Protein AF-0000000087153025 (afdb_homodimer)

Secondary structure (DSSP, 8-state):
---------GGGSSTTS--S---HHHHHHHHTS-HHHHHHHHHHHHHHHS-TTB-EEEEEEEEEBS-BS---TT-TTBTTS---PPPBPPPPHHHHHHHHHHHHHHT-SEEEEEE--SS--HHHHHHHHHHHHHHHHTT-EEEEE-S---HHHHHHHHHHT--EEE---BS-HHHHHHH--SS-HHHHHHHHHHHHHHTPEEE--EEE-SS--HHHHHHHHHHHHTSSS--SEEEEEEPPP-TTSGGGGT--PPPHHHHHHHHHHHHHHSTTSEEEE-TTGGG--HHHHHHHHHHTEEEEE-SSBSSSSB---HHHHHHHHHHHT-B-HHHHSS--/---------GGGTTTTS--S---HHHHHHHHTS-HHHHHHHHHHHHHHHS-TTB-EEEEEEEEEBS-BS---TT-TTBTTS---PPPBPPPPHHHHHHHHHHHHHHT-SEEEEEE--SS--HHHHHHHHHHHHHHHHTT-EEEEE-S---HHHHHHHHHHT--EEE---BS-HHHHHHH--SS-HHHHHHHHHHHHHHTPEEE--EEE-SS--HHHHHHHHHHHHTSSS--SEEEEEEPPP-TTSGGGGT--PPPHHHHHHHHHHHHHHSTTSEEEE-TTGGG--HHHHHHHHHHTEEEEE-SSBSSSSB---HHHHHHHHHHHT-B-HHHHTT--

Solvent-accessible surface area (backbone atoms only — not comparable to full-atom values): 34103 Å² total; per-residue (Å²): 132,83,82,79,78,76,78,78,78,69,83,75,66,69,75,59,47,89,56,53,75,67,44,71,64,58,50,48,55,53,56,64,39,33,42,52,59,36,39,50,50,10,32,51,37,30,51,75,63,43,65,69,46,45,36,46,33,26,27,49,42,59,41,21,35,31,67,11,82,43,50,46,25,77,46,61,35,19,56,80,40,74,45,81,66,77,62,47,67,72,60,54,58,69,59,51,48,52,50,47,50,54,37,43,69,63,17,29,49,29,44,30,40,32,36,44,41,58,47,68,50,70,74,58,43,54,54,48,29,52,40,34,35,54,44,35,72,72,71,34,46,26,30,37,28,43,54,53,55,51,55,66,55,28,37,51,37,33,75,30,49,36,44,30,42,45,59,56,65,39,44,9,86,90,52,35,67,81,39,27,71,78,61,54,69,64,57,47,54,51,25,51,50,27,31,49,73,43,67,26,40,40,27,38,30,34,52,44,30,55,51,72,54,70,68,33,56,46,38,28,50,36,53,46,27,39,34,99,58,60,38,51,26,32,38,48,22,36,62,63,93,47,70,60,34,64,29,66,79,44,45,42,81,67,54,67,67,58,50,35,42,50,41,14,45,48,28,48,51,32,38,79,34,44,25,22,51,40,52,38,53,64,77,48,50,71,54,48,52,51,49,29,39,48,11,34,34,35,27,36,65,43,42,56,43,42,75,89,47,71,34,52,44,54,66,58,53,41,51,51,32,56,77,36,51,36,46,38,48,46,60,55,52,69,76,104,134,83,80,81,80,76,79,82,76,67,83,74,70,68,74,57,48,86,54,53,77,68,42,71,66,57,52,49,54,53,58,64,38,33,40,52,58,36,38,51,50,9,32,50,36,31,52,75,63,43,65,69,46,44,38,46,34,25,27,49,42,58,41,21,35,30,68,10,81,44,50,46,26,75,46,63,34,19,57,80,41,74,45,80,64,76,62,46,69,72,62,54,58,70,59,51,48,52,50,47,51,53,36,43,67,62,18,30,50,29,44,31,42,31,34,44,40,58,46,68,50,70,73,58,43,53,54,48,29,53,40,34,36,53,45,35,72,73,73,34,45,27,30,38,28,44,54,52,54,51,58,66,54,29,38,51,38,33,74,30,48,36,44,31,40,46,59,56,64,39,45,9,85,90,52,35,67,81,40,28,71,78,59,54,70,64,57,48,55,51,26,51,49,28,32,49,74,43,68,25,40,40,27,38,29,33,53,43,31,54,53,71,53,69,68,34,57,47,37,28,49,36,54,45,26,39,33,99,58,61,37,50,26,31,39,48,22,37,63,62,93,45,69,60,32,64,28,65,79,45,44,43,81,66,55,68,66,56,50,34,42,49,43,14,45,48,28,47,52,33,37,80,33,44,25,22,52,40,52,39,54,62,78,49,52,70,54,48,52,50,49,29,38,48,11,33,34,34,26,36,66,44,40,56,42,42,75,89,47,72,35,50,43,54,66,58,51,42,53,51,33,55,78,36,50,36,48,37,48,48,60,55,53,68,76,105

InterPro domains:
  IPR002684 Biotin synthase/Biotin biosynthesis bifunctional protein BioAB [MF_01694] (20-329)
  IPR002684 Biotin synthase/Biotin biosynthesis bifunctional protein BioAB [PTHR22976] (17-329)
  IPR002684 Biotin synthase/Biotin biosynthesis bifunctional protein BioAB [TIGR00433] (21-326)
  IPR006638 Elp3/MiaA/NifB-like, radical SAM core domain [SM00729] (58-271)
  IPR007197 Radical SAM [PF04055] (63-218)
  IPR007197 Radical SAM [PS51918] (53-272)
  IPR007197 Radical SAM [SFLDS00029] (17-332)
  IPR010722 Biotin and thiamin synthesis-associated domain [PF06968] (235-326)
  IPR010722 Biotin and thiamin synthesis-associated domain [SM00876] (235-328)
  IPR013785 Aldolase-type TIM barrel [G3DSA:3.20.20.70] (19-330)
  IPR024177 Biotin synthase [PIRSF001619] (18-330)
  IPR024177 Biotin synthase [SFLDF00272] (17-332)
  IPR058240 Radical SAM superfamily [SSF102114] (21-327)

Sequence (672 aa):
MVDAVGVDRNDGANIGAVRHDWTGIDAEQLYALPFADLMFKAQSIHRSNFDPNHVETASLLSIKTGRCPEDCGYCSQSAHYDTGLKATRLMDTPDVIAAARRAKDAGATRFCMAAAWRNPKDRDLEKVCDMVGAVKSLGMETCATLGMLTPKQAGRLFDAGLDFYNHNVDTSPEFYGKIITTRTLQDRVDTLAHVRDAGIKVCCGGIIGMGERIDDRLGMLVLLANLPSHPESVPINLWNEVEGVPVNNTAERPDPIALVRLIAVTRILMPKSVVRLSAGRQYMTDELQAICFLAGANSIFIGDVLLTTKNPQRDRDANLLERLGMTSRLTQSQIAMVDAVGVDRNDGANIGAVRHDWTGIDAEQLYALPFADLMFKAQSIHRSNFDPNHVETASLLSIKTGRCPEDCGYCSQSAHYDTGLKATRLMDTPDVIAAARRAKDAGATRFCMAAAWRNPKDRDLEKVCDMVGAVKSLGMETCATLGMLTPKQAGRLFDAGLDFYNHNVDTSPEFYGKIITTRTLQDRVDTLAHVRDAGIKVCCGGIIGMGERIDDRLGMLVLLANLPSHPESVPINLWNEVEGVPVNNTAERPDPIALVRLIAVTRILMPKSVVRLSAGRQYMTDELQAICFLAGANSIFIGDVLLTTKNPQRDRDANLLERLGMTSRLTQSQIA

Radius of gyration: 28.9 Å; Cα contacts (8 Å, |Δi|>4): 1388; chains: 2; bounding box: 70×88×71 Å

Nearest PDB structures (foldseek):
  1r30-assembly1_A  TM=9.871E-01  e=1.004E-44  Escherichia coli
  8vdw-assembly1_A  TM=9.308E-01  e=2.068E-32  Veillonella parvula
  8vcw-assembly1_A  TM=9.426E-01  e=4.429E-29  Blautia obeum
  5exi-assembly1_A  TM=7.116E-01  e=5.282E-10  Mycobacterium tuberculosis H37Rv
  5exk-assembly4_G  TM=7.119E-01  e=1.338E-09  Mycobacterium tuberculosis H37Rv

Structure (mmCIF, N/CA/C/O backbone):
data_AF-0000000087153025-model_v1
#
loop_
_entity.id
_entity.type
_entity.pdbx_description
1 polymer 'Biotin synthase'
#
loop_
_atom_site.group_PDB
_atom_site.id
_atom_site.type_symbol
_atom_site.label_atom_id
_atom_site.label_alt_id
_atom_site.label_comp_id
_atom_site.label_asym_id
_atom_site.label_entity_id
_atom_site.label_seq_id
_atom_site.pdbx_PDB_ins_code
_atom_site.Cartn_x
_atom_site.Cartn_y
_atom_site.Cartn_z
_atom_site.occupancy
_atom_site.B_iso_or_equiv
_atom_site.auth_seq_id
_atom_site.auth_comp_id
_atom_site.auth_asym_id
_atom_site.auth_atom_id
_atom_site.pdbx_PDB_model_num
ATOM 1 N N . MET A 1 1 ? -8.578 -28.797 40.844 1 21.02 1 MET A N 1
ATOM 2 C CA . MET A 1 1 ? -9.555 -27.766 40.5 1 21.02 1 MET A CA 1
ATOM 3 C C . MET A 1 1 ? -8.883 -26.594 39.812 1 21.02 1 MET A C 1
ATOM 5 O O . MET A 1 1 ? -8.281 -25.734 40.469 1 21.02 1 MET A O 1
ATOM 9 N N . VAL A 1 2 ? -8.289 -26.703 38.719 1 24.64 2 VAL A N 1
ATOM 10 C CA . VAL A 1 2 ? -7.324 -25.797 38.094 1 24.64 2 VAL A CA 1
ATOM 11 C C . VAL A 1 2 ? -8.039 -24.531 37.625 1 24.64 2 VAL A C 1
ATOM 13 O O . VAL A 1 2 ? -9.023 -24.594 36.906 1 24.64 2 VAL A O 1
ATOM 16 N N . ASP A 1 3 ? -8.062 -23.375 38.344 1 24.2 3 ASP A N 1
ATOM 17 C CA . ASP A 1 3 ? -8.852 -22.156 38.219 1 24.2 3 ASP A CA 1
ATOM 18 C C . ASP A 1 3 ? -8.516 -21.422 36.906 1 24.2 3 ASP A C 1
ATOM 20 O O . ASP A 1 3 ? -7.359 -21.062 36.688 1 24.2 3 ASP A O 1
ATOM 24 N N . ALA A 1 4 ? -9.281 -21.703 35.75 1 25.88 4 ALA A N 1
ATOM 25 C CA . ALA A 1 4 ? -9.273 -21.188 34.406 1 25.88 4 ALA A CA 1
ATOM 26 C C . ALA A 1 4 ? -9.305 -19.656 34.375 1 25.88 4 ALA A C 1
ATOM 28 O O . ALA A 1 4 ? -10.289 -19.047 34.812 1 25.88 4 ALA A O 1
ATOM 29 N N . VAL A 1 5 ? -8.25 -18.969 34.562 1 27.47 5 VAL A N 1
ATOM 30 C CA . VAL A 1 5 ? -8.117 -17.516 34.594 1 27.47 5 VAL A CA 1
ATOM 31 C C . VAL A 1 5 ? -8.711 -16.922 33.312 1 27.47 5 VAL A C 1
ATOM 33 O O . VAL A 1 5 ? -8.273 -17.266 32.219 1 27.47 5 VAL A O 1
ATOM 36 N N . GLY A 1 6 ? -9.977 -16.516 33.156 1 26.08 6 GLY A N 1
ATOM 37 C CA . GLY A 1 6 ? -10.82 -15.914 32.125 1 26.08 6 GLY A CA 1
ATOM 38 C C . GLY A 1 6 ? -10.211 -14.672 31.516 1 26.08 6 GLY A C 1
ATOM 39 O O . GLY A 1 6 ? -10.023 -13.664 32.188 1 26.08 6 GLY A O 1
ATOM 40 N N . VAL A 1 7 ? -9.203 -14.719 30.641 1 28.86 7 VAL A N 1
ATOM 41 C CA . VAL A 1 7 ? -8.758 -13.547 29.891 1 28.86 7 VAL A CA 1
ATOM 42 C C . VAL A 1 7 ? -9.969 -12.773 29.375 1 28.86 7 VAL A C 1
ATOM 44 O O . VAL A 1 7 ? -10.789 -13.32 28.625 1 28.86 7 VAL A O 1
ATOM 47 N N . ASP A 1 8 ? -10.477 -11.797 30.031 1 27.5 8 ASP A N 1
ATOM 48 C CA . ASP A 1 8 ? -11.617 -10.945 29.719 1 27.5 8 ASP A CA 1
ATOM 49 C C . ASP A 1 8 ? -11.484 -10.344 28.328 1 27.5 8 ASP A C 1
ATOM 51 O O . ASP A 1 8 ? -10.57 -9.562 28.062 1 27.5 8 ASP A O 1
ATOM 55 N N . ARG A 1 9 ? -11.82 -10.914 27.156 1 31.89 9 ARG A N 1
ATOM 56 C CA . ARG A 1 9 ? -12.117 -10.68 25.75 1 31.89 9 ARG A CA 1
ATOM 57 C C . ARG A 1 9 ? -12.891 -9.383 25.562 1 31.89 9 ARG A C 1
ATOM 59 O O . ARG A 1 9 ? -13.328 -9.062 24.453 1 31.89 9 ARG A O 1
ATOM 66 N N . ASN A 1 10 ? -13.469 -8.797 26.516 1 31.31 10 ASN A N 1
ATOM 67 C CA . ASN A 1 10 ? -14.43 -7.707 26.406 1 31.31 10 ASN A CA 1
ATOM 68 C C . ASN A 1 10 ? -13.758 -6.406 25.969 1 31.31 10 ASN A C 1
ATOM 70 O O . ASN A 1 10 ? -14.383 -5.348 25.984 1 31.31 10 ASN A O 1
ATOM 74 N N . ASP A 1 11 ? -12.539 -6.211 26.109 1 33.75 11 ASP A N 1
ATOM 75 C CA . ASP A 1 11 ? -11.953 -4.875 26.047 1 33.75 11 ASP A CA 1
ATOM 76 C C . ASP A 1 11 ? -11.898 -4.367 24.609 1 33.75 11 ASP A C 1
ATOM 78 O O . ASP A 1 11 ? -11.156 -3.434 24.297 1 33.75 11 ASP A O 1
ATOM 82 N N . GLY A 1 12 ? -12.266 -5.125 23.547 1 39.44 12 GLY A N 1
ATOM 83 C CA . GLY A 1 12 ? -12.547 -4.797 22.156 1 39.44 12 GLY A CA 1
ATOM 84 C C . GLY A 1 12 ? -13.555 -3.668 22.016 1 39.44 12 GLY A C 1
ATOM 85 O O . GLY A 1 12 ? -14.039 -3.408 20.906 1 39.44 12 GLY A O 1
ATOM 86 N N . ALA A 1 13 ? -14.391 -3.326 22.953 1 40.78 13 ALA A N 1
ATOM 87 C CA . ALA A 1 13 ? -15.633 -2.562 22.938 1 40.78 13 ALA A CA 1
ATOM 88 C C . ALA A 1 13 ? -15.445 -1.223 22.219 1 40.78 13 ALA A C 1
ATOM 90 O O . ALA A 1 13 ? -16.219 -0.874 21.328 1 40.78 13 ALA A O 1
ATOM 91 N N . ASN A 1 14 ? -14.758 -0.044 22.812 1 50.28 14 ASN A N 1
ATOM 92 C CA . ASN A 1 14 ? -14.945 1.354 22.438 1 50.28 14 ASN A CA 1
ATOM 93 C C . ASN A 1 14 ? -14.016 1.753 21.297 1 50.28 14 ASN A C 1
ATOM 95 O O . ASN A 1 14 ? -13.617 2.914 21.188 1 50.28 14 ASN A O 1
ATOM 99 N N . ILE A 1 15 ? -13.562 0.876 20.562 1 61.19 15 ILE A N 1
ATOM 100 C CA . ILE A 1 15 ? -12.773 1.216 19.391 1 61.19 15 ILE A CA 1
ATOM 101 C C . ILE A 1 15 ? -13.688 1.759 18.281 1 61.19 15 ILE A C 1
ATOM 103 O O . ILE A 1 15 ? -14.703 1.149 17.969 1 61.19 15 ILE A O 1
ATOM 107 N N . GLY A 1 16 ? -13.445 2.975 17.906 1 71.5 16 GLY A N 1
ATOM 108 C CA . GLY A 1 16 ? -14.242 3.717 16.953 1 71.5 16 GLY A CA 1
ATOM 109 C C . GLY A 1 16 ? -15.039 4.844 17.578 1 71.5 16 GLY A C 1
ATOM 110 O O . GLY A 1 16 ? -15.484 5.758 16.875 1 71.5 16 GLY A O 1
ATOM 111 N N . ALA A 1 17 ? -15.07 4.715 18.922 1 76.38 17 ALA A N 1
ATOM 112 C CA . ALA A 1 17 ? -15.75 5.801 19.625 1 76.38 17 ALA A CA 1
ATOM 113 C C . ALA A 1 17 ? -14.781 6.934 19.953 1 76.38 17 ALA A C 1
ATOM 115 O O . ALA A 1 17 ? -13.594 6.691 20.203 1 76.38 17 ALA A O 1
ATOM 116 N N . VAL A 1 18 ? -15.328 8.078 19.906 1 89.19 18 VAL A N 1
ATOM 117 C CA . VAL A 1 18 ? -14.531 9.227 20.328 1 89.19 18 VAL A CA 1
ATOM 118 C C . VAL A 1 18 ? -14.289 9.164 21.844 1 89.19 18 VAL A C 1
ATOM 120 O O . VAL A 1 18 ? -15.234 9.023 22.625 1 89.19 18 VAL A O 1
ATOM 123 N N . ARG A 1 19 ? -12.992 9.039 22.188 1 90.62 19 ARG A N 1
ATOM 124 C CA . ARG A 1 19 ? -12.617 9.078 23.609 1 90.62 19 ARG A CA 1
ATOM 125 C C . ARG A 1 19 ? -11.375 9.938 23.812 1 90.62 19 ARG A C 1
ATOM 127 O O . ARG A 1 19 ? -10.695 10.305 22.859 1 90.62 19 ARG A O 1
ATOM 134 N N . HIS A 1 20 ? -11.125 10.297 25.125 1 94.38 20 HIS A N 1
ATOM 135 C CA . HIS A 1 20 ? -10.078 11.273 25.438 1 94.38 20 HIS A CA 1
ATOM 136 C C . HIS A 1 20 ? -9.172 10.766 26.547 1 94.38 20 HIS A C 1
ATOM 138 O O . HIS A 1 20 ? -8.664 11.555 27.344 1 94.38 20 HIS A O 1
ATOM 144 N N . ASP A 1 21 ? -9.102 9.469 26.688 1 97 21 ASP A N 1
ATOM 145 C CA . ASP A 1 21 ? -8.328 8.898 27.781 1 97 21 ASP A CA 1
ATOM 146 C C . ASP A 1 21 ? -7.359 7.824 27.281 1 97 21 ASP A C 1
ATOM 148 O O . ASP A 1 21 ? -7.145 6.812 27.953 1 97 21 ASP A O 1
ATOM 152 N N . TRP A 1 22 ? -6.922 8.055 26.062 1 97.25 22 TRP A N 1
ATOM 153 C CA . TRP A 1 22 ? -5.938 7.121 25.531 1 97.25 22 TRP A CA 1
ATOM 154 C C . TRP A 1 22 ? -4.648 7.164 26.344 1 97.25 22 TRP A C 1
ATOM 156 O O . TRP A 1 22 ? -4.211 8.234 26.766 1 97.25 22 TRP A O 1
ATOM 166 N N . THR A 1 23 ? -4.023 5.992 26.516 1 98 23 THR A N 1
ATOM 167 C CA . THR A 1 23 ? -2.713 5.918 27.156 1 98 23 THR A CA 1
ATOM 168 C C . THR A 1 23 ? -1.635 5.562 26.125 1 98 23 THR A C 1
ATOM 170 O O . THR A 1 23 ? -1.943 5.109 25.031 1 98 23 THR A O 1
ATOM 173 N N . GLY A 1 24 ? -0.421 5.848 26.594 1 97.56 24 GLY A N 1
ATOM 174 C CA . GLY A 1 24 ? 0.688 5.414 25.75 1 97.56 24 GLY A CA 1
ATOM 175 C C . GLY A 1 24 ? 0.66 3.928 25.453 1 97.56 24 GLY A C 1
ATOM 176 O O . GLY A 1 24 ? 0.95 3.514 24.328 1 97.56 24 GLY A O 1
ATOM 177 N N . ILE A 1 25 ? 0.252 3.152 26.359 1 98 25 ILE A N 1
ATOM 178 C CA . ILE A 1 25 ? 0.19 1.7 26.234 1 98 25 ILE A CA 1
ATOM 179 C C . ILE A 1 25 ? -0.884 1.324 25.219 1 98 25 ILE A C 1
ATOM 181 O O . ILE A 1 25 ? -0.679 0.434 24.375 1 98 25 ILE A O 1
ATOM 185 N N . ASP A 1 26 ? -2.039 2.023 25.281 1 97.69 26 ASP A N 1
ATOM 186 C CA . ASP A 1 26 ? -3.09 1.804 24.281 1 97.69 26 ASP A CA 1
ATOM 187 C C . ASP A 1 26 ? -2.557 1.99 22.875 1 97.69 26 ASP A C 1
ATOM 189 O O . ASP A 1 26 ? -2.781 1.146 22 1 97.69 26 ASP A O 1
ATOM 193 N N . ALA A 1 27 ? -1.888 3.102 22.688 1 98.5 27 ALA A N 1
ATOM 194 C CA . ALA A 1 27 ? -1.377 3.449 21.359 1 98.5 27 ALA A CA 1
ATOM 195 C C . ALA A 1 27 ? -0.323 2.447 20.906 1 98.5 27 ALA A C 1
ATOM 197 O O . ALA A 1 27 ? -0.3 2.057 19.734 1 98.5 27 ALA A O 1
ATOM 198 N N . GLU A 1 28 ? 0.522 2.055 21.828 1 98.44 28 GLU A N 1
ATOM 199 C CA . GLU A 1 28 ? 1.562 1.08 21.516 1 98.44 28 GLU A CA 1
ATOM 200 C C . GLU A 1 28 ? 0.956 -0.258 21.094 1 98.44 28 GLU A C 1
ATOM 202 O O . GLU A 1 28 ? 1.444 -0.906 20.172 1 98.44 28 GLU A O 1
ATOM 207 N N . GLN A 1 29 ? -0.031 -0.684 21.75 1 98.44 29 GLN A N 1
ATOM 208 C CA . GLN A 1 29 ? -0.696 -1.944 21.438 1 98.44 29 GLN A CA 1
ATOM 209 C C . GLN A 1 29 ? -1.338 -1.898 20.047 1 98.44 29 GLN A C 1
ATOM 211 O O . GLN A 1 29 ? -1.271 -2.871 19.297 1 98.44 29 GLN A O 1
ATOM 216 N N . LEU A 1 30 ? -1.938 -0.806 19.797 1 98.44 30 LEU A N 1
ATOM 217 C CA . LEU A 1 30 ? -2.516 -0.643 18.453 1 98.44 30 LEU A CA 1
ATOM 218 C C . LEU A 1 30 ? -1.432 -0.677 17.391 1 98.44 30 LEU A C 1
ATOM 220 O O . LEU A 1 30 ? -1.557 -1.397 16.391 1 98.44 30 LEU A O 1
ATOM 224 N N . TYR A 1 31 ? -0.361 0.068 17.672 1 98.56 31 TYR A N 1
ATOM 225 C CA . TYR A 1 31 ? 0.74 0.175 16.719 1 98.56 31 TYR A CA 1
ATOM 226 C C . TYR A 1 31 ? 1.379 -1.187 16.469 1 98.56 31 TYR A C 1
ATOM 228 O O . TYR A 1 31 ? 1.843 -1.468 15.367 1 98.56 31 TYR A O 1
ATOM 236 N N . ALA A 1 32 ? 1.309 -2.037 17.453 1 98 32 ALA A N 1
ATOM 237 C CA . ALA A 1 32 ? 2.01 -3.318 17.406 1 98 32 ALA A CA 1
ATOM 238 C C . ALA A 1 32 ? 1.136 -4.402 16.781 1 98 32 ALA A C 1
ATOM 240 O O . ALA A 1 32 ? 1.59 -5.527 16.578 1 98 32 ALA A O 1
ATOM 241 N N . LEU A 1 33 ? -0.108 -4.121 16.5 1 98.56 33 LEU A N 1
ATOM 242 C CA . LEU A 1 33 ? -0.964 -5.113 15.852 1 98.56 33 LEU A CA 1
ATOM 243 C C . LEU A 1 33 ? -0.351 -5.598 14.547 1 98.56 33 LEU A C 1
ATOM 245 O O . LEU A 1 33 ? 0.34 -4.84 13.859 1 98.56 33 LEU A O 1
ATOM 249 N N . PR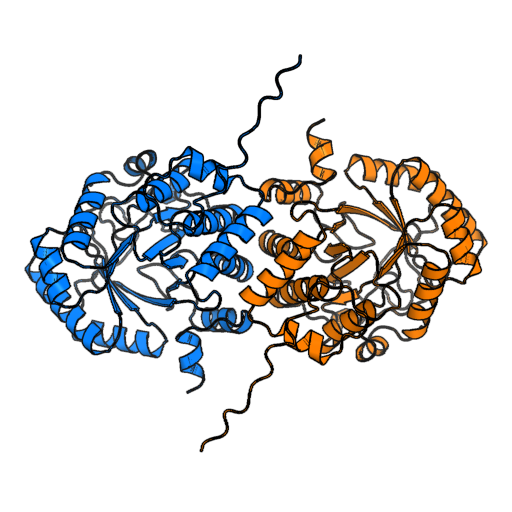O A 1 34 ? -0.622 -6.848 14.188 1 98.69 34 PRO A N 1
ATOM 250 C CA . PRO A 1 34 ? -0.256 -7.227 12.82 1 98.69 34 PRO A CA 1
ATOM 251 C C . PRO A 1 34 ? -0.817 -6.27 11.773 1 98.69 34 PRO A C 1
ATOM 253 O O . PRO A 1 34 ? -1.94 -5.781 11.914 1 98.69 34 PRO A O 1
ATOM 256 N N . PHE A 1 35 ? -0.049 -6.02 10.836 1 98.75 35 PHE A N 1
ATOM 257 C CA . PHE A 1 35 ? -0.306 -4.961 9.867 1 98.75 35 PHE A CA 1
ATOM 258 C C . PHE A 1 35 ? -1.691 -5.113 9.25 1 98.75 35 PHE A C 1
ATOM 260 O O . PHE A 1 35 ? -2.441 -4.141 9.148 1 98.75 35 PHE A O 1
ATOM 267 N N . ALA A 1 36 ? -2.041 -6.297 8.852 1 98.75 36 ALA A N 1
ATOM 268 C CA . ALA A 1 36 ? -3.344 -6.523 8.234 1 98.75 36 ALA A CA 1
ATOM 269 C C . ALA A 1 36 ? -4.477 -6.195 9.203 1 98.75 36 ALA A C 1
ATOM 271 O O . ALA A 1 36 ? -5.5 -5.629 8.797 1 98.75 36 ALA A O 1
ATOM 272 N N . ASP A 1 37 ? -4.32 -6.566 10.461 1 98.81 37 ASP A N 1
ATOM 273 C CA . ASP A 1 37 ? -5.344 -6.281 11.461 1 98.81 37 ASP A CA 1
ATOM 274 C C . ASP A 1 37 ? -5.441 -4.781 11.734 1 98.81 37 ASP A C 1
ATOM 276 O O . ASP A 1 37 ? -6.543 -4.234 11.828 1 98.81 37 ASP A O 1
ATOM 280 N N . LEU A 1 38 ? -4.309 -4.168 11.852 1 98.81 38 LEU A N 1
ATOM 281 C CA . LEU A 1 38 ? -4.27 -2.729 12.078 1 98.81 38 LEU A CA 1
ATOM 282 C C . LEU A 1 38 ? -4.961 -1.979 10.945 1 98.81 38 LEU A C 1
ATOM 284 O O . LEU A 1 38 ? -5.816 -1.127 11.188 1 98.81 38 LEU A O 1
ATOM 288 N N . MET A 1 39 ? -4.605 -2.346 9.742 1 98.88 39 MET A N 1
ATOM 289 C CA . MET A 1 39 ? -5.141 -1.677 8.562 1 98.88 39 MET A CA 1
ATOM 290 C C . MET A 1 39 ? -6.645 -1.907 8.438 1 98.88 39 MET A C 1
ATOM 292 O O . MET A 1 39 ? -7.391 -0.984 8.109 1 98.88 39 MET A O 1
ATOM 296 N N . PHE A 1 40 ? -7.074 -3.1 8.68 1 98.75 40 PHE A N 1
ATOM 297 C CA . PHE A 1 40 ? -8.492 -3.404 8.562 1 98.75 40 PHE A CA 1
ATOM 298 C C . PHE A 1 40 ? -9.297 -2.615 9.594 1 98.75 40 PHE A C 1
ATOM 300 O O . PHE A 1 40 ? -10.375 -2.098 9.281 1 98.75 40 PHE A O 1
ATOM 307 N N . LYS A 1 41 ? -8.758 -2.551 10.789 1 98.56 41 LYS A N 1
ATOM 308 C CA . LYS A 1 41 ? -9.391 -1.765 11.844 1 98.56 41 LYS A CA 1
ATOM 309 C C . LYS A 1 41 ? -9.469 -0.29 11.461 1 98.56 41 LYS A C 1
ATOM 311 O O . LYS A 1 41 ? -10.531 0.331 11.57 1 98.56 41 LYS A O 1
ATOM 316 N N . ALA A 1 42 ? -8.391 0.257 11.016 1 98.81 42 ALA A N 1
ATOM 317 C CA . ALA A 1 42 ? -8.336 1.662 10.617 1 98.81 42 ALA A CA 1
ATOM 318 C C . ALA A 1 42 ? -9.312 1.949 9.477 1 98.81 42 ALA A C 1
ATOM 320 O O . ALA A 1 42 ? -10.031 2.947 9.508 1 98.81 42 ALA A O 1
ATOM 321 N N . GLN A 1 43 ? -9.344 1.062 8.484 1 98.75 43 GLN A N 1
ATOM 322 C CA . GLN A 1 43 ? -10.242 1.231 7.348 1 98.75 43 GLN A CA 1
ATOM 323 C C . GLN A 1 43 ? -11.703 1.179 7.789 1 98.75 43 GLN A C 1
ATOM 325 O O . GLN A 1 43 ? -12.539 1.929 7.277 1 98.75 43 GLN A O 1
ATOM 330 N N . SER A 1 44 ? -11.961 0.261 8.695 1 98.62 44 SER A N 1
ATOM 331 C CA . SER A 1 44 ? -13.328 0.134 9.195 1 98.62 44 SER A CA 1
ATOM 332 C C . SER A 1 44 ? -13.781 1.41 9.898 1 98.62 44 SER A C 1
ATOM 334 O O . SER A 1 44 ? -14.883 1.899 9.664 1 98.62 44 SER A O 1
ATOM 336 N N . ILE A 1 45 ? -12.93 1.911 10.727 1 98.56 45 ILE A N 1
ATOM 337 C CA . ILE A 1 45 ? -13.234 3.141 11.445 1 98.56 45 ILE A CA 1
ATOM 338 C C . ILE A 1 45 ? -13.352 4.305 10.469 1 98.56 45 ILE A C 1
ATOM 340 O O . ILE A 1 45 ? -14.258 5.133 10.578 1 98.56 45 ILE A O 1
ATOM 344 N N . HIS A 1 46 ? -12.453 4.355 9.477 1 98.62 46 HIS A N 1
ATOM 345 C CA . HIS A 1 46 ? -12.492 5.402 8.461 1 98.62 46 HIS A CA 1
ATOM 346 C C . HIS A 1 46 ? -13.82 5.387 7.711 1 98.62 46 HIS A C 1
ATOM 348 O O . HIS A 1 46 ? -14.453 6.434 7.531 1 98.62 46 HIS A O 1
ATOM 354 N N . ARG A 1 47 ? -14.312 4.211 7.352 1 98 47 ARG A N 1
ATOM 355 C CA . ARG A 1 47 ? -15.531 4.039 6.562 1 98 47 ARG A CA 1
ATOM 356 C C . ARG A 1 47 ? -16.766 4.391 7.387 1 98 47 ARG A C 1
ATOM 358 O O . ARG A 1 47 ? -17.781 4.816 6.836 1 98 47 ARG A O 1
ATOM 365 N N . SER A 1 48 ? -16.688 4.234 8.672 1 98 48 SER A N 1
ATOM 366 C CA . SER A 1 48 ? -17.812 4.551 9.539 1 98 48 SER A CA 1
ATOM 367 C C . SER A 1 48 ? -17.953 6.055 9.75 1 98 48 SER A C 1
ATOM 369 O O . SER A 1 48 ? -18.984 6.535 10.188 1 98 48 SER A O 1
ATOM 371 N N . ASN A 1 49 ? -16.891 6.816 9.414 1 98.19 49 ASN A N 1
ATOM 372 C CA . ASN A 1 49 ? -16.891 8.227 9.781 1 98.19 49 ASN A CA 1
ATOM 373 C C . ASN A 1 49 ? -16.719 9.117 8.555 1 98.19 49 ASN A C 1
ATOM 375 O O . ASN A 1 49 ? -17.062 10.305 8.586 1 98.19 49 ASN A O 1
ATOM 379 N N . PHE A 1 50 ? -16.219 8.562 7.488 1 98.5 50 PHE A N 1
ATOM 380 C CA . PHE A 1 50 ? -15.914 9.344 6.297 1 98.5 50 PHE A CA 1
ATOM 381 C C . PHE A 1 50 ? -16.25 8.555 5.035 1 98.5 50 PHE A C 1
ATOM 383 O O . PHE A 1 50 ? -16.438 7.34 5.09 1 98.5 50 PHE A O 1
ATOM 390 N N . ASP A 1 51 ? -16.391 9.305 3.918 1 98.31 51 ASP A N 1
ATOM 391 C CA . ASP A 1 51 ? -16.328 8.664 2.611 1 98.31 51 ASP A CA 1
ATOM 392 C C . ASP A 1 51 ? -14.906 8.164 2.311 1 98.31 51 ASP A C 1
ATOM 394 O O . ASP A 1 51 ? -13.992 8.969 2.123 1 98.31 51 ASP A O 1
ATOM 398 N N . PRO A 1 52 ? -14.742 6.879 2.256 1 98.31 52 PRO A N 1
ATOM 399 C CA . PRO A 1 52 ? -13.391 6.34 2.104 1 98.31 52 PRO A CA 1
ATOM 400 C C . PRO A 1 52 ? -12.773 6.66 0.743 1 98.31 52 PRO A C 1
ATOM 402 O O . PRO A 1 52 ? -11.578 6.445 0.535 1 98.31 52 PRO A O 1
ATOM 405 N N . ASN A 1 53 ? -13.555 7.223 -0.151 1 98.31 53 ASN A N 1
ATOM 406 C CA . ASN A 1 53 ? -13.062 7.492 -1.499 1 98.31 53 ASN A CA 1
ATOM 407 C C . ASN A 1 53 ? -12.977 8.992 -1.771 1 98.31 53 ASN A C 1
ATOM 409 O O . ASN A 1 53 ? -12.969 9.414 -2.928 1 98.31 53 ASN A O 1
ATOM 413 N N . HIS A 1 54 ? -12.914 9.766 -0.712 1 98 54 HIS A N 1
ATOM 414 C CA . HIS A 1 54 ? -12.805 11.211 -0.864 1 98 54 HIS A CA 1
ATOM 415 C C . HIS A 1 54 ? -11.57 11.75 -0.14 1 98 54 HIS A C 1
ATOM 417 O O . HIS A 1 54 ? -11.273 11.336 0.983 1 98 54 HIS A O 1
ATOM 423 N N . VAL A 1 55 ? -10.898 12.648 -0.808 1 97.81 55 VAL A N 1
ATOM 424 C CA . VAL A 1 55 ? -9.727 13.305 -0.242 1 97.81 55 VAL A CA 1
ATOM 425 C C . VAL A 1 55 ? -9.898 14.82 -0.317 1 97.81 55 VAL A C 1
ATOM 427 O O . VAL A 1 55 ? -10.172 15.367 -1.388 1 97.81 55 VAL A O 1
ATOM 430 N N . GLU A 1 56 ? -9.727 15.453 0.803 1 97.44 56 GLU A N 1
ATOM 431 C CA . GLU A 1 56 ? -9.742 16.922 0.824 1 97.44 56 GLU A CA 1
ATOM 432 C C . GLU A 1 56 ? -8.438 17.484 0.282 1 97.44 56 GLU A C 1
ATOM 434 O O . GLU A 1 56 ? -7.367 16.922 0.506 1 97.44 56 GLU A O 1
ATOM 439 N N . THR A 1 57 ? -8.586 18.594 -0.389 1 96.69 57 THR A N 1
ATOM 440 C CA . THR A 1 57 ? -7.414 19.266 -0.931 1 96.69 57 THR A CA 1
ATOM 441 C C . THR A 1 57 ? -7.301 20.688 -0.385 1 96.69 57 THR A C 1
ATOM 443 O O . THR A 1 57 ? -8.281 21.438 -0.382 1 96.69 57 THR A O 1
ATOM 446 N N . ALA A 1 58 ? -6.156 20.969 0.082 1 96.31 58 ALA A N 1
ATOM 447 C CA . ALA A 1 58 ? -5.867 22.297 0.596 1 96.31 58 ALA A CA 1
ATOM 448 C C . ALA A 1 58 ? -4.617 22.875 -0.057 1 96.31 5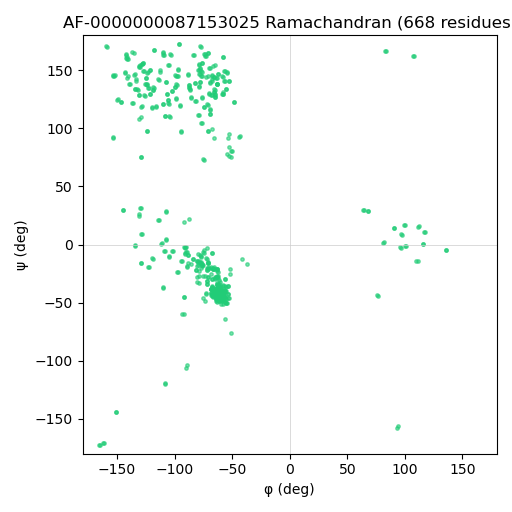8 ALA A C 1
ATOM 450 O O . ALA A 1 58 ? -3.816 22.141 -0.645 1 96.31 58 ALA A O 1
ATOM 451 N N . SER A 1 59 ? -4.539 24.156 -0.055 1 95.94 59 SER A N 1
ATOM 452 C CA . SER A 1 59 ? -3.354 24.859 -0.525 1 95.94 59 SER A CA 1
ATOM 453 C C . SER A 1 59 ? -2.766 25.734 0.571 1 95.94 59 SER A C 1
ATOM 455 O O . SER A 1 59 ? -3.49 26.219 1.445 1 95.94 59 SER A O 1
ATOM 457 N N . LEU A 1 60 ? -1.48 25.875 0.462 1 96.44 60 LEU A N 1
ATOM 458 C CA . LEU A 1 60 ? -0.736 26.625 1.47 1 96.44 60 LEU A CA 1
ATOM 459 C C . LEU A 1 60 ? 0.041 27.766 0.833 1 96.44 60 LEU A C 1
ATOM 461 O O . LEU A 1 60 ? 0.632 27.609 -0.237 1 96.44 60 LEU A O 1
ATOM 465 N N . LEU A 1 61 ? -0.035 28.938 1.445 1 96.62 61 LEU A N 1
ATOM 466 C CA . LEU A 1 61 ? 0.725 30.094 1.018 1 96.62 61 LEU A CA 1
ATOM 467 C C . LEU A 1 61 ? 1.444 30.734 2.199 1 96.62 61 LEU A C 1
ATOM 469 O O . LEU A 1 61 ? 0.83 31.016 3.234 1 96.62 61 LEU A O 1
ATOM 473 N N . SER A 1 62 ? 2.742 30.953 2.02 1 96.69 62 SER A N 1
ATOM 474 C CA . SER A 1 62 ? 3.467 31.766 2.988 1 96.69 62 SER A CA 1
ATOM 475 C C . SER A 1 62 ? 3.221 33.25 2.752 1 96.69 62 SER A C 1
ATOM 477 O O . SER A 1 62 ? 3.705 33.812 1.77 1 96.69 62 SER A O 1
ATOM 479 N N . ILE A 1 63 ? 2.539 33.844 3.645 1 97.94 63 ILE A N 1
ATOM 480 C CA . ILE A 1 63 ? 2.193 35.25 3.42 1 97.94 63 ILE A CA 1
ATOM 481 C C . ILE A 1 63 ? 3.24 36.156 4.074 1 97.94 63 ILE A C 1
ATOM 483 O O . ILE A 1 63 ? 3.262 37.375 3.836 1 97.94 63 ILE A O 1
ATOM 487 N N . LYS A 1 64 ? 4.008 35.656 4.863 1 97.75 64 LYS A N 1
ATOM 488 C CA . LYS A 1 64 ? 5.211 36.25 5.445 1 97.75 64 LYS A CA 1
ATOM 489 C C . LYS A 1 64 ? 6.281 35.188 5.684 1 97.75 64 LYS A C 1
ATOM 491 O O . LYS A 1 64 ? 6.105 34.281 6.512 1 97.75 64 LYS A O 1
ATOM 496 N N . THR A 1 65 ? 7.477 35.406 5.066 1 96.81 65 THR A N 1
ATOM 497 C CA . THR A 1 65 ? 8.461 34.344 5.039 1 96.81 65 THR A CA 1
ATOM 498 C C . THR A 1 65 ? 9.742 34.75 5.758 1 96.81 65 THR A C 1
ATOM 500 O O . THR A 1 65 ? 10.203 35.906 5.605 1 96.81 65 THR A O 1
ATOM 503 N N . GLY A 1 66 ? 10.25 33.844 6.57 1 96.06 66 GLY A N 1
ATOM 504 C CA . GLY A 1 66 ? 11.594 34 7.102 1 96.06 66 GLY A CA 1
ATOM 505 C C . GLY A 1 66 ? 11.648 34.906 8.328 1 96.06 66 GLY A C 1
ATOM 506 O O . GLY A 1 66 ? 10.633 35.469 8.75 1 96.06 66 GLY A O 1
ATOM 507 N N . ARG A 1 67 ? 12.812 34.844 9.008 1 95.88 67 ARG A N 1
ATOM 508 C CA . ARG A 1 67 ? 13.188 35.656 10.148 1 95.88 67 ARG A CA 1
ATOM 509 C C . ARG A 1 67 ? 12.273 35.406 11.344 1 95.88 67 ARG A C 1
ATOM 511 O O . ARG A 1 67 ? 11.945 36.312 12.094 1 95.88 67 ARG A O 1
ATOM 518 N N . CYS A 1 68 ? 11.766 34.219 11.438 1 97.38 68 CYS A N 1
ATOM 519 C CA . CYS A 1 68 ? 11 33.844 12.617 1 97.38 68 CYS A CA 1
ATOM 520 C C . CYS A 1 68 ? 11.883 33.812 13.859 1 97.38 68 CYS A C 1
ATOM 522 O O . CYS A 1 68 ? 12.977 33.219 13.836 1 97.38 68 CYS A O 1
ATOM 524 N N . PRO A 1 69 ? 11.461 34.406 14.883 1 97.56 69 PRO A N 1
ATOM 525 C CA . PRO A 1 69 ? 12.32 34.469 16.062 1 97.56 69 PRO A CA 1
ATOM 526 C C . PRO A 1 69 ? 12.398 33.156 16.828 1 97.56 69 PRO A C 1
ATOM 528 O O . PRO A 1 69 ? 13.195 33 17.766 1 97.56 69 PRO A O 1
ATOM 531 N N . GLU A 1 70 ? 11.656 32.156 16.516 1 97.88 70 GLU A N 1
ATOM 532 C CA . GLU A 1 70 ? 11.664 30.844 17.156 1 97.88 70 GLU A CA 1
ATOM 533 C C . GLU A 1 70 ? 12.836 30 16.672 1 97.88 70 GLU A C 1
ATOM 535 O O . GLU A 1 70 ? 13.305 30.156 15.547 1 97.88 70 GLU A O 1
ATOM 540 N N . ASP A 1 71 ? 13.266 29.062 17.5 1 98.19 71 ASP A N 1
ATOM 541 C CA . ASP A 1 71 ? 14.438 28.25 17.172 1 98.19 71 ASP A CA 1
ATOM 542 C C . ASP A 1 71 ? 14.039 26.828 16.797 1 98.19 71 ASP A C 1
ATOM 544 O O . ASP A 1 71 ? 14.742 25.875 17.125 1 98.19 71 ASP A O 1
ATOM 548 N N . CYS A 1 72 ? 12.836 26.688 16.266 1 97.31 72 CYS A N 1
ATOM 549 C CA . CYS A 1 72 ? 12.422 25.359 15.828 1 97.31 72 CYS A CA 1
ATOM 550 C C . CYS A 1 72 ? 13.5 24.703 14.977 1 97.31 72 CYS A C 1
ATOM 552 O O . CYS A 1 72 ? 13.828 25.188 13.898 1 97.31 72 CYS A O 1
ATOM 554 N N . GLY A 1 73 ? 13.969 23.562 15.352 1 97.25 73 GLY A N 1
ATOM 555 C CA . GLY A 1 73 ? 15.133 22.922 14.773 1 97.25 73 GLY A CA 1
ATOM 556 C C . GLY A 1 73 ? 14.883 22.375 13.375 1 97.25 73 GLY A C 1
ATOM 557 O O . GLY A 1 73 ? 15.828 22.031 12.664 1 97.25 73 GLY A O 1
ATOM 558 N N . TYR A 1 74 ? 13.648 22.297 12.938 1 96.5 74 TYR A N 1
ATOM 559 C CA . TYR A 1 74 ? 13.289 21.75 11.633 1 96.5 74 TYR A CA 1
ATOM 560 C C . TYR A 1 74 ? 12.992 22.859 10.633 1 96.5 74 TYR A C 1
ATOM 562 O O . TYR A 1 74 ? 12.773 22.594 9.453 1 96.5 74 TYR A O 1
ATOM 570 N N . CYS A 1 75 ? 12.961 24.109 10.992 1 95.56 75 CYS A N 1
ATOM 571 C CA . CYS A 1 75 ? 12.297 25.141 10.211 1 95.56 75 CYS A CA 1
ATOM 572 C C . CYS A 1 75 ? 13.32 26.016 9.492 1 95.56 75 CYS A C 1
ATOM 574 O O . CYS A 1 75 ? 14.141 26.672 10.141 1 95.56 75 CYS A O 1
ATOM 576 N N . SER A 1 76 ? 13.234 26.141 8.219 1 94.5 76 SER A N 1
ATOM 577 C CA . SER A 1 76 ? 14.133 26.969 7.414 1 94.5 76 SER A CA 1
ATOM 578 C C . SER A 1 76 ? 13.891 28.453 7.648 1 94.5 76 SER A C 1
ATOM 580 O O . SER A 1 76 ? 14.711 29.281 7.273 1 94.5 76 SER A O 1
ATOM 582 N N . GLN A 1 77 ? 12.812 28.766 8.219 1 96 77 GLN A N 1
ATOM 583 C CA . GLN A 1 77 ? 12.422 30.172 8.359 1 96 77 GLN A CA 1
ATOM 584 C C . GLN A 1 77 ? 12.93 30.75 9.664 1 96 77 GLN A C 1
ATOM 586 O O . GLN A 1 77 ? 12.766 31.953 9.922 1 96 77 GLN A O 1
ATOM 591 N N . SER A 1 78 ? 13.5 29.938 10.539 1 97.12 78 SER A N 1
ATOM 592 C CA . SER A 1 78 ? 14.039 30.422 11.805 1 97.12 78 SER A CA 1
ATOM 593 C C . SER A 1 78 ? 15.195 31.391 11.578 1 97.12 78 SER A C 1
ATOM 595 O O . SER A 1 78 ? 16.078 31.141 10.766 1 97.12 78 SER A O 1
ATOM 597 N N . ALA A 1 79 ? 15.203 32.406 12.328 1 97.06 79 ALA A N 1
ATOM 598 C CA . ALA A 1 79 ? 16.281 33.406 12.25 1 97.06 79 ALA A CA 1
ATOM 599 C C . ALA A 1 79 ? 17.547 32.875 12.945 1 97.06 79 ALA A C 1
ATOM 601 O O . ALA A 1 79 ? 18.609 33.5 12.836 1 97.06 79 ALA A O 1
ATOM 602 N N . HIS A 1 80 ? 17.438 31.812 13.633 1 97.31 80 HIS A N 1
ATOM 603 C CA . HIS A 1 80 ? 18.562 31.266 14.383 1 97.31 80 HIS A CA 1
ATOM 604 C C . HIS A 1 80 ? 19.5 30.484 13.477 1 97.31 80 HIS A C 1
ATOM 606 O O . HIS A 1 80 ? 20.625 30.172 13.867 1 97.31 80 HIS A O 1
ATOM 612 N N . TYR A 1 81 ? 19.047 30.188 12.312 1 96.5 81 TYR A N 1
ATOM 613 C CA . TYR A 1 81 ? 19.844 29.344 11.422 1 96.5 81 TYR A CA 1
ATOM 614 C C . TYR A 1 81 ? 20.047 30.016 10.07 1 96.5 81 TYR A C 1
ATOM 616 O O . TYR A 1 81 ? 19.188 30.766 9.609 1 96.5 81 TYR A O 1
ATOM 624 N N . ASP A 1 82 ? 21.156 29.734 9.453 1 94.56 82 ASP A N 1
ATOM 625 C CA . ASP A 1 82 ? 21.438 30.219 8.102 1 94.56 82 ASP A CA 1
ATOM 626 C C . ASP A 1 82 ? 21.047 29.188 7.055 1 94.56 82 ASP A C 1
ATOM 628 O O . ASP A 1 82 ? 21.828 28.297 6.73 1 94.56 82 ASP A O 1
ATOM 632 N N . THR A 1 83 ? 19.875 29.375 6.527 1 93.12 83 THR A N 1
ATOM 633 C CA . THR A 1 83 ? 19.344 28.375 5.594 1 93.12 83 THR A CA 1
ATOM 634 C C . THR A 1 83 ? 19.359 28.922 4.168 1 93.12 83 THR A C 1
ATOM 636 O O . THR A 1 83 ? 19.016 28.203 3.225 1 93.12 83 THR A O 1
ATOM 639 N N . GLY A 1 84 ? 19.703 30.141 4.02 1 92.69 84 GLY A N 1
ATOM 640 C CA . GLY A 1 84 ? 19.703 30.766 2.705 1 92.69 84 GLY A CA 1
ATOM 641 C C . GLY A 1 84 ? 18.328 31.234 2.264 1 92.69 84 GLY A C 1
ATOM 642 O O . GLY A 1 84 ? 18.156 31.781 1.169 1 92.69 84 GLY A O 1
ATOM 643 N N . LEU A 1 85 ? 17.359 31.078 3.045 1 93.44 85 LEU A N 1
ATOM 644 C CA . LEU A 1 85 ? 15.984 31.469 2.709 1 93.44 85 LEU A CA 1
ATOM 645 C C . LEU A 1 85 ? 15.859 33 2.666 1 93.44 85 LEU A C 1
ATOM 647 O O . LEU A 1 85 ? 16.328 33.688 3.572 1 93.44 85 LEU A O 1
ATOM 651 N N . LYS A 1 86 ? 15.273 33.438 1.583 1 93.12 86 LYS A N 1
ATOM 652 C CA . LYS A 1 86 ? 15.039 34.875 1.447 1 93.12 86 LYS A CA 1
ATOM 653 C C . LYS A 1 86 ? 13.773 35.312 2.18 1 93.12 86 LYS A C 1
ATOM 655 O O . LYS A 1 86 ? 12.68 34.812 1.87 1 93.12 86 LYS A O 1
ATOM 660 N N . ALA A 1 87 ? 13.953 36.219 3.045 1 95.31 87 ALA A N 1
ATOM 661 C CA . ALA A 1 87 ? 12.82 36.688 3.828 1 95.31 87 ALA A CA 1
ATOM 662 C C . ALA A 1 87 ? 11.961 37.656 3.012 1 95.31 87 ALA A C 1
ATOM 664 O O . ALA A 1 87 ? 12.469 38.375 2.164 1 95.31 87 ALA A O 1
ATOM 665 N N . THR A 1 88 ? 10.688 37.625 3.25 1 96.06 88 THR A N 1
ATOM 666 C CA . THR A 1 88 ? 9.758 38.562 2.615 1 96.06 88 THR A CA 1
ATOM 667 C C . THR A 1 88 ? 8.852 39.219 3.654 1 96.06 88 THR A C 1
ATOM 669 O O . THR A 1 88 ? 8.594 38.625 4.711 1 96.06 88 THR A O 1
ATOM 672 N N . ARG A 1 89 ? 8.398 40.375 3.307 1 96 89 ARG A N 1
ATOM 673 C CA . ARG A 1 89 ? 7.43 41.062 4.152 1 96 89 ARG A CA 1
ATOM 674 C C . ARG A 1 89 ? 6.031 40.469 3.959 1 96 89 ARG A C 1
ATOM 676 O O . ARG A 1 89 ? 5.82 39.625 3.094 1 96 89 ARG A O 1
ATOM 683 N N . LEU A 1 90 ? 5.148 40.906 4.828 1 97.88 90 LEU A N 1
ATOM 684 C CA . LEU A 1 90 ? 3.754 40.469 4.711 1 97.88 90 LEU A CA 1
ATOM 685 C C . LEU A 1 90 ? 3.189 40.844 3.344 1 97.88 90 LEU A C 1
ATOM 687 O O . LEU A 1 90 ? 3.328 42 2.896 1 97.88 90 LEU A O 1
ATOM 691 N N . MET A 1 91 ? 2.586 39.906 2.719 1 97.38 91 MET A N 1
ATOM 692 C CA . MET A 1 91 ? 2.002 40.094 1.394 1 97.38 91 MET A CA 1
ATOM 693 C C . MET A 1 91 ? 0.828 41.062 1.456 1 97.38 91 MET A C 1
ATOM 695 O O . MET A 1 91 ? 0.183 41.188 2.496 1 97.38 91 MET A O 1
ATOM 699 N N . ASP A 1 92 ? 0.624 41.688 0.292 1 96.69 92 ASP A N 1
ATOM 700 C CA . ASP A 1 92 ? -0.57 42.531 0.187 1 96.69 92 ASP A CA 1
ATOM 701 C C . ASP A 1 92 ? -1.813 41.656 -0.062 1 96.69 92 ASP A C 1
ATOM 703 O O . ASP A 1 92 ? -1.738 40.625 -0.72 1 96.69 92 ASP A O 1
ATOM 707 N N . THR A 1 93 ? -2.92 42.188 0.441 1 97.06 93 THR A N 1
ATOM 708 C CA . THR A 1 93 ? -4.176 41.438 0.393 1 97.06 93 THR A CA 1
ATOM 709 C C . THR A 1 93 ? -4.523 41.062 -1.043 1 97.06 93 THR A C 1
ATOM 711 O O . THR A 1 93 ? -4.898 39.906 -1.313 1 97.06 93 THR A O 1
ATOM 714 N N . PRO A 1 94 ? -4.309 41.938 -2.055 1 97.62 94 PRO A N 1
ATOM 715 C CA . PRO A 1 94 ? -4.656 41.562 -3.426 1 97.62 94 PRO A CA 1
ATOM 716 C C . PRO A 1 94 ? -3.846 40.375 -3.934 1 97.62 94 PRO A C 1
ATOM 718 O O . PRO A 1 94 ? -4.371 39.531 -4.66 1 97.62 94 PRO A O 1
ATOM 721 N N . ASP A 1 95 ? -2.625 40.312 -3.59 1 97.69 95 ASP A N 1
ATOM 722 C CA . ASP A 1 95 ? -1.774 39.188 -4.012 1 97.69 95 ASP A CA 1
ATOM 723 C C . ASP A 1 95 ? -2.229 37.875 -3.377 1 97.69 95 ASP A C 1
ATOM 725 O O . ASP A 1 95 ? -2.186 36.844 -4.02 1 97.69 95 ASP A O 1
ATOM 729 N N . VAL A 1 96 ? -2.639 38 -2.164 1 97.94 96 VAL A N 1
ATOM 730 C CA . VAL A 1 96 ? -3.129 36.812 -1.458 1 97.94 96 VAL A CA 1
ATOM 731 C C . VAL A 1 96 ? -4.422 36.312 -2.105 1 97.94 96 VAL A C 1
ATOM 73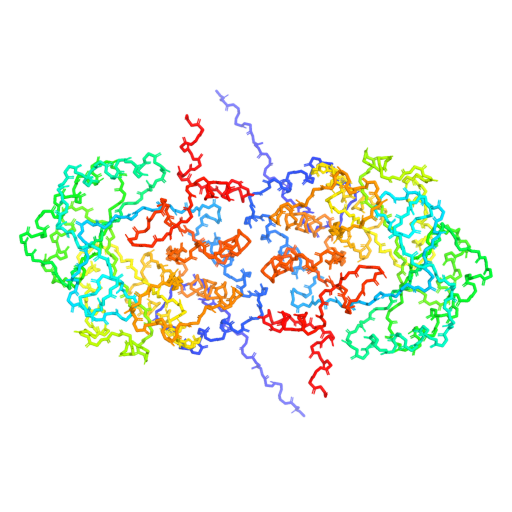3 O O . VAL A 1 96 ? -4.602 35.125 -2.324 1 97.94 96 VAL A O 1
ATOM 736 N N . ILE A 1 97 ? -5.266 37.25 -2.398 1 97.88 97 ILE A N 1
ATOM 737 C CA . ILE A 1 97 ? -6.535 36.906 -3.031 1 97.88 97 ILE A CA 1
ATOM 738 C C . ILE A 1 97 ? -6.277 36.25 -4.379 1 97.88 97 ILE A C 1
ATOM 740 O O . ILE A 1 97 ? -6.926 35.25 -4.723 1 97.88 97 ILE A O 1
ATOM 744 N N . ALA A 1 98 ? -5.316 36.75 -5.137 1 97.94 98 ALA A N 1
ATOM 745 C CA . ALA A 1 98 ? -4.961 36.188 -6.426 1 97.94 98 ALA A CA 1
ATOM 746 C C . ALA A 1 98 ? -4.457 34.75 -6.254 1 97.94 98 ALA A C 1
ATOM 748 O O . ALA A 1 98 ? -4.812 33.844 -7.031 1 97.94 98 ALA A O 1
ATOM 749 N N . ALA A 1 99 ? -3.672 34.562 -5.297 1 97.25 99 ALA A N 1
ATOM 750 C CA . ALA A 1 99 ? -3.148 33.25 -5.008 1 97.25 99 ALA A CA 1
ATOM 751 C C . ALA A 1 99 ? -4.27 32.281 -4.609 1 97.25 99 ALA A C 1
ATOM 753 O O . ALA A 1 99 ? -4.289 31.125 -5.035 1 97.25 99 ALA A O 1
ATOM 754 N N . ALA A 1 100 ? -5.16 32.75 -3.801 1 97.75 100 ALA A N 1
ATOM 755 C CA . ALA A 1 100 ? -6.297 31.953 -3.361 1 97.75 100 ALA A CA 1
ATOM 756 C C . ALA A 1 100 ? -7.172 31.547 -4.543 1 97.75 100 ALA A C 1
ATOM 758 O O . ALA A 1 100 ? -7.633 30.406 -4.625 1 97.75 100 ALA A O 1
ATOM 759 N N . ARG A 1 101 ? -7.387 32.469 -5.406 1 97.56 101 ARG A N 1
ATOM 760 C CA . ARG A 1 101 ? -8.18 32.188 -6.598 1 97.56 101 ARG A CA 1
ATOM 761 C C . ARG A 1 101 ? -7.516 31.109 -7.449 1 97.56 101 ARG A C 1
ATOM 763 O O . ARG A 1 101 ? -8.188 30.203 -7.949 1 97.56 101 ARG A O 1
ATOM 770 N N . ARG A 1 102 ? -6.238 31.219 -7.621 1 95.88 102 ARG A N 1
ATOM 771 C CA . ARG A 1 102 ? -5.5 30.219 -8.375 1 95.88 102 ARG A CA 1
ATOM 772 C C . ARG A 1 102 ? -5.605 28.844 -7.703 1 95.88 102 ARG A C 1
ATOM 774 O O . ARG A 1 102 ? -5.766 27.828 -8.383 1 95.88 102 ARG A O 1
ATOM 781 N N . ALA A 1 103 ? -5.5 28.891 -6.414 1 95.69 103 ALA A N 1
ATOM 782 C CA . ALA A 1 103 ? -5.617 27.656 -5.648 1 95.69 103 ALA A CA 1
ATOM 783 C C . ALA A 1 103 ? -7.004 27.031 -5.82 1 95.69 103 ALA A C 1
ATOM 785 O O . ALA A 1 103 ? -7.129 25.828 -6.02 1 95.69 103 ALA A O 1
ATOM 786 N N . LYS A 1 104 ? -8.008 27.812 -5.711 1 95.62 104 LYS A N 1
ATOM 787 C CA . LYS A 1 104 ? -9.383 27.359 -5.906 1 95.62 104 LYS A CA 1
ATOM 788 C C . LYS A 1 104 ? -9.562 26.75 -7.293 1 95.62 104 LYS A C 1
ATOM 790 O O . LYS A 1 104 ? -10.141 25.672 -7.426 1 95.62 104 LYS A O 1
ATOM 795 N N . ASP A 1 105 ? -9.023 27.438 -8.281 1 94.25 105 ASP A N 1
ATOM 796 C CA . ASP A 1 105 ? -9.133 26.969 -9.656 1 94.25 105 ASP A CA 1
ATOM 797 C C . ASP A 1 105 ? -8.398 25.641 -9.852 1 94.25 105 ASP A C 1
ATOM 799 O O . ASP A 1 105 ? -8.797 24.812 -10.672 1 94.25 105 ASP A O 1
ATOM 803 N N . ALA A 1 106 ? -7.434 25.5 -9.047 1 92.56 106 ALA A N 1
ATOM 804 C CA . ALA A 1 106 ? -6.621 24.297 -9.148 1 92.56 106 ALA A CA 1
ATOM 805 C C . ALA A 1 106 ? -7.258 23.141 -8.383 1 92.56 106 ALA A C 1
ATOM 807 O O . ALA A 1 106 ? -6.785 22 -8.461 1 92.56 106 ALA A O 1
ATOM 808 N N . GLY A 1 107 ? -8.273 23.453 -7.562 1 93.75 107 GLY A N 1
ATOM 809 C CA . GLY A 1 107 ? -9.008 22.375 -6.934 1 93.75 107 GLY A CA 1
ATOM 810 C C . GLY A 1 107 ? -8.898 22.375 -5.422 1 93.75 107 GLY A C 1
ATOM 811 O O . GLY A 1 107 ? -9.32 21.422 -4.766 1 93.75 107 GLY A O 1
ATOM 812 N N . ALA A 1 108 ? -8.359 23.422 -4.84 1 95.5 108 ALA A N 1
ATOM 813 C CA . ALA A 1 108 ? -8.281 23.516 -3.383 1 95.5 108 ALA A CA 1
ATOM 814 C C . ALA A 1 108 ? -9.617 23.938 -2.783 1 95.5 108 ALA A C 1
ATOM 816 O O . ALA A 1 108 ? -10.266 24.859 -3.287 1 95.5 108 ALA A O 1
ATOM 817 N N . THR A 1 109 ? -9.945 23.25 -1.732 1 96.25 109 THR A N 1
ATOM 818 C CA . THR A 1 109 ? -11.172 23.641 -1.029 1 96.25 109 THR A CA 1
ATOM 819 C C . THR A 1 109 ? -10.852 24.531 0.166 1 96.25 109 THR A C 1
ATOM 821 O O . THR A 1 109 ? -11.695 25.297 0.611 1 96.25 109 THR A O 1
ATOM 824 N N . ARG A 1 110 ? -9.656 24.406 0.633 1 97.44 110 ARG A N 1
ATOM 825 C CA . ARG A 1 110 ? -9.188 25.203 1.77 1 97.44 110 ARG A CA 1
ATOM 826 C C . ARG A 1 110 ? -7.902 25.953 1.421 1 97.44 110 ARG A C 1
ATOM 828 O O . ARG A 1 110 ? -7.035 25.422 0.726 1 97.44 110 ARG A O 1
ATOM 835 N N . PHE A 1 111 ? -7.859 27.188 1.859 1 98.06 111 PHE A N 1
ATOM 836 C CA . PHE A 1 111 ? -6.68 28.031 1.65 1 98.06 111 PHE A CA 1
ATOM 837 C C . PHE A 1 111 ? -6.039 28.406 2.98 1 98.06 111 PHE A C 1
ATOM 839 O O . PHE A 1 111 ? -6.664 29.047 3.818 1 98.06 111 PHE A O 1
ATOM 846 N N . CYS A 1 112 ? -4.82 27.969 3.115 1 98.06 112 CYS A N 1
ATOM 847 C CA . CYS A 1 112 ? -4.098 28.172 4.367 1 98.06 112 CYS A CA 1
ATOM 848 C C . CYS A 1 112 ? -3.029 29.25 4.207 1 98.06 112 CYS A C 1
ATOM 850 O O . CYS A 1 112 ? -2.203 29.172 3.295 1 98.06 112 CYS A O 1
ATOM 852 N N . MET A 1 113 ? -3.055 30.172 5.094 1 98.38 113 MET A N 1
ATOM 853 C CA . MET A 1 113 ? -2.09 31.266 5.105 1 98.38 113 MET A CA 1
ATOM 854 C C . MET A 1 113 ? -1.138 31.141 6.289 1 98.38 113 MET A C 1
ATOM 856 O O . MET A 1 113 ? -1.571 31.125 7.445 1 98.38 113 MET A O 1
ATOM 860 N N . ALA A 1 114 ? 0.1 31.047 5.988 1 97.88 114 ALA A N 1
ATOM 861 C CA . ALA A 1 114 ? 1.106 30.875 7.035 1 97.88 114 ALA A CA 1
ATOM 862 C C . ALA A 1 114 ? 2.016 32.094 7.133 1 97.88 114 ALA A C 1
ATOM 864 O O . ALA A 1 114 ? 2.385 32.688 6.117 1 97.88 114 ALA A O 1
ATOM 865 N N . ALA A 1 115 ? 2.389 32.469 8.328 1 98.12 115 ALA A N 1
ATOM 866 C CA . ALA A 1 115 ? 3.328 33.562 8.555 1 98.12 115 ALA A CA 1
ATOM 867 C C . ALA A 1 115 ? 4.418 33.156 9.539 1 98.12 115 ALA A C 1
ATOM 869 O O . ALA A 1 115 ? 4.129 32.594 10.602 1 98.12 115 ALA A O 1
ATOM 870 N N . ALA A 1 116 ? 5.645 33.438 9.211 1 97.25 116 ALA A N 1
ATOM 871 C CA . ALA A 1 116 ? 6.789 33.125 10.062 1 97.25 116 ALA A CA 1
ATOM 872 C C . ALA A 1 116 ? 6.871 34.062 11.25 1 97.25 116 ALA A C 1
ATOM 874 O O . ALA A 1 116 ? 7.758 34.938 11.305 1 97.25 116 ALA A O 1
ATOM 875 N N . TRP A 1 117 ? 5.977 33.906 12.211 1 96.69 117 TRP A N 1
ATOM 876 C CA . TRP A 1 117 ? 5.918 34.719 13.414 1 96.69 117 TRP A CA 1
ATOM 877 C C . TRP A 1 117 ? 5.887 33.844 14.664 1 96.69 117 TRP A C 1
ATOM 879 O O . TRP A 1 117 ? 5.484 32.688 14.609 1 96.69 117 TRP A O 1
ATOM 889 N N . ARG A 1 118 ? 6.34 34.438 15.75 1 97.38 118 ARG A N 1
ATOM 890 C CA . ARG A 1 118 ? 6.035 33.875 17.062 1 97.38 118 ARG A CA 1
ATOM 891 C C . ARG A 1 118 ? 4.59 34.156 17.469 1 97.38 118 ARG A C 1
ATOM 893 O O . ARG A 1 118 ? 3.898 33.281 17.984 1 97.38 118 ARG A O 1
ATOM 900 N N . ASN A 1 119 ? 4.199 35.312 17.297 1 97 119 ASN A N 1
ATOM 901 C CA . ASN A 1 119 ? 2.857 35.844 17.5 1 97 119 ASN A CA 1
ATOM 902 C C . ASN A 1 119 ? 2.602 37.062 16.594 1 97 119 ASN A C 1
ATOM 904 O O . ASN A 1 119 ? 3.504 37.875 16.359 1 97 119 ASN A O 1
ATOM 908 N N . PRO A 1 120 ? 1.43 37.219 16.125 1 97.56 120 PRO A N 1
ATOM 909 C CA . PRO A 1 120 ? 1.149 38.406 15.297 1 97.56 120 PRO A CA 1
ATOM 910 C C . PRO A 1 120 ? 0.969 39.656 16.125 1 97.56 120 PRO A C 1
ATOM 912 O O . PRO A 1 120 ? 0.353 39.625 17.188 1 97.56 120 PRO A O 1
ATOM 915 N N . LYS A 1 121 ? 1.495 40.688 15.617 1 95.88 121 LYS A N 1
ATOM 916 C CA . LYS A 1 121 ? 1.163 42 16.156 1 95.88 121 LYS A CA 1
ATOM 917 C C . LYS A 1 121 ? -0.224 42.469 15.711 1 95.88 121 LYS A C 1
ATOM 919 O O . LYS A 1 121 ? -0.709 42.031 14.664 1 95.88 121 LYS A O 1
ATOM 924 N N . ASP A 1 122 ? -0.801 43.312 16.422 1 94.56 122 ASP A N 1
ATOM 925 C CA . ASP A 1 122 ? -2.178 43.719 16.172 1 94.56 122 ASP A CA 1
ATOM 926 C C . ASP A 1 122 ? -2.316 44.312 14.773 1 94.56 122 ASP A C 1
ATOM 928 O O . ASP A 1 122 ? -3.285 44.031 14.062 1 94.56 122 ASP A O 1
ATOM 932 N N . ARG A 1 123 ? -1.378 45.125 14.438 1 94.56 123 ARG A N 1
ATOM 933 C CA . ARG A 1 123 ? -1.429 45.781 13.125 1 94.56 123 ARG A CA 1
ATOM 934 C C . ARG A 1 123 ? -1.403 44.75 12.008 1 94.56 123 ARG A C 1
ATOM 936 O O . ARG A 1 123 ? -2.158 44.844 11.039 1 94.56 123 ARG A O 1
ATOM 943 N N . ASP A 1 124 ? -0.568 43.844 12.109 1 96.88 124 ASP A N 1
ATOM 944 C CA . ASP A 1 124 ? -0.46 42.781 11.117 1 96.88 124 ASP A CA 1
ATOM 945 C C . ASP A 1 124 ? -1.693 41.875 11.141 1 96.88 124 ASP A C 1
ATOM 947 O O . ASP A 1 124 ? -2.16 41.406 10.094 1 96.88 124 ASP A O 1
ATOM 951 N N . LEU A 1 125 ? -2.221 41.656 12.328 1 98.31 125 LEU A N 1
ATOM 952 C CA . LEU A 1 125 ? -3.402 40.781 12.469 1 98.31 125 LEU A CA 1
ATOM 953 C C . LEU A 1 125 ? -4.594 41.406 11.727 1 98.31 125 LEU A C 1
ATOM 955 O O . LEU A 1 125 ? -5.414 40.688 11.164 1 98.31 125 LEU A O 1
ATOM 959 N N . GLU A 1 126 ? -4.672 42.688 11.828 1 97.69 126 GLU A N 1
ATOM 960 C CA . GLU A 1 126 ? -5.746 43.375 11.109 1 97.69 126 GLU A CA 1
ATOM 961 C C . GLU A 1 126 ? -5.691 43.062 9.617 1 97.69 126 GLU A C 1
ATOM 963 O O . GLU A 1 126 ? -6.723 42.781 9 1 97.69 126 GLU A O 1
ATOM 968 N N . LYS A 1 127 ? -4.516 43.125 9.094 1 98.12 127 LYS A N 1
ATOM 969 C CA . LYS A 1 127 ? -4.336 42.812 7.676 1 98.12 127 LYS A CA 1
ATOM 970 C C . LYS A 1 127 ? -4.699 41.344 7.383 1 98.12 127 LYS A C 1
ATOM 972 O O . LYS A 1 127 ? -5.336 41.062 6.371 1 98.12 127 LYS A O 1
ATOM 977 N N . VAL A 1 128 ? -4.312 40.5 8.234 1 98.69 128 VAL A N 1
ATOM 978 C CA . VAL A 1 128 ? -4.605 39.062 8.055 1 98.69 128 VAL A CA 1
ATOM 979 C C . VAL A 1 128 ? -6.113 38.844 8.109 1 98.69 128 VAL A C 1
ATOM 981 O O . VAL A 1 128 ? -6.656 38.062 7.332 1 98.69 128 VAL A O 1
ATOM 984 N N . CYS A 1 129 ? -6.793 39.531 9.039 1 98.69 129 CYS A N 1
ATOM 985 C CA . CYS A 1 129 ? -8.242 39.406 9.125 1 98.69 129 CYS A CA 1
ATOM 986 C C . CYS A 1 129 ? -8.898 39.812 7.809 1 98.69 129 CYS A C 1
ATOM 988 O O . CYS A 1 129 ? -9.852 39.188 7.359 1 98.69 129 CYS A O 1
ATOM 990 N N . ASP A 1 130 ? -8.367 40.844 7.238 1 98.31 130 ASP A N 1
ATOM 991 C CA . ASP A 1 130 ? -8.859 41.25 5.93 1 98.31 130 ASP A CA 1
ATOM 992 C C . ASP A 1 130 ? -8.664 40.156 4.891 1 98.31 130 ASP A C 1
ATOM 994 O O . ASP A 1 130 ? -9.562 39.875 4.09 1 98.31 130 ASP A O 1
ATOM 998 N N . MET A 1 131 ? -7.52 39.562 4.895 1 98.62 131 MET A N 1
ATOM 999 C CA . MET A 1 131 ? -7.223 38.469 3.982 1 98.62 131 MET A CA 1
ATOM 1000 C C . MET A 1 131 ? -8.188 37.312 4.195 1 98.62 131 MET A C 1
ATOM 1002 O O . MET A 1 131 ? -8.727 36.75 3.23 1 98.62 131 MET A O 1
ATOM 1006 N N . VAL A 1 132 ? -8.414 36.969 5.422 1 98.75 132 VAL A N 1
ATOM 1007 C CA . VAL A 1 132 ? -9.312 35.875 5.785 1 98.75 132 VAL A CA 1
ATOM 1008 C C . VAL A 1 132 ? -10.703 36.156 5.219 1 98.75 132 VAL A C 1
ATOM 1010 O O . VAL A 1 132 ? -11.297 35.281 4.574 1 98.75 132 VAL A O 1
ATOM 1013 N N . GLY A 1 133 ? -11.203 37.312 5.488 1 98.5 133 GLY A N 1
ATOM 1014 C CA . GLY A 1 133 ? -12.508 37.656 4.965 1 98.5 133 GLY A CA 1
ATOM 1015 C C . GLY A 1 133 ? -12.594 37.562 3.453 1 98.5 133 GLY A C 1
ATOM 1016 O O . GLY A 1 133 ? -13.594 37.094 2.912 1 98.5 133 GLY A O 1
ATOM 1017 N N . ALA A 1 134 ? -11.562 38.031 2.814 1 98.06 134 ALA A N 1
ATOM 1018 C CA . ALA A 1 134 ? -11.531 38 1.354 1 98.06 134 ALA A CA 1
ATOM 1019 C C . ALA A 1 134 ? -11.523 36.562 0.822 1 98.06 134 ALA A C 1
ATOM 1021 O O . ALA A 1 134 ? -12.234 36.25 -0.133 1 98.06 134 ALA A O 1
ATOM 1022 N N . VAL A 1 135 ? -10.727 35.75 1.403 1 98.06 135 VAL A N 1
ATOM 1023 C CA . VAL A 1 135 ? -10.648 34.344 0.99 1 98.06 135 VAL A CA 1
ATOM 1024 C C . VAL A 1 135 ? -11.992 33.656 1.24 1 98.06 135 VAL A C 1
ATOM 1026 O O . VAL A 1 135 ? -12.453 32.875 0.408 1 98.06 135 VAL A O 1
ATOM 1029 N N . LYS A 1 136 ? -12.578 33.969 2.379 1 98.06 136 LYS A N 1
ATOM 1030 C CA . LYS A 1 136 ? -13.891 33.438 2.713 1 98.06 136 LYS A CA 1
ATOM 1031 C C . LYS A 1 136 ? -14.922 33.812 1.655 1 98.06 136 LYS A C 1
ATOM 1033 O O . LYS A 1 136 ? -15.773 33 1.295 1 98.06 136 LYS A O 1
ATOM 1038 N N . SER A 1 137 ? -14.852 34.938 1.2 1 97.56 137 SER A N 1
ATOM 1039 C CA . SER A 1 137 ? -15.797 35.469 0.215 1 97.56 137 SER A CA 1
ATOM 1040 C C . SER A 1 137 ? -15.656 34.719 -1.117 1 97.56 137 SER A C 1
ATOM 1042 O O . SER A 1 137 ? -16.562 34.781 -1.955 1 97.56 137 SER A O 1
ATOM 1044 N N . LEU A 1 138 ? -14.539 34.062 -1.341 1 97.56 138 LEU A N 1
ATOM 1045 C CA . LEU A 1 138 ? -14.336 33.281 -2.543 1 97.56 138 LEU A CA 1
ATOM 1046 C C . LEU A 1 138 ? -15.023 31.922 -2.418 1 97.56 138 LEU A C 1
ATOM 1048 O O . LEU A 1 138 ? -15.008 31.125 -3.361 1 97.56 138 LEU A O 1
ATOM 1052 N N . GLY A 1 139 ? -15.523 31.625 -1.197 1 97.12 139 GLY A N 1
ATOM 1053 C CA . GLY A 1 139 ? -16.203 30.359 -0.973 1 97.12 139 GLY A CA 1
ATOM 1054 C C . GLY A 1 139 ? -15.266 29.266 -0.521 1 97.12 139 GLY A C 1
ATOM 1055 O O . GLY A 1 139 ? -15.617 28.078 -0.587 1 97.12 139 GLY A O 1
ATOM 1056 N N . MET A 1 140 ? -14.086 29.578 -0.121 1 97.56 140 MET A N 1
ATOM 1057 C CA . MET A 1 140 ? -13.125 28.594 0.36 1 97.56 140 MET A CA 1
ATOM 1058 C C . MET A 1 140 ? -13.133 28.516 1.883 1 97.56 140 MET A C 1
ATOM 1060 O O . MET A 1 140 ? -13.477 29.5 2.553 1 97.56 140 MET A O 1
ATOM 1064 N N . GLU A 1 141 ? -12.812 27.359 2.377 1 98.12 141 GLU A N 1
ATOM 1065 C CA . GLU A 1 141 ? -12.461 27.312 3.795 1 98.12 141 GLU A CA 1
ATOM 1066 C C . GLU A 1 141 ? -11.156 28.047 4.07 1 98.12 141 GLU A C 1
ATOM 1068 O O . GLU A 1 141 ? -10.211 27.969 3.281 1 98.12 141 GLU A O 1
ATOM 1073 N N . THR A 1 142 ? -11.133 28.734 5.215 1 98.62 142 THR A N 1
ATOM 1074 C CA . THR A 1 142 ? -9.984 29.562 5.559 1 98.62 142 THR A CA 1
ATOM 1075 C C . THR A 1 142 ? -9.164 28.922 6.68 1 98.62 142 THR A C 1
ATOM 1077 O O . THR A 1 142 ? -9.727 28.328 7.602 1 98.62 142 THR A O 1
ATOM 1080 N N . CYS A 1 143 ? -7.902 29.016 6.535 1 98.62 143 CYS A N 1
ATOM 1081 C CA . CYS A 1 143 ? -6.965 28.484 7.523 1 98.62 143 CYS A CA 1
ATOM 1082 C C . CYS A 1 143 ? -5.77 29.422 7.688 1 98.62 143 CYS A C 1
ATOM 1084 O O . CYS A 1 143 ? -5.332 30.047 6.723 1 98.62 143 CYS A O 1
ATOM 1086 N N . ALA A 1 144 ? -5.277 29.547 8.891 1 98.75 144 ALA A N 1
ATOM 1087 C CA . ALA A 1 144 ? -4.102 30.375 9.133 1 98.75 144 ALA A CA 1
ATOM 1088 C C . ALA A 1 144 ? -3.195 29.766 10.188 1 98.75 144 ALA A C 1
ATOM 1090 O O . ALA A 1 144 ? -3.662 29.016 11.055 1 98.75 144 ALA A O 1
ATOM 1091 N N . THR A 1 145 ? -1.96 29.953 10.094 1 98.31 145 THR A N 1
ATOM 1092 C CA . THR A 1 145 ? -0.949 29.656 11.102 1 98.31 145 THR A CA 1
ATOM 1093 C C . THR A 1 145 ? -0.053 30.875 11.336 1 98.31 145 THR A C 1
ATOM 1095 O O . THR A 1 145 ? 0.784 31.203 10.492 1 98.31 145 THR A O 1
ATOM 1098 N N . LEU A 1 146 ? -0.218 31.484 12.508 1 98.5 146 LEU A N 1
ATOM 1099 C CA . LEU A 1 146 ? 0.391 32.781 12.75 1 98.5 146 LEU A CA 1
ATOM 1100 C C . LEU A 1 146 ? 1.186 32.781 14.055 1 98.5 146 LEU A C 1
ATOM 1102 O O . LEU A 1 146 ? 1.559 33.844 14.57 1 98.5 146 LEU A O 1
ATOM 1106 N N . GLY A 1 147 ? 1.358 31.641 14.625 1 97.88 147 GLY A N 1
ATOM 1107 C CA . GLY A 1 147 ? 2.037 31.531 15.906 1 97.88 147 GLY A CA 1
ATOM 1108 C C . GLY A 1 147 ? 1.083 31.531 17.094 1 97.88 147 GLY A C 1
ATOM 1109 O O . GLY A 1 147 ? -0.054 31.078 16.969 1 97.88 147 GLY A O 1
ATOM 1110 N N . MET A 1 148 ? 1.564 31.906 18.234 1 98.25 148 MET A N 1
ATOM 1111 C CA . MET A 1 148 ? 0.756 31.922 19.453 1 98.25 148 MET A CA 1
ATOM 1112 C C . MET A 1 148 ? -0.254 33.062 19.422 1 98.25 148 MET A C 1
ATOM 1114 O O . MET A 1 148 ? 0.055 34.156 18.938 1 98.25 148 MET A O 1
ATOM 1118 N N . LEU A 1 149 ? -1.387 32.781 19.969 1 98.5 149 LEU A N 1
ATOM 1119 C CA . LEU A 1 149 ? -2.463 33.781 20 1 98.5 149 LEU A CA 1
ATOM 1120 C C . LEU A 1 149 ? -2.922 34.062 21.422 1 98.5 149 LEU A C 1
ATOM 1122 O O . LEU A 1 149 ? -2.971 33.156 22.25 1 98.5 149 LEU A O 1
ATOM 1126 N N . THR A 1 150 ? -3.342 35.281 21.609 1 98 150 THR A N 1
ATOM 1127 C CA . THR A 1 150 ? -4.145 35.594 22.781 1 98 150 THR A CA 1
ATOM 1128 C C . THR A 1 150 ? -5.617 35.281 22.547 1 98 150 THR A C 1
ATOM 1130 O O . THR A 1 150 ? -6.039 35.125 21.391 1 98 150 THR A O 1
ATOM 1133 N N . PRO A 1 151 ? -6.402 35.188 23.625 1 98.44 151 PRO A N 1
ATOM 1134 C CA . PRO A 1 151 ? -7.84 34.969 23.453 1 98.44 151 PRO A CA 1
ATOM 1135 C C . PRO A 1 151 ? -8.492 36.031 22.562 1 98.44 151 PRO A C 1
ATOM 1137 O O . PRO A 1 151 ? -9.328 35.688 21.719 1 98.44 151 PRO A O 1
ATOM 1140 N N . LYS A 1 152 ? -8.039 37.219 22.781 1 98.31 152 LYS A N 1
ATOM 1141 C CA . LYS A 1 152 ? -8.602 38.312 22.016 1 98.31 152 LYS A CA 1
ATOM 1142 C C . LYS A 1 152 ? -8.273 38.188 20.531 1 98.31 152 LYS A C 1
ATOM 1144 O O . LYS A 1 152 ? -9.133 38.406 19.672 1 98.31 152 LYS A O 1
ATOM 1149 N N . GLN A 1 153 ? -7.098 37.844 20.219 1 98.62 153 GLN A N 1
ATOM 1150 C CA . GLN A 1 153 ? -6.672 37.656 18.828 1 98.62 153 GLN A CA 1
ATOM 1151 C C . GLN A 1 153 ? -7.43 36.5 18.172 1 98.62 153 GLN A C 1
ATOM 1153 O O . GLN A 1 153 ? -7.832 36.594 17.016 1 98.62 153 GLN A O 1
ATOM 1158 N N . ALA A 1 154 ? -7.629 35.438 18.891 1 98.75 154 ALA A N 1
ATOM 1159 C CA . ALA A 1 154 ? -8.414 34.312 18.391 1 98.75 154 ALA A CA 1
ATOM 1160 C C . ALA A 1 154 ? -9.836 34.75 18.047 1 98.75 154 ALA A C 1
ATOM 1162 O O . ALA A 1 154 ? -10.375 34.375 17.016 1 98.75 154 ALA A O 1
ATOM 1163 N N . GLY A 1 155 ? -10.391 35.5 18.938 1 98.69 155 GLY A N 1
ATOM 1164 C CA . GLY A 1 155 ? -11.727 36.031 18.703 1 98.69 155 GLY A CA 1
ATOM 1165 C C . GLY A 1 155 ? -11.812 36.875 17.438 1 98.69 155 GLY A C 1
ATOM 1166 O O . GLY A 1 155 ? -12.773 36.75 16.672 1 98.69 155 GLY A O 1
ATOM 1167 N N . ARG A 1 156 ? -10.836 37.719 17.219 1 98.56 156 ARG A N 1
ATOM 1168 C CA . ARG A 1 156 ? -10.797 38.562 16.031 1 98.56 156 ARG A CA 1
ATOM 1169 C C . ARG A 1 156 ? -10.734 37.75 14.758 1 98.56 156 ARG A C 1
ATOM 1171 O O . ARG A 1 156 ? -11.398 38.062 13.766 1 98.56 156 ARG A O 1
ATOM 1178 N N . LEU A 1 157 ? -9.938 36.75 14.789 1 98.81 157 LEU A N 1
ATOM 1179 C CA . LEU A 1 157 ? -9.805 35.844 13.633 1 98.81 157 LEU A CA 1
ATOM 1180 C C . LEU A 1 157 ? -11.117 35.125 13.359 1 98.81 157 LEU A C 1
ATOM 1182 O O . LEU A 1 157 ? -11.516 34.969 12.203 1 98.81 157 LEU A O 1
ATOM 1186 N N . PHE A 1 158 ? -11.773 34.656 14.414 1 98.81 158 PHE A N 1
ATOM 1187 C CA . PHE A 1 158 ? -13.078 34.031 14.258 1 98.81 158 PHE A CA 1
ATOM 1188 C C . PHE A 1 158 ? -14.07 34.969 13.602 1 98.81 158 PHE A C 1
ATOM 1190 O O . PHE A 1 158 ? -14.75 34.625 12.648 1 98.81 158 PHE A O 1
ATOM 1197 N N . ASP A 1 159 ? -14.094 36.188 14.125 1 98.62 159 ASP A N 1
ATOM 1198 C CA . ASP A 1 159 ? -15.016 37.219 13.617 1 98.62 159 ASP A CA 1
ATOM 1199 C C . ASP A 1 159 ? -14.742 37.5 12.148 1 98.62 159 ASP A C 1
ATOM 1201 O O . ASP A 1 159 ? -15.664 37.844 11.391 1 98.62 159 ASP A O 1
ATOM 1205 N N . ALA A 1 160 ? -13.492 37.375 11.773 1 98.56 160 ALA A N 1
ATOM 1206 C CA . ALA A 1 160 ? -13.094 37.656 10.391 1 98.56 160 ALA A CA 1
ATOM 1207 C C . ALA A 1 160 ? -13.523 36.531 9.461 1 98.56 160 ALA A C 1
ATOM 1209 O O . ALA A 1 160 ? -13.516 36.688 8.242 1 98.56 160 ALA A O 1
ATOM 1210 N N . GLY A 1 161 ? -13.828 35.375 10.039 1 98.56 161 GLY A N 1
ATOM 1211 C CA . GLY A 1 161 ? -14.289 34.25 9.227 1 98.56 161 GLY A CA 1
ATOM 1212 C C . GLY A 1 161 ? -13.297 33.094 9.156 1 98.56 161 GLY A C 1
ATOM 1213 O O . GLY A 1 161 ? -13.422 32.219 8.297 1 98.56 161 GLY A O 1
ATOM 1214 N N . LEU A 1 162 ? -12.344 33.062 10.008 1 98.88 162 LEU A N 1
ATOM 1215 C CA . LEU A 1 162 ? -11.375 31.984 10 1 98.88 162 LEU A CA 1
ATOM 1216 C C . LEU A 1 162 ? -12.031 30.672 10.406 1 98.88 162 LEU A C 1
ATOM 1218 O O . LEU A 1 162 ? -12.68 30.594 11.453 1 98.88 162 LEU A O 1
ATOM 1222 N N . ASP A 1 163 ? -11.844 29.656 9.602 1 98.75 163 ASP A N 1
ATOM 1223 C CA . ASP A 1 163 ? -12.445 28.359 9.875 1 98.75 163 ASP A CA 1
ATOM 1224 C C . ASP A 1 163 ? -11.508 27.469 10.68 1 98.75 163 ASP A C 1
ATOM 1226 O O . ASP A 1 163 ? -11.922 26.812 11.633 1 98.75 163 ASP A O 1
ATOM 1230 N N . PHE A 1 164 ? -10.211 27.438 10.258 1 98.81 164 PHE A N 1
ATOM 1231 C CA . PHE A 1 164 ? -9.211 26.594 10.898 1 98.81 164 PHE A CA 1
ATOM 1232 C C . PHE A 1 164 ? -8.016 27.422 11.359 1 98.81 164 PHE A C 1
ATOM 1234 O O . PHE A 1 164 ? -7.598 28.359 10.672 1 98.81 164 PHE A O 1
ATOM 1241 N N . TYR A 1 165 ? -7.492 27.062 12.461 1 98.88 165 TYR A N 1
ATOM 1242 C CA . TYR A 1 165 ? -6.188 27.562 12.883 1 98.88 165 TYR A CA 1
ATOM 1243 C C . TYR A 1 165 ? -5.199 26.406 13.062 1 98.88 165 TYR A C 1
ATOM 1245 O O . TYR A 1 165 ? -5.426 25.5 13.859 1 98.88 165 TYR A O 1
ATOM 1253 N N . ASN A 1 166 ? -4.164 26.469 12.258 1 98.62 166 ASN A N 1
ATOM 1254 C CA . ASN A 1 166 ? -3.121 25.453 12.391 1 98.62 166 ASN A CA 1
ATOM 1255 C C . ASN A 1 166 ? -2.1 25.844 13.453 1 98.62 166 ASN A C 1
ATOM 1257 O O . ASN A 1 166 ? -1.564 26.953 13.438 1 98.62 166 ASN A O 1
ATOM 1261 N N . HIS A 1 167 ? -1.898 24.984 14.328 1 98.62 167 HIS A N 1
ATOM 1262 C CA . HIS A 1 167 ? -0.943 25.156 15.422 1 98.62 167 HIS A CA 1
ATOM 1263 C C . HIS A 1 167 ? -0.439 23.797 15.914 1 98.62 167 HIS A C 1
ATOM 1265 O O . HIS A 1 167 ? -1.003 23.219 16.844 1 98.62 167 HIS A O 1
ATOM 1271 N N . ASN A 1 168 ? 0.659 23.344 15.367 1 98.19 168 ASN A N 1
ATOM 1272 C CA . ASN A 1 168 ? 1.148 22 15.617 1 98.19 168 ASN A CA 1
ATOM 1273 C C . ASN A 1 168 ? 1.824 21.891 16.984 1 98.19 168 ASN A C 1
ATOM 1275 O O . ASN A 1 168 ? 2.449 22.844 17.438 1 98.19 168 ASN A O 1
ATOM 1279 N N . VAL A 1 169 ? 1.718 20.719 17.531 1 98.38 169 VAL A N 1
ATOM 1280 C CA . VAL A 1 169 ? 2.535 20.406 18.703 1 98.38 169 VAL A CA 1
ATOM 1281 C C . VAL A 1 169 ? 3.887 19.844 18.25 1 98.38 169 VAL A C 1
ATOM 1283 O O . VAL A 1 169 ? 4.816 19.734 19.047 1 98.38 169 VAL A O 1
ATOM 1286 N N . ASP A 1 170 ? 4.02 19.438 17.031 1 97.5 170 ASP A N 1
ATOM 1287 C CA . ASP A 1 170 ? 5.234 19.062 16.297 1 97.5 170 ASP A CA 1
ATOM 1288 C C . ASP A 1 170 ? 5.723 17.688 16.719 1 97.5 170 ASP A C 1
ATOM 1290 O O . ASP A 1 170 ? 6.113 16.875 15.883 1 97.5 170 ASP A O 1
ATOM 1294 N N . THR A 1 171 ? 5.723 17.406 18 1 98.12 171 THR A N 1
ATOM 1295 C CA . THR A 1 171 ? 6.219 16.125 18.516 1 98.12 171 THR A CA 1
ATOM 1296 C C . THR A 1 171 ? 5.719 15.883 19.922 1 98.12 171 THR A C 1
ATOM 1298 O O . THR A 1 171 ? 4.816 16.578 20.406 1 98.12 171 THR A O 1
ATOM 1301 N N . SER A 1 172 ? 6.23 14.836 20.625 1 98.12 172 SER A N 1
ATOM 1302 C CA . SER A 1 172 ? 5.797 14.453 21.953 1 98.12 172 SER A CA 1
ATOM 1303 C C . SER A 1 172 ? 6.312 15.43 23.016 1 98.12 172 SER A C 1
ATOM 1305 O O . SER A 1 172 ? 7.258 16.188 22.75 1 98.12 172 SER A O 1
ATOM 1307 N N . PRO A 1 173 ? 5.645 15.367 24.203 1 97.62 173 PRO A N 1
ATOM 1308 C CA . PRO A 1 173 ? 6.152 16.172 25.312 1 97.62 173 PRO A CA 1
ATOM 1309 C C . PRO A 1 173 ? 7.602 15.844 25.672 1 97.62 173 PRO A C 1
ATOM 1311 O O . PRO A 1 173 ? 8.383 16.734 25.984 1 97.62 173 PRO A O 1
ATOM 1314 N N . GLU A 1 174 ? 8.016 14.594 25.562 1 97.69 174 GLU A N 1
ATOM 1315 C CA . GLU A 1 174 ? 9.336 14.125 25.984 1 97.69 174 GLU A CA 1
ATOM 1316 C C . GLU A 1 174 ? 10.406 14.578 24.984 1 97.69 174 GLU A C 1
ATOM 1318 O O . GLU A 1 174 ? 11.555 14.805 25.375 1 97.69 174 GLU A O 1
ATOM 1323 N N . PHE A 1 175 ? 10 14.781 23.734 1 98.25 175 PHE A N 1
ATOM 1324 C CA . PHE A 1 175 ? 10.969 15.055 22.672 1 98.25 175 PHE A CA 1
ATOM 1325 C C . P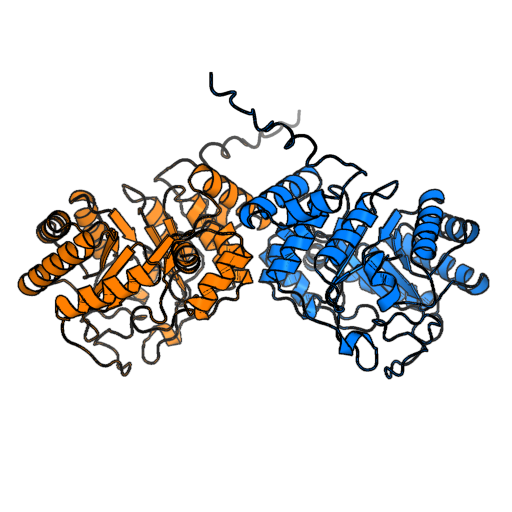HE A 1 175 ? 10.945 16.531 22.297 1 98.25 175 PHE A C 1
ATOM 1327 O O . PHE A 1 175 ? 11.875 17.031 21.656 1 98.25 175 PHE A O 1
ATOM 1334 N N . TYR A 1 176 ? 10 17.297 22.75 1 98.31 176 TYR A N 1
ATOM 1335 C CA . TYR A 1 176 ? 9.742 18.672 22.344 1 98.31 176 TYR A CA 1
ATOM 1336 C C . TYR A 1 176 ? 10.953 19.562 22.609 1 98.31 176 TYR A C 1
ATOM 1338 O O . TYR A 1 176 ? 11.414 20.281 21.734 1 98.31 176 TYR A O 1
ATOM 1346 N N . GLY A 1 177 ? 11.547 19.453 23.703 1 97.62 177 GLY A N 1
ATOM 1347 C CA . GLY A 1 177 ? 12.648 20.312 24.125 1 97.62 177 GLY A CA 1
ATOM 1348 C C . GLY A 1 177 ? 13.914 20.094 23.312 1 97.62 177 GLY A C 1
ATOM 1349 O O . GLY A 1 177 ? 14.805 20.953 23.312 1 97.62 177 GLY A O 1
ATOM 1350 N N . LYS A 1 178 ? 14.016 19 22.656 1 97.44 178 LYS A N 1
ATOM 1351 C CA . LYS A 1 178 ? 15.164 18.703 21.812 1 97.44 178 LYS A CA 1
ATOM 1352 C C . LYS A 1 178 ? 15.047 19.422 20.469 1 97.44 178 LYS A C 1
ATOM 1354 O O . LYS A 1 178 ? 16.031 19.562 19.734 1 97.44 178 LYS A O 1
ATOM 1359 N N . ILE A 1 179 ? 13.859 19.906 20.156 1 97.75 179 ILE A N 1
ATOM 1360 C CA . ILE A 1 179 ? 13.602 20.484 18.844 1 97.75 179 ILE A CA 1
ATOM 1361 C C . ILE A 1 179 ? 13.422 22 18.953 1 97.75 179 ILE A C 1
ATOM 1363 O O . ILE A 1 179 ? 13.859 22.75 18.078 1 97.75 179 ILE A O 1
ATOM 1367 N N . ILE A 1 180 ? 12.812 22.391 19.984 1 97.81 180 ILE A N 1
ATOM 1368 C CA . ILE A 1 180 ? 12.461 23.797 20.188 1 97.81 180 ILE A CA 1
ATOM 1369 C C . ILE A 1 180 ? 12.711 24.188 21.641 1 97.81 180 ILE A C 1
ATOM 1371 O O . ILE A 1 180 ? 12.305 23.469 22.562 1 97.81 180 ILE A O 1
ATOM 1375 N N . THR A 1 181 ? 13.266 25.359 21.891 1 97.5 181 THR A N 1
ATOM 1376 C CA . THR A 1 181 ? 13.531 25.766 23.25 1 97.5 181 THR A CA 1
ATOM 1377 C C . THR A 1 181 ? 12.969 27.172 23.531 1 97.5 181 THR A C 1
ATOM 1379 O O . THR A 1 181 ? 12.82 27.562 24.688 1 97.5 181 THR A O 1
ATOM 1382 N N . THR A 1 182 ? 12.648 27.891 22.5 1 97.75 182 THR A N 1
ATOM 1383 C CA . THR A 1 182 ? 12.219 29.281 22.672 1 97.75 182 THR A CA 1
ATOM 1384 C C . THR A 1 182 ? 10.781 29.344 23.188 1 97.75 182 THR A C 1
ATOM 1386 O O . THR A 1 182 ? 10.328 30.391 23.641 1 97.75 182 THR A O 1
ATOM 1389 N N . ARG A 1 183 ? 10.062 28.281 23.078 1 95.69 183 ARG A N 1
ATOM 1390 C CA . ARG A 1 183 ? 8.727 28.141 23.641 1 95.69 183 ARG A CA 1
ATOM 1391 C C . ARG A 1 183 ? 8.508 26.734 24.188 1 95.69 183 ARG A C 1
ATOM 1393 O O . ARG A 1 183 ? 9.227 25.797 23.828 1 95.69 183 ARG A O 1
ATOM 1400 N N . THR A 1 184 ? 7.473 26.641 24.984 1 96.69 184 THR A N 1
ATOM 1401 C CA . THR A 1 184 ? 7.176 25.344 25.578 1 96.69 184 THR A CA 1
ATOM 1402 C C . THR A 1 184 ? 5.996 24.688 24.875 1 96.69 184 THR A C 1
ATOM 1404 O O . THR A 1 184 ? 5.234 25.344 24.172 1 96.69 184 THR A O 1
ATOM 1407 N N . LEU A 1 185 ? 5.918 23.453 25.125 1 97.88 185 LEU A N 1
ATOM 1408 C CA . LEU A 1 185 ? 4.762 22.734 24.609 1 97.88 185 LEU A CA 1
ATOM 1409 C C . LEU A 1 185 ? 3.471 23.266 25.219 1 97.88 185 LEU A C 1
ATOM 1411 O O . LEU A 1 185 ? 2.441 23.328 24.547 1 97.88 185 LEU A O 1
ATOM 1415 N N . GLN A 1 186 ? 3.525 23.625 26.484 1 97.44 186 GLN A N 1
ATOM 1416 C CA . GLN A 1 186 ? 2.34 24.156 27.141 1 97.44 186 GLN A CA 1
ATOM 1417 C C . GLN A 1 186 ? 1.86 25.438 26.469 1 97.44 186 GLN A C 1
ATOM 1419 O O . GLN A 1 186 ? 0.656 25.688 26.391 1 97.44 186 GLN A O 1
ATOM 1424 N N . ASP A 1 187 ? 2.807 26.203 25.984 1 97.25 187 ASP A N 1
ATOM 1425 C CA . ASP A 1 187 ? 2.436 27.406 25.234 1 97.25 187 ASP A CA 1
ATOM 1426 C C . ASP A 1 187 ? 1.562 27.031 24.031 1 97.25 187 ASP A C 1
ATOM 1428 O O . ASP A 1 187 ? 0.603 27.734 23.719 1 97.25 187 ASP A O 1
ATOM 1432 N N . ARG A 1 188 ? 1.945 26.016 23.359 1 97.69 188 ARG A N 1
ATOM 1433 C CA . ARG A 1 188 ? 1.193 25.562 22.188 1 97.69 188 ARG A CA 1
ATOM 1434 C C . ARG A 1 188 ? -0.199 25.078 22.578 1 97.69 188 ARG A C 1
ATOM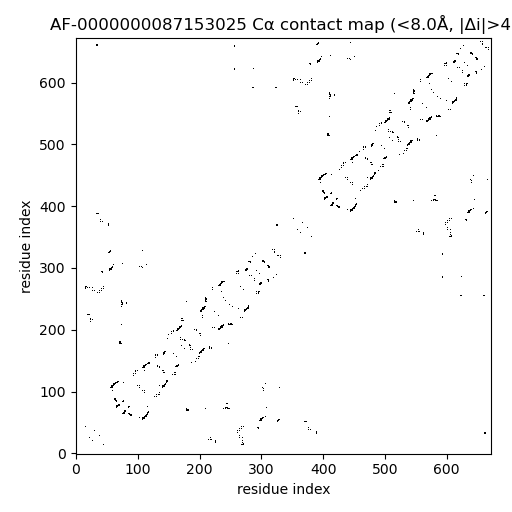 1436 O O . ARG A 1 188 ? -1.191 25.453 21.953 1 97.69 188 ARG A O 1
ATOM 1443 N N . VAL A 1 189 ? -0.251 24.297 23.656 1 98.25 189 VAL A N 1
ATOM 1444 C CA . VAL A 1 189 ? -1.518 23.734 24.125 1 98.25 189 VAL A CA 1
ATOM 1445 C C . VAL A 1 189 ? -2.453 24.859 24.547 1 98.25 189 VAL A C 1
ATOM 1447 O O . VAL A 1 189 ? -3.656 24.812 24.281 1 98.25 189 VAL A O 1
ATOM 1450 N N . ASP A 1 190 ? -1.916 25.875 25.203 1 98.31 190 ASP A N 1
ATOM 1451 C CA . ASP A 1 190 ? -2.715 27.031 25.609 1 98.31 190 ASP A CA 1
ATOM 1452 C C . ASP A 1 190 ? -3.311 27.75 24.406 1 98.31 190 ASP A C 1
ATOM 1454 O O . ASP A 1 190 ? -4.477 28.156 24.438 1 98.31 190 ASP A O 1
ATOM 1458 N N . THR A 1 191 ? -2.49 27.922 23.375 1 98.62 191 THR A N 1
ATOM 1459 C CA . THR A 1 191 ? -2.979 28.578 22.172 1 98.62 191 THR A CA 1
ATOM 1460 C C . THR A 1 191 ? -4.121 27.766 21.547 1 98.62 191 THR A C 1
ATOM 1462 O O . THR A 1 191 ? -5.113 28.344 21.094 1 98.62 191 THR A O 1
ATOM 1465 N N . LEU A 1 192 ? -3.99 26.469 21.562 1 98.75 192 LEU A N 1
ATOM 1466 C CA . LEU A 1 192 ? -5.055 25.625 21.047 1 98.75 192 LEU A CA 1
ATOM 1467 C C . LEU A 1 192 ? -6.348 25.828 21.828 1 98.75 192 LEU A C 1
ATOM 1469 O O . LEU A 1 192 ? -7.434 25.828 21.234 1 98.75 192 LEU A O 1
ATOM 1473 N N . ALA A 1 193 ? -6.23 26.016 23.109 1 98.56 193 ALA A N 1
ATOM 1474 C CA . ALA A 1 193 ? -7.402 26.266 23.953 1 98.56 193 ALA A CA 1
ATOM 1475 C C . ALA A 1 193 ? -8.07 27.578 23.562 1 98.56 193 ALA A C 1
ATOM 1477 O O . ALA A 1 193 ? -9.297 27.656 23.469 1 98.56 193 ALA A O 1
ATOM 1478 N N . HIS A 1 194 ? -7.25 28.625 23.344 1 98.62 194 HIS A N 1
ATOM 1479 C CA . HIS A 1 194 ? -7.793 29.922 22.922 1 98.62 194 HIS A CA 1
ATOM 1480 C C . HIS A 1 194 ? -8.555 29.797 21.609 1 98.62 194 HIS A C 1
ATOM 1482 O O . HIS A 1 194 ? -9.633 30.375 21.453 1 98.62 194 HIS A O 1
ATOM 1488 N N . VAL A 1 195 ? -7.969 29.047 20.719 1 98.75 195 VAL A N 1
ATOM 1489 C CA . VAL A 1 195 ? -8.547 28.844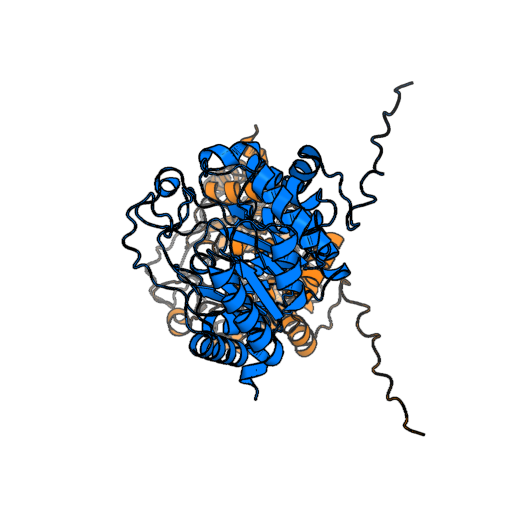 19.391 1 98.75 195 VAL A CA 1
ATOM 1490 C C . VAL A 1 195 ? -9.883 28.109 19.516 1 98.75 195 VAL A C 1
ATOM 1492 O O . VAL A 1 195 ? -10.891 28.562 18.969 1 98.75 195 VAL A O 1
ATOM 1495 N N . ARG A 1 196 ? -9.906 27.047 20.266 1 98.38 196 ARG A N 1
ATOM 1496 C CA . ARG A 1 196 ? -11.125 26.266 20.484 1 98.38 196 ARG A CA 1
ATOM 1497 C C . ARG A 1 196 ? -12.203 27.109 21.156 1 98.38 196 ARG A C 1
ATOM 1499 O O . ARG A 1 196 ? -13.359 27.078 20.75 1 98.38 196 ARG A O 1
ATOM 1506 N N . ASP A 1 197 ? -11.828 27.859 22.156 1 98.31 197 ASP A N 1
ATOM 1507 C CA . ASP A 1 197 ? -12.766 28.672 22.938 1 98.31 197 ASP A CA 1
ATOM 1508 C C . ASP A 1 197 ? -13.383 29.766 22.062 1 98.31 197 ASP A C 1
ATOM 1510 O O . ASP A 1 197 ? -14.508 30.188 22.312 1 98.31 197 ASP A O 1
ATOM 1514 N N . ALA A 1 198 ? -12.625 30.188 21.062 1 98.62 198 ALA A N 1
ATOM 1515 C CA . ALA A 1 198 ? -13.117 31.234 20.156 1 98.62 198 ALA A CA 1
ATOM 1516 C C . ALA A 1 198 ? -14.086 30.656 19.141 1 98.62 198 ALA A C 1
ATOM 1518 O O . ALA A 1 198 ? -14.766 31.391 18.422 1 98.62 198 ALA A O 1
ATOM 1519 N N . GLY A 1 199 ? -14.094 29.312 19.047 1 98.44 199 GLY A N 1
ATOM 1520 C CA . GLY A 1 199 ? -15 28.672 18.094 1 98.44 199 GLY A CA 1
ATOM 1521 C C . GLY A 1 199 ? -14.336 28.328 16.781 1 98.44 199 GLY A C 1
ATOM 1522 O O . GLY A 1 199 ? -15.008 27.969 15.805 1 98.44 199 GLY A O 1
ATOM 1523 N N . ILE A 1 200 ? -13.023 28.438 16.656 1 98.75 200 ILE A N 1
ATOM 1524 C CA . ILE A 1 200 ? -12.273 28.094 15.453 1 98.75 200 ILE A CA 1
ATOM 1525 C C . ILE A 1 200 ? -11.891 26.625 15.477 1 98.75 200 ILE A C 1
ATOM 1527 O O . ILE A 1 200 ? -11.523 26.078 16.531 1 98.75 200 ILE A O 1
ATOM 1531 N N . LYS A 1 201 ? -12.016 25.953 14.367 1 98.75 201 LYS A N 1
ATOM 1532 C CA . LYS A 1 201 ? -11.578 24.562 14.266 1 98.75 201 LYS A CA 1
ATOM 1533 C C . LYS A 1 201 ? -10.062 24.453 14.422 1 98.75 201 LYS A C 1
ATOM 1535 O O . LYS A 1 201 ? -9.32 25.281 13.914 1 98.75 201 LYS A O 1
ATOM 1540 N N . VAL A 1 202 ? -9.672 23.391 15.047 1 98.75 202 VAL A N 1
ATOM 1541 C CA . VAL A 1 202 ? -8.266 23.203 15.359 1 98.75 202 VAL A CA 1
ATOM 1542 C C . VAL A 1 202 ? -7.621 22.281 14.328 1 98.75 202 VAL A C 1
ATOM 1544 O O . VAL A 1 202 ? -8.148 21.203 14.023 1 98.75 202 VAL A O 1
ATOM 1547 N N . CYS A 1 203 ? -6.582 22.719 13.734 1 98.69 203 CYS A N 1
ATOM 1548 C CA . CYS A 1 203 ? -5.652 21.938 12.938 1 98.69 203 CYS A CA 1
ATOM 1549 C C . CYS A 1 203 ? -4.316 21.766 13.656 1 98.69 203 CYS A C 1
ATOM 1551 O O . CYS A 1 203 ? -3.578 22.734 13.82 1 98.69 203 CYS A O 1
ATOM 1553 N N . CYS A 1 204 ? -4.051 20.547 14.07 1 98.88 204 CYS A N 1
ATOM 1554 C CA . CYS A 1 204 ? -2.879 20.344 14.914 1 98.88 204 CYS A CA 1
ATOM 1555 C C . CYS A 1 204 ? -2.285 18.953 14.711 1 98.88 204 CYS A C 1
ATOM 1557 O O . CYS A 1 204 ? -2.99 17.953 14.82 1 98.88 204 CYS A O 1
ATOM 1559 N N . GLY A 1 205 ? -1.075 18.875 14.391 1 98.44 205 GLY A N 1
ATOM 1560 C CA . GLY A 1 205 ? -0.337 17.641 14.18 1 98.44 205 GLY A CA 1
ATOM 1561 C C . GLY A 1 205 ? 1.143 17.766 14.484 1 98.44 205 GLY A C 1
ATOM 1562 O O . GLY A 1 205 ? 1.525 18.391 15.477 1 98.44 205 GLY A O 1
ATOM 1563 N N . GLY A 1 206 ? 1.872 17.062 13.688 1 98.12 206 GLY A N 1
ATOM 1564 C CA . GLY A 1 206 ? 3.301 17.094 13.961 1 98.12 206 GLY A CA 1
ATOM 1565 C C . GLY A 1 206 ? 4.137 16.547 12.812 1 98.12 206 GLY A C 1
ATOM 1566 O O . GLY A 1 206 ? 3.668 16.484 11.672 1 98.12 206 GLY A O 1
ATOM 1567 N N . ILE A 1 207 ? 5.43 16.438 13.125 1 97.81 207 ILE A N 1
ATOM 1568 C CA . ILE A 1 207 ? 6.441 16.062 12.148 1 97.81 207 ILE A CA 1
ATOM 1569 C C . ILE A 1 207 ? 7.113 14.758 12.594 1 97.81 207 ILE A C 1
ATOM 1571 O O . ILE A 1 207 ? 7.473 14.609 13.766 1 97.81 207 ILE A O 1
ATOM 1575 N N . ILE A 1 208 ? 7.223 13.883 11.695 1 97.94 208 ILE A N 1
ATOM 1576 C CA . ILE A 1 208 ? 7.934 12.641 11.984 1 97.94 208 ILE A CA 1
ATOM 1577 C C . ILE A 1 208 ? 9.219 12.578 11.164 1 97.94 208 ILE A C 1
ATOM 1579 O O . ILE A 1 208 ? 9.289 13.133 10.07 1 97.94 208 ILE A O 1
ATOM 1583 N N . GLY A 1 209 ? 10.258 11.906 11.75 1 97.62 209 GLY A N 1
ATOM 1584 C CA . GLY A 1 209 ? 11.531 11.719 11.07 1 97.62 209 GLY A CA 1
ATOM 1585 C C . GLY A 1 209 ? 12.602 12.695 11.531 1 97.62 209 GLY A C 1
ATOM 1586 O O . GLY A 1 209 ? 13.617 12.875 10.852 1 97.62 209 GLY A O 1
ATOM 1587 N N . MET A 1 210 ? 12.453 13.344 12.625 1 97.75 210 MET A N 1
ATOM 1588 C CA . MET A 1 210 ? 13.398 14.359 13.102 1 97.75 210 MET A CA 1
ATOM 1589 C C . MET A 1 210 ? 14.477 13.727 13.977 1 97.75 210 MET A C 1
ATOM 1591 O O . MET A 1 210 ? 15.398 14.414 14.422 1 97.75 210 MET A O 1
ATOM 1595 N N . GLY A 1 211 ? 14.328 12.477 14.164 1 97.38 211 GLY A N 1
ATOM 1596 C CA . GLY A 1 211 ? 15.219 11.766 15.07 1 97.38 211 GLY A CA 1
ATOM 1597 C C . GLY A 1 211 ? 14.5 11.195 16.281 1 97.38 211 GLY A C 1
ATOM 1598 O O . GLY A 1 211 ? 15.133 10.562 17.141 1 97.38 211 GLY A O 1
ATOM 1599 N N . GLU A 1 212 ? 13.25 11.391 16.344 1 98 212 GLU A N 1
ATOM 1600 C CA . GLU A 1 212 ? 12.43 10.883 17.438 1 98 212 GLU A CA 1
ATOM 1601 C C . GLU A 1 212 ? 12.219 9.375 17.312 1 98 212 GLU A C 1
ATOM 1603 O O . GLU A 1 212 ? 12.453 8.797 16.25 1 98 212 GLU A O 1
ATOM 1608 N N . ARG A 1 213 ? 11.789 8.773 18.406 1 96.25 213 ARG A N 1
ATOM 1609 C CA . ARG A 1 213 ? 11.484 7.344 18.438 1 96.25 213 ARG A CA 1
ATOM 1610 C C . ARG A 1 213 ? 9.992 7.098 18.234 1 96.25 213 ARG A C 1
ATOM 1612 O O . ARG A 1 213 ? 9.195 8.039 18.25 1 96.25 213 ARG A O 1
ATOM 1619 N N . ILE A 1 214 ? 9.648 5.879 18.094 1 97.62 214 ILE A N 1
ATOM 1620 C CA . ILE A 1 214 ? 8.258 5.5 17.875 1 97.62 214 ILE A CA 1
ATOM 1621 C C . ILE A 1 214 ? 7.406 5.957 19.047 1 97.62 214 ILE A C 1
ATOM 1623 O O . ILE A 1 214 ? 6.293 6.457 18.875 1 97.62 214 ILE A O 1
ATOM 1627 N N . ASP A 1 215 ? 7.922 5.836 20.234 1 97.81 215 ASP A N 1
ATOM 1628 C CA . ASP A 1 215 ? 7.176 6.238 21.422 1 97.81 215 ASP A CA 1
ATOM 1629 C C . ASP A 1 215 ? 6.879 7.734 21.406 1 97.81 215 ASP A C 1
ATOM 1631 O O . ASP A 1 215 ? 5.844 8.172 21.906 1 97.81 215 ASP A O 1
ATOM 1635 N N . ASP A 1 216 ? 7.773 8.5 20.844 1 98.5 216 ASP A N 1
ATOM 1636 C CA . ASP A 1 216 ? 7.535 9.938 20.703 1 98.5 216 ASP A CA 1
ATOM 1637 C C . ASP A 1 216 ? 6.402 10.219 19.719 1 98.5 216 ASP A C 1
ATOM 1639 O O . ASP A 1 216 ? 5.559 11.078 19.969 1 98.5 216 ASP A O 1
ATOM 1643 N N . ARG A 1 217 ? 6.434 9.484 18.625 1 98.75 217 ARG A N 1
ATOM 1644 C CA . ARG A 1 217 ? 5.375 9.656 17.625 1 98.75 217 ARG A CA 1
ATOM 1645 C C . ARG A 1 217 ? 4.008 9.336 18.219 1 98.75 217 ARG A C 1
ATOM 1647 O O . ARG A 1 217 ? 3.059 10.109 18.062 1 98.75 217 ARG A O 1
ATOM 1654 N N . LEU A 1 218 ? 3.971 8.25 18.922 1 98.81 218 LEU A N 1
ATOM 1655 C CA . LEU A 1 218 ? 2.723 7.824 19.547 1 98.81 218 LEU A CA 1
ATOM 1656 C C . LEU A 1 218 ? 2.32 8.781 20.672 1 98.81 218 LEU A C 1
ATOM 1658 O O . LEU A 1 218 ? 1.134 9.062 20.859 1 98.81 218 LEU A O 1
ATOM 1662 N N . GLY A 1 219 ? 3.338 9.219 21.375 1 98.69 219 GLY A N 1
ATOM 1663 C CA . GLY A 1 219 ? 3.061 10.195 22.422 1 98.69 219 GLY A CA 1
ATOM 1664 C C . GLY A 1 219 ? 2.412 11.461 21.891 1 98.69 219 GLY A C 1
ATOM 1665 O O . GLY A 1 219 ? 1.526 12.031 22.531 1 98.69 219 GLY A O 1
ATOM 1666 N N . MET A 1 220 ? 2.865 11.914 20.781 1 98.81 220 MET A N 1
ATOM 1667 C CA . MET A 1 220 ? 2.248 13.062 20.125 1 98.81 220 MET A CA 1
ATOM 1668 C C . MET A 1 220 ? 0.779 12.789 19.812 1 98.81 220 MET A C 1
ATOM 1670 O O . MET A 1 220 ? -0.083 13.625 20.078 1 98.81 220 MET A O 1
ATOM 1674 N N . LEU A 1 221 ? 0.513 11.602 19.281 1 98.81 221 LEU A N 1
ATOM 1675 C CA . LEU A 1 221 ? -0.857 11.258 18.922 1 98.81 221 LEU A CA 1
ATOM 1676 C C . LEU A 1 221 ? -1.74 11.164 20.156 1 98.81 221 LEU A C 1
ATOM 1678 O O . LEU A 1 221 ? -2.895 11.602 20.141 1 98.81 221 LEU A O 1
ATOM 1682 N N . VAL A 1 222 ? -1.239 10.578 21.203 1 98.81 222 VAL A N 1
ATOM 1683 C CA . VAL A 1 222 ? -1.991 10.453 22.453 1 98.81 222 VAL A CA 1
ATOM 1684 C C . VAL A 1 222 ? -2.318 11.836 23 1 98.81 222 VAL A C 1
ATOM 1686 O O . VAL A 1 222 ? -3.436 12.078 23.469 1 98.81 222 VAL A O 1
ATOM 1689 N N . LEU A 1 223 ? -1.33 12.711 22.953 1 98.69 223 LEU A N 1
ATOM 1690 C CA . LEU A 1 223 ? -1.564 14.094 23.375 1 98.69 223 LEU A CA 1
ATOM 1691 C C . LEU A 1 223 ? -2.727 14.703 22.594 1 98.69 223 LEU A C 1
ATOM 1693 O O . LEU A 1 223 ? -3.648 15.266 23.203 1 98.69 223 LEU A O 1
ATOM 1697 N N . LEU A 1 224 ? -2.691 14.586 21.297 1 98.75 224 LEU A N 1
ATOM 1698 C CA . LEU A 1 224 ? -3.727 15.164 20.438 1 98.75 224 LEU A CA 1
ATOM 1699 C C . LEU A 1 224 ? -5.082 14.523 20.734 1 98.75 224 LEU A C 1
ATOM 1701 O O . LEU A 1 224 ? -6.09 15.227 20.844 1 98.75 224 LEU A O 1
ATOM 1705 N N . ALA A 1 225 ? -5.102 13.219 20.891 1 98.62 225 ALA A N 1
ATOM 1706 C CA . ALA A 1 225 ? -6.336 12.453 21.062 1 98.62 225 ALA A CA 1
ATOM 1707 C C . ALA A 1 225 ? -6.961 12.719 22.438 1 98.62 225 ALA A C 1
ATOM 1709 O O . ALA A 1 225 ? -8.125 12.383 22.672 1 98.62 225 ALA A O 1
ATOM 1710 N N . ASN A 1 226 ? -6.184 13.289 23.344 1 98.25 226 ASN A N 1
ATOM 1711 C CA . ASN A 1 226 ? -6.68 13.5 24.703 1 98.25 226 ASN A CA 1
ATOM 1712 C C . ASN A 1 226 ? -6.965 14.977 24.969 1 98.25 226 ASN A C 1
ATOM 1714 O O . ASN A 1 226 ? -7.25 15.367 26.109 1 98.25 226 ASN A O 1
ATOM 1718 N N . LEU A 1 227 ? -6.828 15.82 23.984 1 97.94 227 LEU A N 1
ATOM 1719 C CA . LEU A 1 227 ? -7.32 17.188 24.109 1 97.94 227 LEU A CA 1
ATOM 1720 C C . LEU A 1 227 ? -8.812 17.203 24.422 1 97.94 227 LEU A C 1
ATOM 1722 O O . LEU A 1 227 ? -9.5 16.203 24.219 1 97.94 227 LEU A O 1
ATOM 1726 N N . PRO A 1 228 ? -9.312 18.328 24.938 1 96.88 228 PRO A N 1
ATOM 1727 C CA . PRO A 1 228 ? -10.734 18.359 25.266 1 96.88 228 PRO A CA 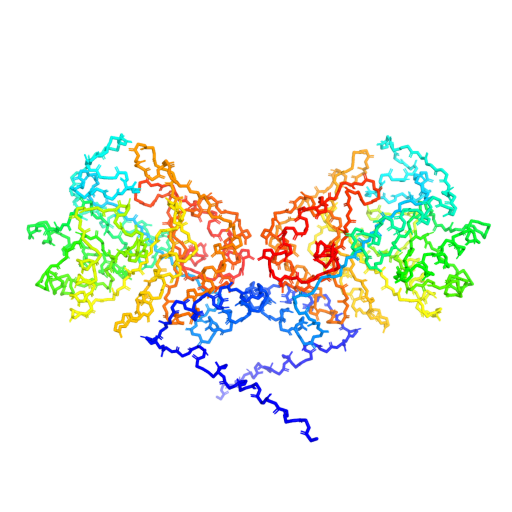1
ATOM 1728 C C . PRO A 1 228 ? -11.625 17.969 24.094 1 96.88 228 PRO A C 1
ATOM 1730 O O . PRO A 1 228 ? -12.664 17.312 24.281 1 96.88 228 PRO A O 1
ATOM 1733 N N . SER A 1 229 ? -11.18 18.359 23 1 97.06 229 SER A N 1
ATOM 1734 C CA . SER A 1 229 ? -11.719 17.859 21.734 1 97.06 229 SER A CA 1
ATOM 1735 C C . SER A 1 229 ? -10.609 17.469 20.766 1 97.06 229 SER A C 1
ATOM 1737 O O . SER A 1 229 ? -9.57 18.141 20.719 1 97.06 229 SER A O 1
ATOM 1739 N N . HIS A 1 230 ? -10.883 16.359 20.031 1 98.38 230 HIS A N 1
ATOM 1740 C CA . HIS A 1 230 ? -9.906 16.031 19 1 98.38 230 HIS A CA 1
ATOM 1741 C C . HIS A 1 230 ? -9.758 17.188 18 1 98.38 230 HIS A C 1
ATOM 1743 O O . HIS A 1 230 ? -10.734 17.859 17.688 1 98.38 230 HIS A O 1
ATOM 1749 N N . PRO A 1 231 ? -8.516 17.391 17.5 1 98.75 231 PRO A N 1
ATOM 1750 C CA . PRO A 1 231 ? -8.414 18.328 16.391 1 98.75 231 PRO A CA 1
ATOM 1751 C C . PRO A 1 231 ? -9.281 17.938 15.195 1 98.75 231 PRO A C 1
ATOM 1753 O O . PRO A 1 231 ? -9.406 16.75 14.891 1 98.75 231 PRO A O 1
ATOM 1756 N N . GLU A 1 232 ? -9.859 18.953 14.602 1 98.56 232 GLU A N 1
ATOM 1757 C CA . GLU A 1 232 ? -10.672 18.672 13.414 1 98.56 232 GLU A CA 1
ATOM 1758 C C . GLU A 1 232 ? -9.812 18.188 12.258 1 98.56 232 GLU A C 1
ATOM 1760 O O . GLU A 1 232 ? -10.266 17.406 11.414 1 98.56 232 GLU A O 1
ATOM 1765 N N . SER A 1 233 ? -8.602 18.625 12.219 1 98.56 233 SER A N 1
ATOM 1766 C CA . SER A 1 233 ? -7.617 18.219 11.219 1 98.56 233 SER A CA 1
ATOM 1767 C C . SER A 1 233 ? -6.273 17.906 11.859 1 98.56 233 SER A C 1
ATOM 1769 O O . SER A 1 233 ? -5.805 18.641 12.727 1 98.56 233 SER A O 1
ATOM 1771 N N . VAL A 1 234 ? -5.699 16.797 11.461 1 98.88 234 VAL A N 1
ATOM 1772 C CA . VAL A 1 234 ? -4.418 16.344 12.008 1 98.88 234 VAL A CA 1
ATOM 1773 C C . VAL A 1 234 ? -3.416 16.141 10.875 1 98.88 234 VAL A C 1
ATOM 1775 O O . VAL A 1 234 ? -3.398 15.078 10.242 1 98.88 234 VAL A O 1
ATOM 1778 N N . PRO A 1 235 ? -2.574 17.109 10.625 1 98.56 235 PRO A N 1
ATOM 1779 C CA . PRO A 1 235 ? -1.511 16.906 9.641 1 98.56 235 PRO A CA 1
ATOM 1780 C C . PRO A 1 235 ? -0.369 16.047 10.164 1 98.56 235 PRO A C 1
ATOM 1782 O O . PRO A 1 235 ? 0.138 16.281 11.266 1 98.56 235 PRO A O 1
ATOM 1785 N N . ILE A 1 236 ? -0.049 15.062 9.477 1 98.44 236 ILE A N 1
ATOM 1786 C CA . ILE A 1 236 ? 1.153 14.273 9.703 1 98.44 236 ILE A CA 1
ATOM 1787 C C . ILE A 1 236 ? 2.201 14.602 8.648 1 98.44 236 ILE A C 1
ATOM 1789 O O . ILE A 1 236 ? 2.039 14.258 7.473 1 98.44 236 ILE A O 1
ATOM 1793 N N . ASN A 1 237 ? 3.273 15.273 9.094 1 97.12 237 ASN A N 1
ATOM 1794 C CA . ASN A 1 237 ? 4.34 15.711 8.195 1 97.12 237 ASN A CA 1
ATOM 1795 C C . ASN A 1 237 ? 5.559 14.789 8.289 1 97.12 237 ASN A C 1
ATOM 1797 O O . ASN A 1 237 ? 5.98 14.422 9.383 1 97.12 237 ASN A O 1
ATOM 1801 N N . LEU A 1 238 ? 5.992 14.43 7.156 1 95.38 238 LEU A N 1
ATOM 1802 C CA . LEU A 1 238 ? 7.312 13.82 7.082 1 95.38 238 LEU A CA 1
ATOM 1803 C C . LEU A 1 238 ? 8.398 14.883 6.93 1 95.38 238 LEU A C 1
ATOM 1805 O O . LEU A 1 238 ? 8.281 15.781 6.09 1 95.38 238 LEU A O 1
ATOM 1809 N N . TRP A 1 239 ? 9.406 14.711 7.672 1 92.44 239 TRP A N 1
ATOM 1810 C CA . TRP A 1 239 ? 10.484 15.695 7.641 1 92.44 239 TRP A CA 1
ATOM 1811 C C . TRP A 1 239 ? 11.062 15.828 6.234 1 92.44 239 TRP A C 1
ATOM 1813 O O . TRP A 1 239 ? 11.383 14.828 5.59 1 92.44 239 TRP A O 1
ATOM 1823 N N . ASN A 1 240 ? 11.125 17.078 5.836 1 89.62 240 ASN A N 1
ATOM 1824 C CA . ASN A 1 240 ? 11.805 17.453 4.602 1 89.62 240 ASN A CA 1
ATOM 1825 C C . ASN A 1 240 ? 13.203 18 4.879 1 89.62 240 ASN A C 1
ATOM 1827 O O . ASN A 1 240 ? 13.383 18.844 5.75 1 89.62 240 ASN A O 1
ATOM 1831 N N . GLU A 1 241 ? 14.062 17.547 4.098 1 88.12 241 GLU A N 1
ATOM 1832 C CA . GLU A 1 241 ? 15.43 18 4.301 1 88.12 241 GLU A CA 1
ATOM 1833 C C . GLU A 1 241 ? 15.555 19.5 4.039 1 88.12 241 GLU A C 1
ATOM 1835 O O . GLU A 1 241 ? 15.109 19.984 3 1 88.12 241 GLU A O 1
ATOM 1840 N N . VAL A 1 242 ? 16.094 20.156 5.02 1 88.44 242 VAL A N 1
ATOM 1841 C CA . VAL A 1 242 ? 16.422 21.578 4.965 1 88.44 242 VAL A CA 1
ATOM 1842 C C . VAL A 1 242 ? 17.875 21.797 5.402 1 88.44 242 VAL A C 1
ATOM 1844 O O . VAL A 1 242 ? 18.219 21.516 6.551 1 88.44 242 VAL A O 1
ATOM 1847 N N . GLU A 1 243 ? 18.609 22.312 4.496 1 89.25 243 GLU A N 1
ATOM 1848 C CA . GLU A 1 243 ? 20.016 22.531 4.836 1 89.25 243 GLU A CA 1
ATOM 1849 C C . GLU A 1 243 ? 20.156 23.641 5.879 1 89.25 243 GLU A C 1
ATOM 1851 O O . GLU A 1 243 ? 19.453 24.641 5.84 1 89.25 243 GLU A O 1
ATOM 1856 N N . GLY A 1 244 ? 21.062 23.406 6.816 1 93.38 244 GLY A N 1
ATOM 1857 C CA . GLY A 1 244 ? 21.453 24.453 7.73 1 93.38 244 GLY A CA 1
ATOM 1858 C C . GLY A 1 244 ? 20.703 24.422 9.047 1 93.38 244 GLY A C 1
ATOM 1859 O O . GLY A 1 244 ? 20.953 25.234 9.938 1 93.38 244 GLY A O 1
ATOM 1860 N N . VAL A 1 245 ? 19.781 23.516 9.195 1 96.12 245 VAL A N 1
ATOM 1861 C CA . VAL A 1 245 ? 19.031 23.453 10.445 1 96.12 245 VAL A CA 1
ATOM 1862 C C . VAL A 1 245 ? 19.5 22.266 11.281 1 96.12 245 VAL A C 1
ATOM 1864 O O . VAL A 1 245 ? 19.953 21.266 10.742 1 96.12 245 VAL A O 1
ATOM 1867 N N . PRO A 1 246 ? 19.359 22.297 12.555 1 96.88 246 PRO A N 1
ATOM 1868 C CA . PRO A 1 246 ? 19.891 21.297 13.461 1 96.88 246 PRO A CA 1
ATOM 1869 C C . PRO A 1 246 ? 19.312 19.906 13.211 1 96.88 246 PRO A C 1
ATOM 1871 O O . PRO A 1 246 ? 20.016 18.891 13.344 1 96.88 246 PRO A O 1
ATOM 1874 N N . VAL A 1 247 ? 18.109 19.766 12.867 1 97.38 247 VAL A N 1
ATOM 1875 C CA . VAL A 1 247 ? 17.438 18.484 12.719 1 97.38 247 VAL A CA 1
ATOM 1876 C C . VAL A 1 247 ? 18.109 17.656 11.617 1 97.38 247 VAL A C 1
ATOM 1878 O O . VAL A 1 247 ? 18.031 16.438 11.609 1 97.38 247 VAL A O 1
ATOM 1881 N N . ASN A 1 248 ? 18.766 18.328 10.734 1 95.06 248 ASN A N 1
ATOM 1882 C CA . ASN A 1 248 ? 19.5 17.625 9.688 1 95.06 248 ASN A CA 1
ATOM 1883 C C . ASN A 1 248 ? 20.5 16.625 10.266 1 95.06 248 ASN A C 1
ATOM 1885 O O . ASN A 1 248 ? 20.797 15.609 9.648 1 95.06 248 ASN A O 1
ATOM 1889 N N . ASN A 1 249 ? 20.953 16.953 11.383 1 95.5 249 ASN A N 1
ATOM 1890 C CA . ASN A 1 249 ? 21.969 16.125 12.008 1 95.5 249 ASN A CA 1
ATOM 1891 C C . ASN A 1 249 ? 21.375 14.898 12.68 1 95.5 249 ASN A C 1
ATOM 1893 O O . ASN A 1 249 ? 22.078 13.93 12.961 1 95.5 249 ASN A O 1
ATOM 1897 N N . THR A 1 250 ? 20.094 14.945 12.922 1 96.62 250 THR A N 1
ATOM 1898 C CA . THR A 1 250 ? 19.484 13.875 13.695 1 96.62 250 THR A CA 1
ATOM 1899 C C . THR A 1 250 ? 18.406 13.164 12.875 1 96.62 250 THR A C 1
ATOM 1901 O O . THR A 1 250 ? 17.969 12.07 13.242 1 96.62 250 THR A O 1
ATOM 1904 N N . ALA A 1 251 ? 18.031 13.688 11.805 1 96.12 251 ALA A N 1
ATOM 1905 C CA . ALA A 1 251 ? 16.891 13.227 11.039 1 96.12 251 ALA A CA 1
ATOM 1906 C C . ALA A 1 251 ? 17.094 11.805 10.531 1 96.12 251 ALA A C 1
ATOM 1908 O O . ALA A 1 251 ? 18.203 11.438 10.141 1 96.12 251 ALA A O 1
ATOM 1909 N N . GLU A 1 252 ? 16.109 11.062 10.609 1 95.06 252 GLU A N 1
ATOM 1910 C CA . GLU A 1 252 ? 16.047 9.719 10.047 1 95.06 252 GLU A CA 1
ATOM 1911 C C . GLU A 1 252 ? 14.703 9.477 9.352 1 95.06 252 GLU A C 1
ATOM 1913 O O . GLU A 1 252 ? 13.648 9.555 9.984 1 95.06 252 GLU A O 1
ATOM 1918 N N . ARG A 1 253 ? 14.789 9.164 8.133 1 94 253 ARG A N 1
ATOM 1919 C CA . ARG A 1 253 ? 13.555 8.93 7.395 1 94 253 ARG A CA 1
ATOM 1920 C C . ARG A 1 253 ? 12.82 7.707 7.934 1 94 253 ARG A C 1
ATOM 1922 O O . ARG A 1 253 ? 13.406 6.629 8.055 1 94 253 ARG A O 1
ATOM 1929 N N . PRO A 1 254 ? 11.57 7.895 8.219 1 94.94 254 PRO A N 1
ATOM 1930 C CA . PRO A 1 254 ? 10.828 6.738 8.727 1 94.94 254 PRO A CA 1
ATOM 1931 C C . PRO A 1 254 ? 10.648 5.645 7.672 1 94.94 254 PRO A C 1
ATOM 1933 O O . PRO A 1 254 ? 10.508 5.945 6.48 1 94.94 254 PRO A O 1
ATOM 1936 N N . ASP A 1 255 ? 10.68 4.414 8.172 1 95.12 255 ASP A N 1
ATOM 1937 C CA . ASP A 1 255 ? 10.25 3.289 7.352 1 95.12 255 ASP A CA 1
ATOM 1938 C C . ASP A 1 255 ? 8.836 3.51 6.82 1 95.12 255 ASP A C 1
ATOM 1940 O O . ASP A 1 255 ? 7.941 3.922 7.562 1 95.12 255 ASP A O 1
ATOM 1944 N N . PRO A 1 256 ? 8.648 3.252 5.547 1 96.81 256 PRO A N 1
ATOM 1945 C CA . PRO A 1 256 ? 7.328 3.479 4.957 1 96.81 256 PRO A CA 1
ATOM 1946 C C . PRO A 1 256 ? 6.219 2.723 5.684 1 96.81 256 PRO A C 1
ATOM 1948 O O . PRO A 1 256 ? 5.129 3.266 5.895 1 96.81 256 PRO A O 1
ATOM 1951 N N . ILE A 1 257 ? 6.484 1.55 6.059 1 97.88 257 ILE A N 1
ATOM 1952 C CA . ILE A 1 257 ? 5.473 0.761 6.754 1 97.88 257 ILE A CA 1
ATOM 1953 C C . ILE A 1 257 ? 5.172 1.391 8.109 1 97.88 257 ILE A C 1
ATOM 1955 O O . ILE A 1 257 ? 4.02 1.427 8.547 1 97.88 257 ILE A O 1
ATOM 1959 N N . ALA A 1 258 ? 6.195 1.896 8.758 1 97.62 258 ALA A N 1
ATOM 1960 C CA . ALA A 1 258 ? 6.02 2.576 10.039 1 97.62 258 ALA A CA 1
ATOM 1961 C C . ALA A 1 258 ? 5.137 3.812 9.883 1 97.62 258 ALA A C 1
ATOM 1963 O O . ALA A 1 258 ? 4.305 4.098 10.75 1 97.62 258 ALA A O 1
ATOM 1964 N N . LEU A 1 259 ? 5.359 4.516 8.828 1 97.94 259 LEU A N 1
ATOM 1965 C CA . LEU A 1 259 ? 4.527 5.684 8.555 1 97.94 259 LEU A CA 1
ATOM 1966 C C . LEU A 1 259 ? 3.064 5.281 8.406 1 97.94 259 LEU A C 1
ATOM 1968 O O . LEU A 1 259 ? 2.18 5.914 8.984 1 97.94 259 LEU A O 1
ATOM 1972 N N . VAL A 1 260 ? 2.842 4.238 7.613 1 98.75 260 VAL A N 1
ATOM 1973 C CA . VAL A 1 260 ? 1.477 3.775 7.387 1 98.75 260 VAL A CA 1
ATOM 1974 C C . VAL A 1 260 ? 0.843 3.363 8.711 1 98.75 260 VAL A C 1
ATOM 1976 O O . VAL A 1 260 ? -0.318 3.684 8.984 1 98.75 260 VAL A O 1
ATOM 1979 N N . ARG A 1 261 ? 1.582 2.67 9.547 1 98.81 261 ARG A N 1
ATOM 1980 C CA . ARG A 1 261 ? 1.089 2.279 10.859 1 98.81 261 ARG A CA 1
ATOM 1981 C C . ARG A 1 261 ? 0.687 3.5 11.68 1 98.81 261 ARG A C 1
ATOM 1983 O O . ARG A 1 261 ? -0.341 3.486 12.367 1 98.81 261 ARG A O 1
ATOM 1990 N N . LEU A 1 262 ? 1.501 4.496 11.586 1 98.81 262 LEU A N 1
ATOM 1991 C CA . LEU A 1 262 ? 1.227 5.711 12.352 1 98.81 262 LEU A CA 1
ATOM 1992 C C . LEU A 1 262 ? -0.063 6.371 11.875 1 98.81 262 LEU A C 1
ATOM 1994 O O . LEU A 1 262 ? -0.871 6.824 12.688 1 98.81 262 LEU A O 1
ATOM 1998 N N . ILE A 1 263 ? -0.269 6.422 10.578 1 98.88 263 ILE A N 1
ATOM 1999 C CA . ILE A 1 263 ? -1.491 6.984 10.016 1 98.88 263 ILE A CA 1
ATOM 2000 C C . ILE A 1 263 ? -2.695 6.168 10.477 1 98.88 263 ILE A C 1
ATOM 2002 O O . ILE A 1 263 ? -3.725 6.727 10.859 1 98.88 263 ILE A O 1
ATOM 2006 N N . ALA A 1 264 ? -2.531 4.871 10.469 1 98.88 264 ALA A N 1
ATOM 2007 C CA . ALA A 1 264 ? -3.613 3.996 10.906 1 98.88 264 ALA A CA 1
ATOM 2008 C C . ALA A 1 264 ? -3.953 4.238 12.375 1 98.88 264 ALA A C 1
ATOM 2010 O O . ALA A 1 264 ? -5.129 4.34 12.734 1 98.88 264 ALA A O 1
ATOM 2011 N N . VAL A 1 265 ? -2.969 4.344 13.195 1 98.88 265 VAL A N 1
ATOM 2012 C CA . VAL A 1 265 ? -3.182 4.594 14.617 1 98.88 265 VAL A CA 1
ATOM 2013 C C . VAL A 1 265 ? -3.842 5.961 14.805 1 98.88 265 VAL A C 1
ATOM 2015 O O . VAL A 1 265 ? -4.738 6.113 15.641 1 98.88 265 VAL A O 1
ATOM 2018 N N . THR A 1 266 ? -3.404 6.938 14.016 1 98.88 266 THR A N 1
ATOM 2019 C CA . THR A 1 266 ? -4.02 8.258 14.078 1 98.88 266 THR A CA 1
ATOM 2020 C C . THR A 1 266 ? -5.523 8.164 13.828 1 98.88 266 THR A C 1
ATOM 2022 O O . THR A 1 266 ? -6.316 8.727 14.594 1 98.88 266 THR A O 1
ATOM 2025 N N . ARG A 1 267 ? -5.918 7.418 12.789 1 98.88 267 ARG A N 1
ATOM 2026 C CA . ARG A 1 267 ? -7.324 7.234 12.445 1 98.88 267 ARG A CA 1
ATOM 2027 C C . ARG A 1 267 ? -8.086 6.559 13.578 1 98.88 267 ARG A C 1
ATOM 2029 O O . ARG A 1 267 ? -9.211 6.953 13.906 1 98.88 267 ARG A O 1
ATOM 2036 N N . ILE A 1 268 ? -7.469 5.609 14.211 1 98.81 268 ILE A N 1
ATOM 2037 C CA . ILE A 1 268 ? -8.133 4.844 15.266 1 98.81 268 ILE A CA 1
ATOM 2038 C C . ILE A 1 268 ? -8.297 5.707 16.516 1 98.81 268 ILE A C 1
ATOM 2040 O O . ILE A 1 268 ? -9.359 5.719 17.141 1 98.81 268 ILE A O 1
ATOM 2044 N N . LEU A 1 269 ? -7.258 6.473 16.859 1 98.75 269 LEU A N 1
ATOM 2045 C CA . LEU A 1 269 ? -7.293 7.289 18.078 1 98.75 269 LEU A CA 1
ATOM 2046 C C . LEU A 1 269 ? -8.242 8.469 17.906 1 98.75 269 LEU A C 1
ATOM 2048 O O . LEU A 1 269 ? -8.891 8.891 18.859 1 98.75 269 LEU A O 1
ATOM 2052 N N . MET A 1 270 ? -8.32 9 16.703 1 98.75 270 MET A N 1
ATOM 2053 C CA . MET A 1 270 ? -9.133 10.18 16.422 1 98.75 270 MET A CA 1
ATOM 2054 C C . MET A 1 270 ? -10.047 9.93 15.219 1 98.75 270 MET A C 1
ATOM 2056 O O . MET A 1 270 ? -9.828 10.484 14.141 1 98.75 270 MET A O 1
ATOM 2060 N N . PRO A 1 271 ? -11.078 9.18 15.422 1 98.5 271 PRO A N 1
ATOM 2061 C CA . PRO A 1 271 ? -11.898 8.617 14.336 1 98.5 271 PRO A CA 1
ATOM 2062 C C . PRO A 1 271 ? -12.594 9.695 13.508 1 98.5 271 PRO A C 1
ATOM 2064 O O . PRO A 1 271 ? -12.922 9.461 12.344 1 98.5 271 PRO A O 1
ATOM 2067 N N . LYS A 1 272 ? -12.766 10.875 14.016 1 98.38 272 LYS A N 1
ATOM 2068 C CA . LYS A 1 272 ? -13.555 11.875 13.312 1 98.38 272 LYS A CA 1
ATOM 2069 C C . LYS A 1 272 ? -12.68 13.023 12.812 1 98.38 272 LYS A C 1
ATOM 2071 O O . LYS A 1 272 ? -13.18 13.984 12.227 1 98.38 272 LYS A O 1
ATOM 2076 N N . SER A 1 273 ? -11.391 12.945 13.062 1 98.75 273 SER A N 1
ATOM 2077 C CA . SER A 1 273 ? -10.461 13.961 12.578 1 98.75 273 SER A CA 1
ATOM 2078 C C . SER A 1 273 ? -10.07 13.711 11.125 1 98.75 273 SER A C 1
ATOM 2080 O O . SER A 1 273 ? -9.875 12.562 10.719 1 98.75 273 SER A O 1
ATOM 2082 N N . VAL A 1 274 ? -10 14.789 10.367 1 98.75 274 VAL A N 1
ATOM 2083 C CA . VAL A 1 274 ? -9.383 14.672 9.055 1 98.75 274 VAL A CA 1
ATOM 2084 C C . VAL A 1 274 ? -7.875 14.484 9.195 1 98.75 274 VAL A C 1
ATOM 2086 O O . VAL A 1 274 ? -7.203 15.289 9.852 1 98.75 274 VAL A O 1
ATOM 2089 N N . VAL A 1 275 ? -7.387 13.398 8.695 1 98.88 275 VAL A N 1
ATOM 2090 C CA . VAL A 1 275 ? -5.957 13.125 8.742 1 98.88 275 VAL A CA 1
ATOM 2091 C C . VAL A 1 275 ? -5.301 13.562 7.434 1 98.88 275 VAL A C 1
ATOM 2093 O O . VAL A 1 275 ? -5.633 13.055 6.363 1 98.88 275 VAL A O 1
ATOM 2096 N N . ARG A 1 276 ? -4.383 14.477 7.523 1 98.5 276 ARG A N 1
ATOM 2097 C CA . ARG A 1 276 ? -3.764 15.031 6.324 1 98.5 276 ARG A CA 1
ATOM 2098 C C . ARG A 1 276 ? -2.354 14.484 6.129 1 98.5 276 ARG A C 1
ATOM 2100 O O . ARG A 1 276 ? -1.521 14.562 7.035 1 98.5 276 ARG A O 1
ATOM 2107 N N . LEU A 1 277 ? -2.229 13.859 4.984 1 96 277 LEU A N 1
ATOM 2108 C CA . LEU A 1 277 ? -0.878 13.555 4.523 1 96 277 LEU A CA 1
ATOM 2109 C C . LEU A 1 277 ? -0.202 14.805 3.963 1 96 277 LEU A C 1
ATOM 2111 O O . LEU A 1 277 ? -0.434 15.172 2.811 1 96 277 LEU A O 1
ATOM 2115 N N . SER A 1 278 ? 0.705 15.391 4.684 1 93.25 278 SER A N 1
ATOM 2116 C CA . SER A 1 278 ? 1.139 16.75 4.41 1 93.25 278 SER A CA 1
ATOM 2117 C C . SER A 1 278 ? 2.551 16.781 3.834 1 93.25 278 SER A C 1
ATOM 2119 O O . SER A 1 278 ? 2.791 16.266 2.742 1 93.25 278 SER A O 1
ATOM 2121 N N . ALA A 1 279 ? 3.449 17.422 4.512 1 91.31 279 ALA A N 1
ATOM 2122 C CA . ALA A 1 279 ? 4.809 17.594 3.996 1 91.31 279 ALA A CA 1
ATOM 2123 C C . ALA A 1 279 ? 5.496 16.25 3.826 1 91.31 279 ALA A C 1
ATOM 2125 O O . ALA A 1 279 ? 5.242 15.305 4.59 1 91.31 279 ALA A O 1
ATOM 2126 N N . GLY A 1 280 ? 6.328 16.188 2.834 1 93.62 280 GLY A N 1
ATOM 2127 C CA . GLY A 1 280 ? 7.141 15 2.658 1 93.62 280 GLY A CA 1
ATOM 2128 C C . GLY A 1 280 ? 6.602 14.062 1.594 1 93.62 280 GLY A C 1
ATOM 2129 O O . GLY A 1 280 ? 7.25 13.07 1.244 1 93.62 280 GLY A O 1
ATOM 2130 N N . ARG A 1 281 ? 5.457 14.391 0.96 1 94.69 281 ARG A N 1
ATOM 2131 C CA . ARG A 1 281 ? 4.84 13.492 -0.014 1 94.69 281 ARG A CA 1
ATOM 2132 C C . ARG A 1 281 ? 5.715 13.352 -1.256 1 94.69 281 ARG A C 1
ATOM 2134 O O . ARG A 1 281 ? 5.57 12.391 -2.014 1 94.69 281 ARG A O 1
ATOM 2141 N N . GLN A 1 282 ? 6.609 14.32 -1.497 1 91.62 282 GLN A N 1
ATOM 2142 C CA . GLN A 1 282 ? 7.504 14.227 -2.645 1 91.62 282 GLN A CA 1
ATOM 2143 C C . GLN A 1 282 ? 8.422 13.016 -2.529 1 91.62 282 GLN A C 1
ATOM 2145 O O . GLN A 1 282 ? 8.992 12.562 -3.525 1 91.62 282 GLN A O 1
ATOM 2150 N N . TYR A 1 283 ? 8.586 12.539 -1.309 1 91.94 283 TYR A N 1
ATOM 2151 C CA . TYR A 1 283 ? 9.453 11.383 -1.073 1 91.94 283 TYR A CA 1
ATOM 2152 C C . TYR A 1 283 ? 8.656 10.086 -1.14 1 91.94 283 TYR A C 1
ATOM 2154 O O . TYR A 1 283 ? 9.227 9 -1.004 1 91.94 283 TYR A O 1
ATOM 2162 N N . MET A 1 284 ? 7.391 10.18 -1.339 1 94.44 284 MET A N 1
ATOM 2163 C CA . MET A 1 284 ? 6.535 8.992 -1.265 1 94.44 284 MET A CA 1
ATOM 2164 C C . MET A 1 284 ? 6.246 8.445 -2.656 1 94.44 284 MET A C 1
ATOM 2166 O O . MET A 1 284 ? 6.016 9.211 -3.596 1 94.44 284 MET A O 1
ATOM 2170 N N . THR A 1 285 ? 6.312 7.145 -2.707 1 94.88 285 THR A N 1
ATOM 2171 C CA . THR A 1 285 ? 5.816 6.496 -3.914 1 94.88 285 THR A CA 1
ATOM 2172 C C . THR A 1 285 ? 4.293 6.582 -3.988 1 94.88 285 THR A C 1
ATOM 2174 O O . THR A 1 285 ? 3.635 6.895 -2.996 1 94.88 285 THR A O 1
ATOM 2177 N N . ASP A 1 286 ? 3.746 6.328 -5.141 1 96.19 286 ASP A N 1
ATOM 2178 C CA . ASP A 1 286 ? 2.297 6.293 -5.297 1 96.19 286 ASP A CA 1
ATOM 2179 C C . ASP A 1 286 ? 1.675 5.199 -4.43 1 96.19 286 ASP A C 1
ATOM 2181 O O . ASP A 1 286 ? 0.615 5.402 -3.834 1 96.19 286 ASP A O 1
ATOM 2185 N N . GLU A 1 287 ? 2.385 4.102 -4.332 1 96.38 287 GLU A N 1
ATOM 2186 C CA . GLU A 1 287 ? 1.862 3 -3.529 1 96.38 287 GLU A CA 1
ATOM 2187 C C . GLU A 1 287 ? 1.84 3.357 -2.047 1 96.38 287 GLU A C 1
ATOM 2189 O O . GLU A 1 287 ? 0.901 3.004 -1.331 1 96.38 287 GLU A O 1
ATOM 2194 N N . LEU A 1 288 ? 2.9 4.074 -1.651 1 97.38 288 LEU A N 1
ATOM 2195 C CA . LEU A 1 288 ? 2.932 4.492 -0.253 1 97.38 288 LEU A CA 1
ATOM 2196 C C . LEU A 1 288 ? 1.785 5.449 0.055 1 97.38 288 LEU A C 1
ATOM 2198 O O . LEU A 1 288 ? 1.103 5.297 1.071 1 97.38 288 LEU A O 1
ATOM 2202 N N . GLN A 1 289 ? 1.572 6.391 -0.813 1 98 289 GLN A N 1
ATOM 2203 C CA . GLN A 1 289 ? 0.459 7.309 -0.607 1 98 289 GLN A CA 1
ATOM 2204 C C . GLN A 1 289 ? -0.877 6.574 -0.635 1 98 289 GLN A C 1
ATOM 2206 O O . GLN A 1 289 ? -1.763 6.852 0.175 1 98 289 GLN A O 1
ATOM 2211 N N . ALA A 1 290 ? -1.01 5.59 -1.552 1 98.38 290 ALA A N 1
ATOM 2212 C CA . ALA A 1 290 ? -2.242 4.812 -1.656 1 98.38 290 ALA A CA 1
ATOM 2213 C C . ALA A 1 290 ? -2.537 4.078 -0.353 1 98.38 290 ALA A C 1
ATOM 2215 O O . ALA A 1 290 ? -3.676 4.07 0.121 1 98.38 290 ALA A O 1
ATOM 2216 N N . ILE A 1 291 ? -1.515 3.492 0.209 1 98.62 291 ILE A N 1
ATOM 2217 C CA . ILE A 1 291 ? -1.749 2.727 1.428 1 98.62 291 ILE A CA 1
ATOM 2218 C C . ILE A 1 291 ? -2.029 3.678 2.59 1 98.62 291 ILE A C 1
ATOM 2220 O O . ILE A 1 291 ? -2.805 3.354 3.492 1 98.62 291 ILE A O 1
ATOM 2224 N N . CYS A 1 292 ? -1.458 4.859 2.59 1 98.75 292 CYS A N 1
ATOM 2225 C CA . CYS A 1 292 ? -1.776 5.859 3.604 1 98.75 292 CYS A CA 1
ATOM 2226 C C . CYS A 1 292 ? -3.24 6.273 3.52 1 98.75 292 CYS A C 1
ATOM 2228 O O . CYS A 1 292 ? -3.898 6.449 4.547 1 98.75 292 CYS A O 1
ATOM 2230 N N . PHE A 1 293 ? -3.768 6.41 2.295 1 98.69 293 PHE A N 1
ATOM 2231 C CA . PHE A 1 293 ? -5.184 6.711 2.127 1 98.69 293 PHE A CA 1
ATOM 2232 C C . PHE A 1 293 ? -6.047 5.582 2.67 1 98.69 293 PHE A C 1
ATOM 2234 O O . PHE A 1 293 ? -7.051 5.828 3.346 1 98.69 293 PHE A O 1
ATOM 2241 N N . LEU A 1 294 ? -5.637 4.371 2.441 1 98.69 294 LEU A N 1
ATOM 2242 C CA . LEU A 1 294 ? -6.363 3.229 2.984 1 98.69 294 LEU A CA 1
ATOM 2243 C C . LEU A 1 294 ? -6.344 3.244 4.508 1 98.69 294 LEU A C 1
ATOM 2245 O O . LEU A 1 294 ? -7.324 2.863 5.152 1 98.69 294 LEU A O 1
ATOM 2249 N N . ALA A 1 295 ? -5.238 3.717 5.07 1 98.69 295 ALA A N 1
ATOM 2250 C CA . ALA A 1 295 ? -5.047 3.725 6.52 1 98.69 295 ALA A CA 1
ATOM 2251 C C . ALA A 1 295 ? -5.93 4.777 7.184 1 98.69 295 ALA A C 1
ATOM 2253 O O . ALA A 1 295 ? -6.164 4.727 8.391 1 98.69 295 ALA A O 1
ATOM 2254 N N . GLY A 1 296 ? -6.348 5.797 6.348 1 98.5 296 GLY A N 1
ATOM 2255 C CA . GLY A 1 296 ? -7.273 6.754 6.934 1 98.5 296 GLY A CA 1
ATOM 2256 C C . GLY A 1 296 ? -6.926 8.195 6.613 1 98.5 296 GLY A C 1
ATOM 2257 O O . GLY A 1 296 ? -7.648 9.117 7.004 1 98.5 296 GLY A O 1
ATOM 2258 N N . ALA A 1 297 ? -5.789 8.406 5.934 1 98.81 297 ALA A N 1
ATOM 2259 C CA . ALA A 1 297 ? -5.504 9.766 5.473 1 98.81 297 ALA A CA 1
ATOM 2260 C C . ALA A 1 297 ? -6.531 10.219 4.438 1 98.81 297 ALA A C 1
ATOM 2262 O O . ALA A 1 297 ? -6.859 9.477 3.512 1 98.81 297 ALA A O 1
ATOM 2263 N N . ASN A 1 298 ? -7.055 11.398 4.578 1 98.69 298 ASN A N 1
ATOM 2264 C CA . ASN A 1 298 ? -8.109 11.82 3.664 1 98.69 298 ASN A CA 1
ATOM 2265 C C . ASN A 1 298 ? -8.023 13.312 3.357 1 98.69 298 ASN A C 1
ATOM 2267 O O . ASN A 1 298 ? -9.039 13.961 3.109 1 98.69 298 ASN A O 1
ATOM 2271 N N . SER A 1 299 ? -6.809 13.82 3.402 1 98.31 299 SER A N 1
ATOM 2272 C CA . SER A 1 299 ? -6.512 15.188 2.986 1 98.31 299 SER A CA 1
ATOM 2273 C C . SER A 1 299 ? -5.066 15.32 2.525 1 98.31 299 SER A C 1
ATOM 2275 O O . SER A 1 299 ? -4.18 14.633 3.041 1 98.31 299 SER A O 1
ATOM 2277 N N . ILE A 1 300 ? -4.863 16.172 1.534 1 97.38 300 ILE A N 1
ATOM 2278 C CA . ILE A 1 300 ? -3.512 16.484 1.081 1 97.38 300 ILE A CA 1
ATOM 2279 C C . ILE A 1 300 ? -3.41 17.984 0.752 1 97.38 300 ILE A C 1
ATOM 2281 O O . ILE A 1 300 ? -4.426 18.641 0.529 1 97.38 300 ILE A O 1
ATOM 2285 N N . PHE A 1 301 ? -2.197 18.453 0.74 1 95 301 PHE A N 1
ATOM 2286 C CA . PHE A 1 301 ? -1.915 19.75 0.153 1 95 301 PHE A CA 1
ATOM 2287 C C . PHE A 1 301 ? -1.664 19.625 -1.345 1 95 301 PHE A C 1
ATOM 2289 O O . PHE A 1 301 ? -0.917 18.75 -1.785 1 95 301 PHE A O 1
ATOM 2296 N N . ILE A 1 302 ? -2.279 20.484 -2.039 1 92.5 302 ILE A N 1
ATOM 2297 C CA . ILE A 1 302 ? -1.983 20.531 -3.467 1 92.5 302 ILE A CA 1
ATOM 2298 C C . ILE A 1 302 ? -1.217 21.812 -3.797 1 92.5 302 ILE A C 1
ATOM 2300 O O . ILE A 1 302 ? -1.192 22.75 -2.998 1 92.5 302 ILE A O 1
ATOM 2304 N N . GLY A 1 303 ? -0.613 21.828 -5.012 1 87.56 303 GLY A N 1
ATOM 2305 C CA . GLY A 1 303 ? 0.301 22.891 -5.398 1 87.56 303 GLY A CA 1
ATOM 2306 C C . GLY A 1 303 ? 1.751 22.453 -5.434 1 87.56 303 GLY A C 1
ATOM 2307 O O . GLY A 1 303 ? 2.123 21.469 -4.781 1 87.56 303 GLY A O 1
ATOM 2308 N N . ASP A 1 304 ? 2.582 23.172 -6.066 1 81.56 304 ASP A N 1
ATOM 2309 C CA . ASP A 1 304 ? 3.951 22.75 -6.332 1 81.56 304 ASP A CA 1
ATOM 2310 C C . ASP A 1 304 ? 4.848 22.984 -5.117 1 81.56 304 ASP A C 1
ATOM 2312 O O . ASP A 1 304 ? 5.906 22.375 -4.992 1 81.56 304 ASP A O 1
ATOM 2316 N N . VAL A 1 305 ? 4.34 23.938 -4.27 1 79.81 305 VAL A N 1
ATOM 2317 C CA . VAL A 1 305 ? 5.148 24.297 -3.107 1 79.81 305 VAL A CA 1
ATOM 2318 C C . VAL A 1 305 ? 4.266 24.344 -1.862 1 79.81 305 VAL A C 1
ATOM 2320 O O . VAL A 1 305 ? 3.084 24.703 -1.944 1 79.81 305 VAL A O 1
ATOM 2323 N N . LEU A 1 306 ? 4.859 23.984 -0.756 1 81.69 306 LEU A N 1
ATOM 2324 C CA . LEU A 1 306 ? 4.191 24.188 0.523 1 81.69 306 LEU A CA 1
ATOM 2325 C C . LEU A 1 306 ? 4.539 25.562 1.097 1 81.69 306 LEU A C 1
ATOM 2327 O O . LEU A 1 306 ? 4.141 26.594 0.541 1 81.69 306 LEU A O 1
ATOM 2331 N N . LEU A 1 307 ? 5.34 25.531 2.076 1 80.94 307 LEU A N 1
ATOM 2332 C CA . LEU A 1 307 ? 5.848 26.812 2.533 1 80.94 307 LEU A CA 1
ATOM 2333 C C . LEU A 1 307 ? 7.16 27.172 1.837 1 80.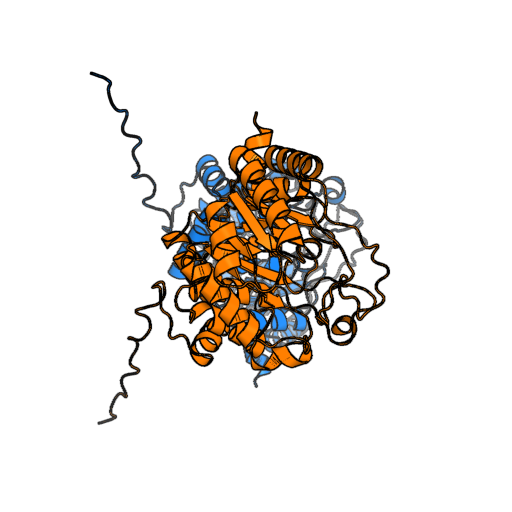94 307 LEU A C 1
ATOM 2335 O O . LEU A 1 307 ? 7.223 28.125 1.062 1 80.94 307 LEU A O 1
ATOM 2339 N N . THR A 1 308 ? 8.07 26.281 2.064 1 77.81 308 THR A N 1
ATOM 2340 C CA . THR A 1 308 ? 9.398 26.516 1.497 1 77.81 308 THR A CA 1
ATOM 2341 C C . THR A 1 308 ? 9.93 25.25 0.837 1 77.81 308 THR A C 1
ATOM 2343 O O . THR A 1 308 ? 11.039 25.25 0.292 1 77.81 308 THR A O 1
ATOM 2346 N N . THR A 1 309 ? 9.172 24.234 0.901 1 77.56 309 THR A N 1
ATOM 2347 C CA . THR A 1 309 ? 9.633 22.953 0.377 1 77.56 309 THR A CA 1
ATOM 2348 C C . THR A 1 309 ? 8.75 22.484 -0.769 1 77.56 309 THR A C 1
ATOM 2350 O O . THR A 1 309 ? 7.613 22.953 -0.913 1 77.56 309 THR A O 1
ATOM 2353 N N . LYS A 1 310 ? 9.227 21.484 -1.469 1 78.5 310 LYS A N 1
ATOM 2354 C CA . LYS A 1 310 ? 8.539 20.984 -2.656 1 78.5 310 LYS A CA 1
ATOM 2355 C C . LYS A 1 310 ? 7.348 20.109 -2.277 1 78.5 310 LYS A C 1
ATOM 2357 O O . LYS A 1 310 ? 7.309 19.562 -1.179 1 78.5 310 LYS A O 1
ATOM 2362 N N . ASN A 1 311 ? 6.414 20.109 -3.119 1 84.06 311 ASN A N 1
ATOM 2363 C CA . ASN A 1 311 ? 5.227 19.266 -3.072 1 84.06 311 ASN A CA 1
ATOM 2364 C C . ASN A 1 311 ? 4.98 18.562 -4.41 1 84.06 311 ASN A C 1
ATOM 2366 O O . ASN A 1 311 ? 5.457 19.031 -5.449 1 84.06 311 ASN A O 1
ATOM 2370 N N . PRO A 1 312 ? 4.312 17.359 -4.383 1 82.62 312 PRO A N 1
ATOM 2371 C CA . PRO A 1 312 ? 3.98 16.781 -5.688 1 82.62 312 PRO A CA 1
ATOM 2372 C C . PRO A 1 312 ? 3.203 17.75 -6.578 1 82.62 312 PRO A C 1
ATOM 2374 O O . PRO A 1 312 ? 2.369 18.516 -6.086 1 82.62 312 PRO A O 1
ATOM 2377 N N . GLN A 1 313 ? 3.449 17.594 -7.82 1 85.31 313 GLN A N 1
ATOM 2378 C CA . GLN A 1 313 ? 2.758 18.438 -8.781 1 85.31 313 GLN A CA 1
ATOM 2379 C C . GLN A 1 313 ? 1.275 18.094 -8.867 1 85.31 313 GLN A C 1
ATOM 2381 O O . GLN A 1 313 ? 0.896 16.938 -8.648 1 85.31 313 GLN A O 1
ATOM 2386 N N . ARG A 1 314 ? 0.578 19 -9.188 1 85.06 314 ARG A N 1
ATOM 2387 C CA . ARG A 1 314 ? -0.872 18.875 -9.289 1 85.06 314 ARG A CA 1
ATOM 2388 C C . ARG A 1 314 ? -1.259 17.719 -10.195 1 85.06 314 ARG A C 1
ATOM 2390 O O . ARG A 1 314 ? -2.148 16.938 -9.859 1 85.06 314 ARG A O 1
ATOM 2397 N N . ASP A 1 315 ? -0.583 17.609 -11.25 1 86.94 315 ASP A N 1
ATOM 2398 C CA . ASP A 1 315 ? -0.926 16.562 -12.219 1 86.94 315 ASP A CA 1
ATOM 2399 C C . ASP A 1 315 ? -0.651 15.172 -11.641 1 86.94 315 ASP A C 1
ATOM 2401 O O . ASP A 1 315 ? -1.393 14.227 -11.914 1 86.94 315 ASP A O 1
ATOM 2405 N N . ARG A 1 316 ? 0.387 15.117 -10.906 1 91.5 316 ARG A N 1
ATOM 2406 C CA . ARG A 1 316 ? 0.712 13.836 -10.281 1 91.5 316 ARG A CA 1
ATOM 2407 C C . ARG A 1 316 ? -0.351 13.445 -9.258 1 91.5 316 ARG A C 1
ATOM 2409 O O . ARG A 1 316 ? -0.765 12.289 -9.203 1 91.5 316 ARG A O 1
ATOM 2416 N N . ASP A 1 317 ? -0.773 14.422 -8.523 1 94 317 ASP A N 1
ATOM 2417 C CA . ASP A 1 317 ? -1.825 14.164 -7.547 1 94 317 ASP A CA 1
ATOM 2418 C C . ASP A 1 317 ? -3.127 13.758 -8.234 1 94 317 ASP A C 1
ATOM 2420 O O . ASP A 1 317 ? -3.779 12.797 -7.82 1 94 317 ASP A O 1
ATOM 2424 N N . ALA A 1 318 ? -3.463 14.492 -9.219 1 93.25 318 ALA A N 1
ATOM 2425 C CA . ALA A 1 318 ? -4.688 14.195 -9.953 1 93.25 318 ALA A CA 1
ATOM 2426 C C . ALA A 1 318 ? -4.641 12.797 -10.562 1 93.25 318 ALA A C 1
ATOM 2428 O O . ALA A 1 318 ? -5.621 12.055 -10.492 1 93.25 318 ALA A O 1
ATOM 2429 N N . ASN A 1 319 ? -3.533 12.477 -11.141 1 94.88 319 ASN A N 1
ATOM 2430 C CA . ASN A 1 319 ? -3.344 11.156 -11.742 1 94.88 319 ASN A CA 1
ATOM 2431 C C . ASN A 1 319 ? -3.482 10.047 -10.711 1 94.88 319 ASN A C 1
ATOM 2433 O O . ASN A 1 319 ? -4.152 9.039 -10.961 1 94.88 319 ASN A O 1
ATOM 2437 N N . LEU A 1 320 ? -2.869 10.266 -9.578 1 96.56 320 LEU A N 1
ATOM 2438 C CA . LEU A 1 320 ? -2.943 9.258 -8.523 1 96.56 320 LEU A CA 1
ATOM 2439 C C . LEU A 1 320 ? -4.383 9.062 -8.055 1 96.56 320 LEU A C 1
ATOM 2441 O O . LEU A 1 320 ? -4.863 7.93 -7.969 1 96.56 320 LEU A O 1
ATOM 2445 N N . LEU A 1 321 ? -5.059 10.133 -7.801 1 96.81 321 LEU A N 1
ATOM 2446 C CA . LEU A 1 321 ? -6.426 10.039 -7.305 1 96.81 321 LEU A CA 1
ATOM 2447 C C . LEU A 1 321 ? -7.34 9.398 -8.344 1 96.81 321 LEU A C 1
ATOM 2449 O O . LEU A 1 321 ? -8.234 8.625 -7.996 1 96.81 321 LEU A O 1
ATOM 2453 N N . GLU A 1 322 ? -7.113 9.727 -9.562 1 95.69 322 GLU A N 1
ATOM 2454 C CA . GLU A 1 322 ? -7.883 9.117 -10.641 1 95.69 322 GLU A CA 1
ATOM 2455 C C . GLU A 1 322 ? -7.668 7.602 -10.672 1 95.69 322 GLU A C 1
ATOM 2457 O O . GLU A 1 322 ? -8.633 6.836 -10.742 1 95.69 322 GLU A O 1
ATOM 2462 N N . ARG A 1 323 ? -6.461 7.16 -10.609 1 96.5 323 ARG A N 1
ATOM 2463 C CA . ARG A 1 323 ? -6.129 5.742 -10.633 1 96.5 323 ARG A CA 1
ATOM 2464 C C . ARG A 1 323 ? -6.719 5.02 -9.43 1 96.5 323 ARG A C 1
ATOM 2466 O O . ARG A 1 323 ? -7.027 3.826 -9.5 1 96.5 323 ARG A O 1
ATOM 2473 N N . LEU A 1 324 ? -6.902 5.762 -8.352 1 98.25 324 LEU A N 1
ATOM 2474 C CA . LEU A 1 324 ? -7.453 5.176 -7.137 1 98.25 324 LEU A CA 1
ATOM 2475 C C . LEU A 1 324 ? -8.977 5.25 -7.141 1 98.25 324 LEU A C 1
ATOM 2477 O O . LEU A 1 324 ? -9.633 4.676 -6.27 1 98.25 324 LEU A O 1
ATOM 2481 N N . GLY A 1 325 ? -9.562 5.953 -8.086 1 97.12 325 GLY A N 1
ATOM 2482 C CA . GLY A 1 325 ? -11 6.164 -8.094 1 97.12 325 GLY A CA 1
ATOM 2483 C C . GLY A 1 325 ? -11.484 7.043 -6.949 1 97.12 325 GLY A C 1
ATOM 2484 O O . GLY A 1 325 ? -12.586 6.852 -6.434 1 97.12 325 GLY A O 1
ATOM 2485 N N . MET A 1 326 ? -10.633 7.922 -6.512 1 96.5 326 MET A N 1
ATOM 2486 C CA . MET A 1 326 ? -10.961 8.828 -5.414 1 96.5 326 MET A CA 1
ATOM 2487 C C . MET A 1 326 ? -11.414 10.18 -5.941 1 96.5 326 MET A C 1
ATOM 2489 O O . MET A 1 326 ? -10.867 10.688 -6.922 1 96.5 326 MET A O 1
ATOM 2493 N N . THR A 1 327 ? -12.305 10.703 -5.23 1 94.94 327 THR A N 1
ATOM 2494 C CA . THR A 1 327 ? -12.844 12 -5.633 1 94.94 327 THR A CA 1
ATOM 2495 C C . THR A 1 327 ? -12.188 13.125 -4.832 1 94.94 327 THR A C 1
ATOM 2497 O O . THR A 1 327 ? -11.758 12.914 -3.693 1 94.94 327 THR A O 1
ATOM 2500 N N . SER A 1 328 ? -12.023 14.188 -5.492 1 92.88 328 SER A N 1
ATOM 2501 C CA . SER A 1 328 ? -11.57 15.453 -4.922 1 92.88 328 SER A CA 1
ATOM 2502 C C . SER A 1 328 ? -11.953 16.625 -5.809 1 92.88 328 SER A C 1
ATOM 2504 O O . SER A 1 328 ? -12.508 16.438 -6.895 1 92.88 328 SER A O 1
ATOM 2506 N N . ARG A 1 329 ? -11.789 17.766 -5.324 1 87.44 329 ARG A N 1
ATOM 2507 C CA . ARG A 1 329 ? -12.039 18.922 -6.176 1 87.44 329 ARG A CA 1
ATOM 2508 C C . ARG A 1 329 ? -10.977 19.031 -7.27 1 87.44 329 ARG A C 1
ATOM 2510 O O . ARG A 1 329 ? -11.188 19.719 -8.273 1 87.44 329 ARG A O 1
ATOM 2517 N N . LEU A 1 330 ? -9.883 18.422 -7.059 1 83.25 330 LEU A N 1
ATOM 2518 C CA . LEU A 1 330 ? -8.859 18.344 -8.094 1 83.25 330 LEU A CA 1
ATOM 2519 C C . LEU A 1 330 ? -9.391 17.656 -9.344 1 83.25 330 LEU A C 1
ATOM 2521 O O . LEU A 1 330 ? -9.086 18.078 -10.461 1 83.25 330 LEU A O 1
ATOM 2525 N N . THR A 1 331 ? -10.141 16.672 -9.227 1 73 331 THR A N 1
ATOM 2526 C CA . THR A 1 331 ? -10.602 15.844 -10.328 1 73 331 THR A CA 1
ATOM 2527 C C . THR A 1 331 ? -11.898 16.375 -10.914 1 73 331 THR A C 1
ATOM 2529 O O . THR A 1 331 ? -12.273 16.031 -12.039 1 73 331 THR A O 1
ATOM 2532 N N . GLN A 1 332 ? -12.555 17.156 -10.211 1 68.62 332 GLN A N 1
ATOM 2533 C CA . GLN A 1 332 ? -13.797 17.75 -10.711 1 68.62 332 GLN A CA 1
ATOM 2534 C C . GLN A 1 332 ? -13.5 18.938 -11.633 1 68.62 332 GLN A C 1
ATOM 2536 O O . GLN A 1 332 ? -14.273 19.203 -12.555 1 68.62 332 GLN A O 1
ATOM 2541 N N . SER A 1 333 ? -12.445 19.609 -11.336 1 56.12 333 SER A N 1
ATOM 2542 C CA . SER A 1 333 ? -12.109 20.781 -12.141 1 56.12 333 SER A CA 1
ATOM 2543 C C . SER A 1 333 ? -11.602 20.375 -13.523 1 56.12 333 SER A C 1
ATOM 2545 O O . SER A 1 333 ? -11.633 21.172 -14.461 1 56.12 333 SER A O 1
ATOM 2547 N N . GLN A 1 334 ? -11.164 19.266 -13.789 1 47.03 334 GLN A N 1
ATOM 2548 C CA . GLN A 1 334 ? -10.695 18.828 -15.102 1 47.03 334 GLN A CA 1
ATOM 2549 C C . GLN A 1 334 ? -11.859 18.469 -16.016 1 47.03 334 GLN A C 1
ATOM 2551 O O . GLN A 1 334 ? -11.734 18.5 -17.234 1 47.03 334 GLN A O 1
ATOM 2556 N N . ILE A 1 335 ? -12.977 18.078 -15.648 1 42.41 335 ILE A N 1
ATOM 2557 C CA . ILE A 1 335 ? -14.094 17.734 -16.516 1 42.41 335 ILE A CA 1
ATOM 2558 C C . ILE A 1 335 ? -14.789 19 -17 1 42.41 335 ILE A C 1
ATOM 2560 O O . ILE A 1 335 ? -15.656 18.953 -17.875 1 42.41 335 ILE A O 1
ATOM 2564 N N . ALA A 1 336 ? -14.656 20.047 -16.328 1 33.81 336 ALA A N 1
ATOM 2565 C CA . ALA A 1 336 ? -15.359 21.188 -16.922 1 33.81 336 ALA A CA 1
ATOM 2566 C C . ALA A 1 336 ? -14.516 21.828 -18.016 1 33.81 336 ALA A C 1
ATOM 2568 O O . ALA A 1 336 ? -13.352 22.156 -17.797 1 33.81 336 ALA A O 1
ATOM 2569 N N . MET B 1 1 ? -47.625 11.617 -11.086 1 20.97 1 MET B N 1
ATOM 2570 C CA . MET B 1 1 ? -47.438 10.297 -10.492 1 20.97 1 MET B CA 1
ATOM 2571 C C . MET B 1 1 ? -46.094 9.695 -10.914 1 20.97 1 MET B C 1
ATOM 2573 O O . MET B 1 1 ? -46 9.125 -11.992 1 20.97 1 MET B O 1
ATOM 2577 N N . VAL B 1 2 ? -44.969 10.273 -10.68 1 25.39 2 VAL B N 1
ATOM 2578 C CA . VAL B 1 2 ? -43.656 10.062 -11.289 1 25.39 2 VAL B CA 1
ATOM 2579 C C . VAL B 1 2 ? -43.094 8.727 -10.828 1 25.39 2 VAL B C 1
ATOM 2581 O O . VAL B 1 2 ? -42.969 8.477 -9.633 1 25.39 2 VAL B O 1
ATOM 2584 N N . ASP B 1 3 ? -43.156 7.562 -11.508 1 23.09 3 ASP B N 1
ATOM 2585 C CA . ASP B 1 3 ? -42.906 6.176 -11.125 1 23.09 3 ASP B CA 1
ATOM 2586 C C . ASP B 1 3 ? -41.438 5.945 -10.828 1 23.09 3 ASP B C 1
ATOM 2588 O O . ASP B 1 3 ? -40.594 6.223 -11.672 1 23.09 3 ASP B O 1
ATOM 2592 N N . ALA B 1 4 ? -41.031 5.934 -9.484 1 25.73 4 ALA B N 1
ATOM 2593 C CA . ALA B 1 4 ? -39.75 5.707 -8.852 1 25.73 4 ALA B CA 1
ATOM 2594 C C . ALA B 1 4 ? -39.094 4.414 -9.352 1 25.73 4 ALA B C 1
ATOM 2596 O O . ALA B 1 4 ? -39.594 3.322 -9.086 1 25.73 4 ALA B O 1
ATOM 2597 N N . VAL B 1 5 ? -38.438 4.309 -10.477 1 29.36 5 VAL B N 1
ATOM 2598 C CA . VAL B 1 5 ? -37.781 3.166 -11.07 1 29.36 5 VAL B CA 1
ATOM 2599 C C . VAL B 1 5 ? -36.812 2.543 -10.055 1 29.36 5 VAL B C 1
ATOM 2601 O O . VAL B 1 5 ? -35.906 3.213 -9.562 1 29.36 5 VAL B O 1
ATOM 2604 N N . GLY B 1 6 ? -37.094 1.502 -9.234 1 26.41 6 GLY B N 1
ATOM 2605 C CA . GLY B 1 6 ? -36.469 0.733 -8.172 1 26.41 6 GLY B CA 1
ATOM 2606 C C . GLY B 1 6 ? -35.125 0.141 -8.57 1 26.41 6 GLY B C 1
ATOM 2607 O O . GLY B 1 6 ? -35.062 -0.705 -9.469 1 26.41 6 GLY B O 1
ATOM 2608 N N . VAL B 1 7 ? -34 0.845 -8.625 1 30.48 7 VAL B N 1
ATOM 2609 C CA . VAL B 1 7 ? -32.656 0.294 -8.812 1 30.48 7 VAL B CA 1
ATOM 2610 C C . VAL B 1 7 ? -32.469 -0.941 -7.93 1 30.48 7 VAL B C 1
ATOM 2612 O O . VAL B 1 7 ? -32.562 -0.856 -6.703 1 30.48 7 VAL B O 1
ATOM 2615 N N . ASP B 1 8 ? -32.719 -2.16 -8.391 1 29.69 8 ASP B N 1
ATOM 2616 C CA . ASP B 1 8 ? -32.594 -3.473 -7.766 1 29.69 8 ASP B CA 1
ATOM 2617 C C . ASP B 1 8 ? -31.203 -3.682 -7.18 1 29.69 8 ASP B C 1
ATOM 2619 O O . ASP B 1 8 ? -30.219 -3.781 -7.922 1 29.69 8 ASP B O 1
ATOM 2623 N N . ARG B 1 9 ? -30.688 -3.17 -6.035 1 33.25 9 ARG B N 1
ATOM 2624 C CA . ARG B 1 9 ? -29.641 -3.205 -5.02 1 33.25 9 ARG B CA 1
ATOM 2625 C C . ARG B 1 9 ? -29.297 -4.641 -4.645 1 33.25 9 ARG B C 1
ATOM 2627 O O . ARG B 1 9 ? -28.578 -4.879 -3.668 1 33.25 9 ARG B O 1
ATOM 2634 N N . ASN B 1 10 ? -30 -5.641 -4.977 1 31.98 10 ASN B N 1
ATOM 2635 C CA . ASN B 1 10 ? -29.859 -6.988 -4.438 1 31.98 10 ASN B CA 1
ATOM 2636 C C . ASN B 1 10 ? -28.547 -7.637 -4.875 1 31.98 10 ASN B C 1
ATOM 2638 O O . ASN B 1 10 ? -28.328 -8.82 -4.625 1 31.98 10 ASN B O 1
ATOM 2642 N N . ASP B 1 11 ? -27.938 -7.324 -5.914 1 33.78 11 ASP B N 1
ATOM 2643 C CA . ASP B 1 11 ? -26.938 -8.148 -6.57 1 33.78 11 ASP B CA 1
ATOM 2644 C C . ASP B 1 11 ? -25.641 -8.18 -5.758 1 33.78 11 ASP B C 1
ATOM 2646 O O . ASP B 1 11 ? -24.578 -8.531 -6.281 1 33.78 11 ASP B O 1
ATOM 2650 N N . GLY B 1 12 ? -25.406 -7.504 -4.617 1 39.62 12 GLY B N 1
ATOM 2651 C CA . GLY B 1 12 ? -24.422 -7.551 -3.555 1 39.62 12 GLY B CA 1
ATOM 2652 C C . GLY B 1 12 ? -24.25 -8.938 -2.961 1 39.62 12 GLY B C 1
ATOM 2653 O O . GLY B 1 12 ? -23.531 -9.109 -1.972 1 39.62 12 GLY B O 1
ATOM 2654 N N . ALA B 1 13 ? -25.172 -9.867 -2.977 1 41.28 13 ALA B N 1
ATOM 2655 C CA . ALA B 1 13 ? -25.391 -11.07 -2.186 1 41.28 13 ALA B CA 1
ATOM 2656 C C . ALA B 1 13 ? -24.188 -12 -2.244 1 41.28 13 ALA B C 1
ATOM 2658 O O . ALA B 1 13 ? -23.75 -12.531 -1.22 1 41.28 13 ALA B O 1
ATOM 2659 N N . ASN B 1 14 ? -23.688 -12.672 -3.465 1 51.03 14 ASN B N 1
ATOM 2660 C CA . ASN B 1 14 ? -22.828 -13.852 -3.508 1 51.03 14 ASN B CA 1
ATOM 2661 C C . ASN B 1 14 ? -21.344 -13.477 -3.555 1 51.03 14 ASN B C 1
ATOM 2663 O O . ASN B 1 14 ? -20.531 -14.234 -4.074 1 51.03 14 ASN B O 1
ATOM 2667 N N . ILE B 1 15 ? -21.031 -12.336 -3.191 1 60.81 15 ILE B N 1
ATOM 2668 C CA . ILE B 1 15 ? -19.625 -11.977 -3.107 1 60.81 15 ILE B CA 1
ATOM 2669 C C . ILE B 1 15 ? -18.984 -12.617 -1.873 1 60.81 15 ILE B C 1
ATOM 2671 O O . ILE B 1 15 ? -19.531 -12.516 -0.769 1 60.81 15 ILE B O 1
ATOM 2675 N N . GLY B 1 16 ? -18.016 -13.453 -2.104 1 71.56 16 GLY B N 1
ATOM 2676 C CA . GLY B 1 16 ? -17.328 -14.227 -1.082 1 71.56 16 GLY B CA 1
ATOM 2677 C C . GLY B 1 16 ? -17.625 -15.711 -1.165 1 71.56 16 GLY B C 1
ATOM 2678 O O . GLY B 1 16 ? -16.906 -16.531 -0.602 1 71.56 16 GLY B O 1
ATOM 2679 N N . ALA B 1 17 ? -18.688 -15.953 -1.96 1 76.06 17 ALA B N 1
ATOM 2680 C CA . ALA B 1 17 ? -19 -17.359 -2.164 1 76.06 17 ALA B CA 1
ATOM 2681 C C . ALA B 1 17 ? -18.234 -17.938 -3.354 1 76.06 17 ALA B C 1
ATOM 2683 O O . ALA B 1 17 ? -17.969 -17.219 -4.328 1 76.06 17 ALA B O 1
ATOM 2684 N N . VAL B 1 18 ? -17.922 -19.156 -3.209 1 89 18 VAL B N 1
ATOM 2685 C CA . VAL B 1 18 ? -17.297 -19.844 -4.336 1 89 18 VAL B CA 1
ATOM 2686 C C . VAL B 1 18 ? -18.312 -20.031 -5.457 1 89 18 VAL B C 1
ATOM 2688 O O . VAL B 1 18 ? -19.406 -20.547 -5.227 1 89 18 VAL B O 1
ATOM 2691 N N . ARG B 1 19 ? -18.016 -19.375 -6.602 1 90.44 19 ARG B N 1
ATOM 2692 C CA . ARG B 1 19 ? -18.844 -19.562 -7.785 1 90.44 19 ARG B CA 1
ATOM 2693 C C . ARG B 1 19 ? -17.984 -19.75 -9.031 1 90.44 19 ARG B C 1
ATOM 2695 O O . ARG B 1 19 ? -16.781 -19.5 -9.008 1 90.44 19 ARG B O 1
ATOM 2702 N N . HIS B 1 20 ? -18.656 -20.25 -10.133 1 94.31 20 HIS B N 1
ATOM 2703 C CA . HIS B 1 20 ? -17.906 -20.625 -11.328 1 94.31 20 HIS B CA 1
ATOM 2704 C C . HIS B 1 20 ? -18.531 -20.031 -12.586 1 94.31 20 HIS B C 1
ATOM 2706 O O . HIS B 1 20 ? -18.5 -20.641 -13.656 1 94.31 20 HIS B O 1
ATOM 2712 N N . ASP B 1 21 ? -19.219 -18.938 -12.406 1 96.94 21 ASP B N 1
ATOM 2713 C CA . ASP B 1 21 ? -19.938 -18.344 -13.539 1 96.94 21 ASP B CA 1
ATOM 2714 C C . ASP B 1 21 ? -19.625 -16.859 -13.672 1 96.94 21 ASP B C 1
ATOM 2716 O O . ASP B 1 21 ? -20.5 -16.062 -14.016 1 96.94 21 ASP B O 1
ATOM 2720 N N . TRP B 1 22 ? -18.406 -16.547 -13.273 1 97.25 22 TRP B N 1
ATOM 2721 C CA . TRP B 1 22 ? -17.984 -15.164 -13.438 1 97.25 22 TRP B CA 1
ATOM 2722 C C . TRP B 1 22 ? -17.938 -14.773 -14.906 1 97.25 22 TRP B C 1
ATOM 2724 O O . TRP B 1 22 ? -17.531 -15.57 -15.758 1 97.25 22 TRP B O 1
ATOM 2734 N N . THR B 1 23 ? -18.328 -13.516 -15.195 1 98 23 THR B N 1
ATOM 2735 C CA . THR B 1 23 ? -18.203 -12.984 -16.547 1 98 23 THR B CA 1
ATOM 2736 C C . THR B 1 23 ? -17.109 -11.914 -16.609 1 98 23 THR B C 1
ATOM 2738 O O . THR B 1 23 ? -16.672 -11.414 -15.57 1 98 23 THR B O 1
ATOM 2741 N N . GLY B 1 24 ? -16.734 -11.688 -17.859 1 97.56 24 GLY B N 1
ATOM 2742 C CA . GLY B 1 24 ? -15.797 -10.586 -18.047 1 97.56 24 GLY B CA 1
ATOM 2743 C C . GLY B 1 24 ? -16.312 -9.273 -17.469 1 97.56 24 GLY B C 1
ATOM 2744 O O . GLY B 1 24 ? -15.547 -8.516 -16.859 1 97.56 24 GLY B O 1
ATOM 2745 N N . ILE B 1 25 ? -17.547 -9.031 -17.562 1 97.94 25 ILE B N 1
ATOM 2746 C CA . ILE B 1 25 ? -18.172 -7.805 -17.078 1 97.94 25 ILE B CA 1
ATOM 2747 C C . ILE B 1 25 ? -18.125 -7.762 -15.562 1 97.94 25 ILE B C 1
ATOM 2749 O O . ILE B 1 25 ? -17.844 -6.715 -14.969 1 97.94 25 ILE B O 1
ATOM 2753 N N . ASP B 1 26 ? -18.391 -8.922 -14.914 1 97.69 26 ASP B N 1
ATOM 2754 C CA . ASP B 1 26 ? -18.266 -9.008 -13.461 1 97.69 26 ASP B CA 1
ATOM 2755 C C . ASP B 1 26 ? -16.891 -8.57 -13 1 97.69 26 ASP B C 1
ATOM 2757 O O . ASP B 1 26 ? -16.766 -7.758 -12.078 1 97.69 26 ASP B O 1
ATOM 2761 N N . ALA B 1 27 ? -15.906 -9.141 -13.641 1 98.44 27 ALA B N 1
ATOM 2762 C CA . ALA B 1 27 ? -14.523 -8.875 -13.258 1 98.44 27 ALA B CA 1
ATOM 2763 C C . ALA B 1 27 ? -14.156 -7.414 -13.5 1 98.44 27 ALA B C 1
ATOM 2765 O O . ALA B 1 27 ? -13.477 -6.793 -12.68 1 98.44 27 ALA B O 1
ATOM 2766 N N . GLU B 1 28 ? -14.625 -6.898 -14.609 1 98.44 28 GLU B N 1
ATOM 2767 C CA . GLU B 1 28 ? -14.359 -5.5 -14.938 1 98.44 28 GLU B CA 1
ATOM 2768 C C . GLU B 1 28 ? -14.992 -4.566 -13.914 1 98.44 28 GLU B C 1
ATOM 2770 O O . GLU B 1 28 ? -14.391 -3.561 -13.523 1 98.44 28 GLU B O 1
ATOM 2775 N N . GLN B 1 29 ? -16.141 -4.836 -13.492 1 98.44 29 GLN B N 1
ATOM 2776 C CA . GLN B 1 29 ? -16.844 -4.016 -12.508 1 98.44 29 GLN B CA 1
ATOM 2777 C C . GLN B 1 29 ? -16.109 -4.035 -11.164 1 98.44 29 GLN B C 1
ATOM 2779 O O . GLN B 1 29 ? -16 -3 -10.508 1 98.44 29 GLN B O 1
ATOM 2784 N N . LEU B 1 30 ? -15.688 -5.184 -10.812 1 98.44 30 LEU B N 1
ATOM 2785 C CA . LEU B 1 30 ? -14.914 -5.277 -9.586 1 98.44 30 LEU B CA 1
ATOM 2786 C C . LEU B 1 30 ? -13.625 -4.473 -9.695 1 98.44 30 LEU B C 1
ATOM 2788 O O . LEU B 1 30 ? -13.297 -3.686 -8.797 1 98.44 30 LEU B O 1
ATOM 2792 N N . TYR B 1 31 ? -12.961 -4.645 -10.844 1 98.56 31 TYR B N 1
ATOM 2793 C CA . TYR B 1 31 ? -11.68 -3.979 -11.07 1 98.56 31 TYR B CA 1
ATOM 2794 C C . TYR B 1 31 ? -11.852 -2.463 -11.062 1 98.56 31 TYR B C 1
ATOM 2796 O O . TYR B 1 31 ? -10.945 -1.737 -10.633 1 98.56 31 TYR B O 1
ATOM 2804 N N . ALA B 1 32 ? -13.016 -2.014 -11.43 1 98 32 ALA B N 1
ATOM 2805 C CA . ALA B 1 32 ? -13.266 -0.588 -11.609 1 98 32 ALA B CA 1
ATOM 2806 C C . ALA B 1 32 ? -13.742 0.058 -10.312 1 98 32 ALA B C 1
ATOM 2808 O O . ALA B 1 32 ? -13.906 1.278 -10.242 1 98 32 ALA B O 1
ATOM 2809 N N . LEU B 1 33 ? -13.984 -0.709 -9.281 1 98.56 33 LEU B N 1
ATOM 2810 C CA . LEU B 1 33 ? -14.406 -0.13 -8.008 1 98.56 33 LEU B CA 1
ATOM 2811 C C . LEU B 1 33 ? -13.383 0.883 -7.508 1 98.56 33 LEU B C 1
ATOM 2813 O O . LEU B 1 33 ? -12.18 0.734 -7.758 1 98.56 33 LEU B O 1
ATOM 2817 N N . PRO B 1 34 ? -13.852 1.893 -6.789 1 98.69 34 PRO B N 1
ATOM 2818 C CA . PRO B 1 34 ? -12.852 2.713 -6.098 1 98.69 34 PRO B CA 1
ATOM 2819 C C . PRO B 1 34 ? -11.898 1.885 -5.25 1 98.69 34 PRO B C 1
ATOM 2821 O O . PRO B 1 34 ? -12.305 0.895 -4.637 1 98.69 34 PRO B O 1
ATOM 2824 N N . PHE B 1 35 ? -10.719 2.266 -5.273 1 98.75 35 PHE B N 1
ATOM 2825 C CA . PHE B 1 35 ? -9.633 1.476 -4.719 1 98.75 35 PHE B CA 1
ATOM 2826 C C . PHE B 1 35 ? -9.922 1.087 -3.271 1 98.75 35 PHE B C 1
ATOM 2828 O O . PHE B 1 35 ? -9.742 -0.07 -2.887 1 98.75 35 PHE B O 1
ATOM 2835 N N . ALA B 1 36 ? -10.367 2.01 -2.486 1 98.75 36 ALA B N 1
ATOM 2836 C CA . ALA B 1 36 ? -10.648 1.728 -1.082 1 98.75 36 ALA B CA 1
ATOM 2837 C C . ALA B 1 36 ? -11.742 0.672 -0.946 1 98.75 36 ALA B C 1
ATOM 2839 O O . ALA B 1 36 ? -11.672 -0.199 -0.077 1 98.75 36 ALA B O 1
ATOM 2840 N N . ASP B 1 37 ? -12.773 0.763 -1.781 1 98.88 37 ASP B N 1
ATOM 2841 C CA . ASP B 1 37 ? -13.859 -0.208 -1.743 1 98.88 37 ASP B CA 1
ATOM 2842 C C . ASP B 1 37 ? -13.383 -1.587 -2.195 1 98.88 37 ASP B C 1
ATOM 2844 O O . ASP B 1 37 ? -13.727 -2.6 -1.579 1 98.88 37 ASP B O 1
ATOM 2848 N N . LEU B 1 38 ? -12.633 -1.591 -3.244 1 98.81 38 LEU B N 1
ATOM 2849 C CA . LEU B 1 38 ? -12.086 -2.844 -3.76 1 98.81 38 LEU B CA 1
ATOM 2850 C C . LEU B 1 38 ? -11.227 -3.537 -2.709 1 98.81 38 LEU B C 1
ATOM 2852 O O . LEU B 1 38 ? -11.406 -4.727 -2.438 1 98.81 38 LEU B O 1
ATOM 2856 N N . MET B 1 39 ? -10.352 -2.773 -2.111 1 98.88 39 MET B N 1
ATOM 2857 C CA . MET B 1 39 ? -9.422 -3.312 -1.124 1 98.88 39 MET B CA 1
ATOM 2858 C C . MET B 1 39 ? -10.164 -3.811 0.111 1 98.88 39 MET B C 1
ATOM 2860 O O . MET B 1 39 ? -9.844 -4.867 0.651 1 98.88 39 MET B O 1
ATOM 2864 N N . PHE B 1 40 ? -11.141 -3.068 0.554 1 98.81 40 PHE B N 1
ATOM 2865 C CA . PHE B 1 40 ? -11.883 -3.469 1.74 1 98.81 40 PHE B CA 1
ATOM 2866 C C . PHE B 1 40 ? -12.641 -4.77 1.491 1 98.81 40 PHE B C 1
ATOM 2868 O O . PHE B 1 40 ? -12.672 -5.652 2.35 1 98.81 40 PHE B O 1
ATOM 2875 N N . LYS B 1 41 ? -13.219 -4.84 0.309 1 98.56 41 LYS B N 1
ATOM 2876 C CA . LYS B 1 41 ? -13.914 -6.062 -0.083 1 98.56 41 LYS B CA 1
ATOM 2877 C C . LYS B 1 41 ? -12.953 -7.25 -0.132 1 98.56 41 LYS B C 1
ATOM 2879 O O . LYS B 1 41 ? -13.242 -8.312 0.432 1 98.56 41 LYS B O 1
ATOM 2884 N N . ALA B 1 42 ? -11.836 -7.09 -0.769 1 98.81 42 ALA B N 1
ATOM 2885 C CA . ALA B 1 42 ? -10.844 -8.148 -0.891 1 98.81 42 ALA B CA 1
ATOM 2886 C C . ALA B 1 42 ? -10.336 -8.586 0.48 1 98.81 42 ALA B C 1
ATOM 2888 O O . ALA B 1 42 ? -10.227 -9.789 0.755 1 98.81 42 ALA B O 1
ATOM 2889 N N . GLN B 1 43 ? -10.055 -7.617 1.346 1 98.75 43 GLN B N 1
ATOM 2890 C CA . GLN B 1 43 ? -9.57 -7.922 2.688 1 98.75 43 GLN B CA 1
ATOM 2891 C C . GLN B 1 43 ? -10.617 -8.68 3.492 1 98.75 43 GLN B C 1
ATOM 2893 O O . GLN B 1 43 ? -10.281 -9.594 4.25 1 98.75 43 GLN B O 1
ATOM 2898 N N . SER B 1 44 ? -11.852 -8.25 3.328 1 98.62 44 SER B N 1
ATOM 2899 C CA . SER B 1 44 ? -12.93 -8.914 4.043 1 98.62 44 SER B CA 1
ATOM 2900 C C . SER B 1 44 ? -13.047 -10.375 3.621 1 98.62 44 SER B C 1
ATOM 2902 O O . SER B 1 44 ? -13.164 -11.266 4.469 1 98.62 44 SER B O 1
ATOM 2904 N N . ILE B 1 45 ? -13.008 -10.594 2.346 1 98.56 45 ILE B N 1
ATOM 2905 C CA . ILE B 1 45 ? -13.094 -11.953 1.816 1 98.56 45 ILE B CA 1
ATOM 2906 C C . ILE B 1 45 ? -11.867 -12.75 2.248 1 98.56 45 ILE B C 1
ATOM 2908 O O . ILE B 1 45 ? -11.984 -13.914 2.645 1 98.56 45 ILE B O 1
ATOM 2912 N N . HIS B 1 46 ? -10.688 -12.133 2.213 1 98.62 46 HIS B N 1
ATOM 2913 C CA . HIS B 1 46 ? -9.461 -12.789 2.643 1 98.62 46 HIS B CA 1
ATOM 2914 C C . HIS B 1 46 ? -9.547 -13.234 4.098 1 98.62 46 HIS B C 1
ATOM 2916 O O . HIS B 1 46 ? -9.211 -14.375 4.426 1 98.62 46 HIS B O 1
ATOM 2922 N N . ARG B 1 47 ? -10.086 -12.398 4.969 1 98 47 ARG B N 1
ATOM 2923 C CA . ARG B 1 47 ? -10.18 -12.648 6.406 1 98 47 ARG B CA 1
ATOM 2924 C C . ARG B 1 47 ? -11.203 -13.734 6.707 1 98 47 ARG B C 1
ATOM 2926 O O . ARG B 1 47 ? -11.078 -14.453 7.703 1 98 47 ARG B O 1
ATOM 2933 N N . SER B 1 48 ? -12.172 -13.867 5.863 1 98 48 SER B N 1
ATOM 2934 C CA . SER B 1 48 ? -13.203 -14.883 6.062 1 98 48 SER B CA 1
ATOM 2935 C C . SER B 1 48 ? -12.695 -16.266 5.672 1 98 48 SER B C 1
ATOM 2937 O O . SER B 1 48 ? -13.289 -17.281 6.039 1 98 48 SER B O 1
ATOM 2939 N N . ASN B 1 49 ? -11.578 -16.328 4.914 1 98.19 49 ASN B N 1
ATOM 2940 C CA . ASN B 1 49 ? -11.172 -17.609 4.352 1 98.19 49 ASN B CA 1
ATOM 2941 C C . ASN B 1 49 ? -9.758 -17.984 4.793 1 98.19 49 ASN B C 1
ATOM 2943 O O . ASN B 1 49 ? -9.383 -19.156 4.746 1 98.19 49 ASN B O 1
ATOM 2947 N N . PHE B 1 50 ? -9.008 -17 5.23 1 98.5 50 PHE B N 1
ATOM 2948 C CA . PHE B 1 50 ? -7.613 -17.234 5.582 1 98.5 50 PHE B CA 1
ATOM 2949 C C . PHE B 1 50 ? -7.223 -16.438 6.816 1 98.5 50 PHE B C 1
ATOM 2951 O O . PHE B 1 50 ? -7.938 -15.516 7.215 1 98.5 50 PHE B O 1
ATOM 2958 N N . ASP B 1 51 ? -6.105 -16.859 7.453 1 98.31 51 ASP B N 1
ATOM 2959 C CA . ASP B 1 51 ? -5.43 -15.977 8.391 1 98.31 51 ASP B CA 1
ATOM 2960 C C . ASP B 1 51 ? -4.773 -14.805 7.664 1 98.31 51 ASP B C 1
ATOM 2962 O O . ASP B 1 51 ? -3.809 -14.992 6.918 1 98.31 51 ASP B O 1
ATOM 2966 N N . PRO B 1 52 ? -5.277 -13.633 7.887 1 98.31 52 PRO B N 1
ATOM 2967 C CA . PRO B 1 52 ? -4.777 -12.492 7.117 1 98.31 52 PRO B CA 1
ATOM 2968 C C . PRO B 1 52 ? -3.33 -12.141 7.457 1 98.31 52 PRO B C 1
ATOM 2970 O O . PRO B 1 52 ? -2.709 -11.328 6.762 1 98.31 52 PRO B O 1
ATOM 2973 N N . ASN B 1 53 ? -2.773 -12.773 8.461 1 98.38 53 ASN B N 1
ATOM 2974 C CA . ASN B 1 53 ? -1.422 -12.438 8.898 1 98.38 53 ASN B CA 1
ATOM 2975 C C . ASN B 1 53 ? -0.454 -13.594 8.656 1 98.38 53 ASN B C 1
ATOM 2977 O O . ASN B 1 53 ? 0.601 -13.672 9.281 1 98.38 53 ASN B O 1
ATOM 2981 N N . HIS B 1 54 ? -0.828 -14.477 7.75 1 98 54 HIS B N 1
ATOM 2982 C CA . HIS B 1 54 ? 0.035 -15.602 7.426 1 98 54 HIS B CA 1
ATOM 2983 C C . HIS B 1 54 ? 0.353 -15.641 5.938 1 98 54 HIS B C 1
ATOM 2985 O O . HIS B 1 54 ? -0.528 -15.422 5.102 1 98 54 HIS B O 1
ATOM 2991 N N . VAL B 1 55 ? 1.6 -15.922 5.652 1 97.81 55 VAL B N 1
ATOM 2992 C CA . VAL B 1 55 ? 2.064 -16.062 4.273 1 97.81 55 VAL B CA 1
ATOM 2993 C C . VAL B 1 55 ? 2.766 -17.406 4.094 1 97.81 55 VAL B C 1
ATOM 2995 O O . VAL B 1 55 ? 3.678 -17.734 4.852 1 97.81 55 VAL B O 1
ATOM 2998 N N . GLU B 1 56 ? 2.336 -18.109 3.102 1 97.44 56 GLU B N 1
ATOM 2999 C CA . GLU B 1 56 ? 3.018 -19.359 2.754 1 97.44 56 GLU B CA 1
ATOM 3000 C C . GLU B 1 56 ? 4.32 -19.078 2.006 1 97.44 56 GLU B C 1
ATOM 3002 O O . GLU B 1 56 ? 4.398 -18.141 1.211 1 97.44 56 GLU B O 1
ATOM 3007 N N . THR B 1 57 ? 5.273 -19.922 2.273 1 96.75 57 THR B N 1
ATOM 3008 C CA . THR B 1 57 ? 6.559 -19.797 1.595 1 96.75 57 THR B CA 1
ATOM 3009 C C . THR B 1 57 ? 6.898 -21.062 0.827 1 96.75 57 THR B C 1
ATOM 3011 O O . THR B 1 57 ? 6.793 -22.172 1.366 1 96.75 57 THR B O 1
ATOM 3014 N N . ALA B 1 58 ? 7.242 -20.859 -0.382 1 96.31 58 ALA B N 1
ATOM 3015 C CA . ALA B 1 58 ? 7.648 -21.984 -1.238 1 96.31 58 ALA B CA 1
ATOM 3016 C C . ALA B 1 58 ? 9.008 -21.703 -1.88 1 96.31 58 ALA B C 1
ATOM 3018 O O . ALA B 1 58 ? 9.469 -20.562 -1.913 1 96.31 58 ALA B O 1
ATOM 3019 N N . SER B 1 59 ? 9.656 -22.75 -2.238 1 96 59 SER B N 1
ATOM 3020 C CA . SER B 1 59 ? 10.906 -22.656 -2.979 1 96 59 SER B CA 1
ATOM 3021 C C . SER B 1 59 ? 10.812 -23.391 -4.316 1 96 59 SER B C 1
ATOM 3023 O O . SER B 1 59 ? 10.055 -24.344 -4.457 1 96 59 SER B O 1
ATOM 3025 N N . LEU B 1 60 ? 11.578 -22.859 -5.223 1 96.44 60 LEU B N 1
ATOM 3026 C CA . LEU B 1 60 ? 11.555 -23.359 -6.59 1 96.44 60 LEU B CA 1
ATOM 3027 C C . LEU B 1 60 ? 12.945 -23.812 -7.027 1 96.44 60 LEU B C 1
ATOM 3029 O O . LEU B 1 60 ? 13.938 -23.141 -6.734 1 96.44 60 LEU B O 1
ATOM 3033 N N . LEU B 1 61 ? 13.008 -24.953 -7.637 1 96.62 61 LEU B N 1
ATOM 3034 C CA . LEU B 1 61 ? 14.25 -25.484 -8.203 1 96.62 61 LEU B CA 1
ATOM 3035 C C . LEU B 1 61 ? 14.039 -25.953 -9.633 1 96.62 61 LEU B C 1
ATOM 3037 O O . LEU B 1 61 ? 13.117 -26.719 -9.906 1 96.62 61 LEU B O 1
ATOM 3041 N N . SER B 1 62 ? 14.898 -25.469 -10.516 1 96.69 62 SER B N 1
ATOM 3042 C CA . SER B 1 62 ? 14.93 -26.047 -11.859 1 96.69 62 SER B CA 1
ATOM 3043 C C . SER B 1 62 ? 15.703 -27.359 -11.883 1 96.69 62 SER B C 1
ATOM 3045 O O . SER B 1 62 ? 16.922 -27.375 -11.742 1 96.69 62 SER B O 1
ATOM 3047 N N . ILE B 1 63 ? 15.016 -28.406 -12.102 1 97.94 63 ILE B N 1
ATOM 3048 C CA . ILE B 1 63 ? 15.688 -29.703 -12.039 1 97.94 63 ILE B CA 1
ATOM 3049 C C . ILE B 1 63 ? 16.141 -30.109 -13.438 1 97.94 63 ILE B C 1
ATOM 3051 O O . ILE B 1 63 ? 16.922 -31.062 -13.586 1 97.94 63 ILE B O 1
ATOM 3055 N N . LYS B 1 64 ? 15.688 -29.5 -14.375 1 97.81 64 LYS B N 1
ATOM 3056 C CA . LYS B 1 64 ? 16.125 -29.562 -15.766 1 97.81 64 LYS B CA 1
ATOM 3057 C C . LYS B 1 64 ? 15.961 -28.219 -16.453 1 97.81 64 LYS B C 1
ATOM 3059 O O . LYS B 1 64 ? 14.836 -27.734 -16.641 1 97.81 64 LYS B O 1
ATOM 3064 N N . THR B 1 65 ? 17.094 -27.688 -16.984 1 96.88 65 THR B N 1
ATOM 3065 C CA . THR B 1 65 ? 17.078 -26.297 -17.438 1 96.88 65 THR B CA 1
ATOM 3066 C C . THR B 1 65 ? 17.359 -26.203 -18.938 1 96.88 65 THR B C 1
ATOM 3068 O O . THR B 1 65 ? 18.234 -26.906 -19.453 1 96.88 65 THR B O 1
ATOM 3071 N N . GLY B 1 66 ? 16.562 -25.391 -19.609 1 96.25 66 GLY B N 1
ATOM 3072 C CA . GLY B 1 66 ? 16.891 -25.016 -20.984 1 96.25 66 GLY B CA 1
ATOM 3073 C C . GLY B 1 66 ? 16.438 -26.031 -22.016 1 96.25 66 GLY B C 1
ATOM 3074 O O . GLY B 1 66 ? 15.914 -27.078 -21.656 1 96.25 66 GLY B O 1
ATOM 3075 N N . ARG B 1 67 ? 16.469 -25.578 -23.266 1 95.88 67 ARG B N 1
ATOM 3076 C CA . ARG B 1 67 ? 16.219 -26.359 -24.469 1 95.88 67 ARG B CA 1
ATOM 3077 C C . ARG B 1 67 ? 14.773 -26.859 -24.5 1 95.88 67 ARG B C 1
ATOM 3079 O O . ARG B 1 67 ? 14.5 -27.969 -24.953 1 95.88 67 ARG B O 1
ATOM 3086 N N . CYS B 1 68 ? 13.891 -26.125 -23.906 1 97.38 68 CYS B N 1
ATOM 3087 C CA . CYS B 1 68 ? 12.469 -26.453 -24 1 97.38 68 CYS B CA 1
ATOM 3088 C C . CYS B 1 68 ? 11.969 -26.297 -25.438 1 97.38 68 CYS B C 1
ATOM 3090 O O . CYS B 1 68 ? 12.227 -25.281 -26.078 1 97.38 68 CYS B O 1
ATOM 3092 N N . PRO B 1 69 ? 11.305 -27.25 -25.922 1 97.56 69 PRO B N 1
ATOM 3093 C CA . PRO B 1 69 ? 10.883 -27.188 -27.312 1 97.56 69 PRO B CA 1
ATOM 3094 C C . PRO B 1 69 ? 9.727 -26.219 -27.547 1 97.56 69 PRO B C 1
ATOM 3096 O O . PRO B 1 69 ? 9.352 -25.953 -28.688 1 97.56 69 PRO B O 1
ATOM 3099 N N . GLU B 1 70 ? 9.117 -25.656 -26.562 1 97.88 70 GLU B N 1
ATOM 3100 C CA . GLU B 1 70 ? 8.016 -24.719 -26.672 1 97.88 70 GLU B CA 1
ATOM 3101 C C . GLU B 1 70 ? 8.531 -23.312 -27.031 1 97.88 70 GLU B C 1
ATOM 3103 O O . GLU B 1 70 ? 9.656 -22.953 -26.688 1 97.88 70 GLU B O 1
ATOM 3108 N N . ASP B 1 71 ? 7.668 -22.516 -27.641 1 98.19 71 ASP B N 1
ATOM 3109 C CA . ASP B 1 71 ? 8.086 -21.188 -28.094 1 98.19 71 ASP B CA 1
ATOM 3110 C C . ASP B 1 71 ? 7.488 -20.094 -27.219 1 98.19 71 ASP B C 1
ATOM 3112 O O . ASP B 1 71 ? 7.133 -19.016 -27.719 1 98.19 71 ASP B O 1
ATOM 3116 N N . CYS B 1 72 ? 7.238 -20.422 -25.969 1 97.31 72 CYS B N 1
ATOM 3117 C CA . CYS B 1 72 ? 6.715 -19.406 -25.062 1 97.31 72 CYS B CA 1
ATOM 3118 C C . CYS B 1 72 ? 7.539 -18.125 -25.156 1 97.31 72 CYS B C 1
ATOM 3120 O O . CYS B 1 72 ? 8.727 -18.109 -24.828 1 97.31 72 CYS B O 1
ATOM 3122 N N . GLY B 1 73 ? 6.945 -17.016 -25.469 1 97.25 73 GLY B N 1
ATOM 3123 C CA . GLY B 1 73 ? 7.625 -15.781 -25.812 1 97.25 73 GLY B CA 1
ATOM 3124 C C . GLY B 1 73 ? 8.258 -15.102 -24.609 1 97.25 73 GLY B C 1
ATOM 3125 O O . GLY B 1 73 ? 9.078 -14.195 -24.766 1 97.25 73 GLY B O 1
ATOM 3126 N N . TYR B 1 74 ? 7.953 -15.531 -23.406 1 96.56 74 TYR B N 1
ATOM 3127 C CA . TYR B 1 74 ? 8.469 -14.93 -22.188 1 96.56 74 TYR B CA 1
ATOM 3128 C C . TYR B 1 74 ? 9.602 -15.773 -21.594 1 96.56 74 TYR B C 1
ATOM 3130 O O . TYR B 1 74 ? 10.234 -15.367 -20.609 1 96.56 74 TYR B O 1
ATOM 3138 N N . CYS B 1 75 ? 9.914 -16.906 -22.094 1 95.56 75 CYS B N 1
ATOM 3139 C CA . CYS B 1 75 ? 10.672 -17.922 -21.344 1 95.56 75 CYS B CA 1
ATOM 3140 C C . CYS B 1 75 ? 12.109 -18 -21.859 1 95.56 75 CYS B C 1
ATOM 3142 O O . CYS B 1 75 ? 12.344 -18.312 -23.016 1 95.56 75 CYS B O 1
ATOM 3144 N N . SER B 1 76 ? 13.07 -17.844 -21 1 94.62 76 SER B N 1
ATOM 3145 C CA . SER B 1 76 ? 14.484 -17.906 -21.344 1 94.62 76 SER B CA 1
ATOM 3146 C C . SER B 1 76 ? 14.906 -19.344 -21.672 1 94.62 76 SER B C 1
ATOM 3148 O O . SER B 1 76 ? 15.977 -19.562 -22.25 1 94.62 76 SER B O 1
ATOM 3150 N N . GLN B 1 77 ? 14.133 -20.266 -21.328 1 96.06 77 GLN B N 1
ATOM 3151 C CA . GLN B 1 77 ? 14.516 -21.656 -21.453 1 96.06 77 GLN B CA 1
ATOM 3152 C C . GLN B 1 77 ? 14.086 -22.219 -22.812 1 96.06 77 GLN B C 1
ATOM 3154 O O . GLN B 1 77 ? 14.398 -23.375 -23.141 1 96.06 77 GLN B O 1
ATOM 3159 N N . SER B 1 78 ? 13.32 -21.484 -23.594 1 97.12 78 SER B N 1
ATOM 3160 C CA . SER B 1 78 ? 12.883 -21.922 -24.906 1 97.12 78 SER B CA 1
ATOM 3161 C C . SER B 1 78 ? 14.062 -22.125 -25.844 1 97.12 78 SER B C 1
ATOM 3163 O O . SER B 1 78 ? 14.969 -21.281 -25.906 1 97.12 78 SER B O 1
ATOM 3165 N N . ALA B 1 79 ? 14.016 -23.156 -26.578 1 97.06 79 ALA B N 1
ATOM 3166 C CA . ALA B 1 79 ? 15.062 -23.453 -27.547 1 97.06 79 ALA B CA 1
ATOM 3167 C C . ALA B 1 79 ? 14.914 -22.578 -28.797 1 97.06 79 ALA B C 1
ATOM 3169 O O . ALA B 1 79 ? 15.797 -22.562 -29.656 1 97.06 79 ALA B O 1
ATOM 3170 N N . HIS B 1 80 ? 13.836 -21.891 -28.891 1 97.31 80 HIS B N 1
ATOM 3171 C CA . HIS B 1 80 ? 13.555 -21.078 -30.062 1 97.31 80 HIS B CA 1
ATOM 3172 C C . HIS B 1 80 ? 14.305 -19.75 -29.984 1 97.31 80 HIS B C 1
ATOM 3174 O O . HIS B 1 80 ? 14.391 -19.031 -30.984 1 97.31 80 HIS B O 1
ATOM 3180 N N . TYR B 1 81 ? 14.805 -19.438 -28.859 1 96.56 81 TYR B N 1
ATOM 3181 C CA . TYR B 1 81 ? 15.43 -18.125 -28.672 1 96.56 81 TYR B CA 1
ATOM 3182 C C . TYR B 1 81 ? 16.844 -18.266 -28.109 1 96.56 81 TYR B C 1
ATOM 3184 O O . TYR B 1 81 ? 17.125 -19.203 -27.375 1 96.56 81 TYR B O 1
ATOM 3192 N N . ASP B 1 82 ? 17.688 -17.344 -28.453 1 94.56 82 ASP B N 1
ATOM 3193 C CA . ASP B 1 82 ? 19.047 -17.297 -27.922 1 94.56 82 ASP B CA 1
ATOM 3194 C C . ASP B 1 82 ? 19.125 -16.375 -26.719 1 94.56 82 ASP B C 1
ATOM 3196 O O . ASP B 1 82 ? 19.312 -15.156 -26.875 1 94.56 82 ASP B O 1
ATOM 3200 N N . THR B 1 83 ? 19.062 -16.969 -25.578 1 93.25 83 THR B N 1
ATOM 3201 C CA . THR B 1 83 ? 19.016 -16.156 -24.359 1 93.25 83 THR B CA 1
ATOM 3202 C C . THR B 1 83 ? 20.328 -16.266 -23.594 1 93.25 83 THR B C 1
ATOM 3204 O O . THR B 1 83 ? 20.516 -15.609 -22.562 1 93.25 83 THR B O 1
ATOM 3207 N N . GLY B 1 84 ? 21.188 -17.094 -24.031 1 92.88 84 GLY B N 1
ATOM 3208 C CA . GLY B 1 84 ? 22.438 -17.312 -23.344 1 92.88 84 GLY B CA 1
ATOM 3209 C C . GLY B 1 84 ? 22.328 -18.266 -22.172 1 92.88 84 GLY B C 1
ATOM 3210 O O . GLY B 1 84 ? 23.312 -18.531 -21.484 1 92.88 84 GLY B O 1
ATOM 3211 N N . LEU B 1 85 ? 21.219 -18.797 -21.922 1 93.56 85 LEU B N 1
ATOM 3212 C CA . LEU B 1 85 ? 21 -19.703 -20.812 1 93.56 85 LEU B CA 1
ATOM 3213 C C . LEU B 1 85 ? 21.703 -21.047 -21.047 1 93.56 85 LEU B C 1
ATOM 3215 O O . LEU B 1 85 ? 21.609 -21.625 -22.125 1 93.56 85 LEU B O 1
ATOM 3219 N N . LYS B 1 86 ? 22.438 -21.438 -20.047 1 93.31 86 LYS B N 1
ATOM 3220 C CA . LYS B 1 86 ? 23.109 -22.734 -20.125 1 93.31 86 LYS B CA 1
ATOM 3221 C C . LYS B 1 86 ? 22.172 -23.875 -19.766 1 93.31 86 LYS B C 1
ATOM 3223 O O . LYS B 1 86 ? 21.641 -23.922 -18.641 1 93.31 86 LYS B O 1
ATOM 3228 N N . ALA B 1 87 ? 22.062 -24.75 -20.656 1 95.44 87 ALA B N 1
ATOM 3229 C CA . ALA B 1 87 ? 21.172 -25.891 -20.438 1 95.44 87 ALA B CA 1
ATOM 3230 C C . ALA B 1 87 ? 21.828 -26.922 -19.516 1 95.44 87 ALA B C 1
ATOM 3232 O O . ALA B 1 87 ? 23.047 -27.094 -19.531 1 95.44 87 ALA B O 1
ATOM 3233 N N . THR B 1 88 ? 21.031 -27.578 -18.734 1 96.12 88 THR B N 1
ATOM 3234 C CA . THR B 1 88 ? 21.5 -28.656 -17.875 1 96.12 88 THR B CA 1
ATOM 3235 C C . THR B 1 88 ? 20.609 -29.891 -18.016 1 96.12 88 THR B C 1
ATOM 3237 O O . THR B 1 88 ? 19.422 -29.781 -18.344 1 96.12 88 THR B O 1
ATOM 3240 N N . ARG B 1 89 ? 21.203 -31 -17.75 1 96 89 ARG B N 1
ATOM 3241 C CA . ARG B 1 89 ? 20.453 -32.25 -17.734 1 96 89 ARG B CA 1
ATOM 3242 C C . ARG B 1 89 ? 19.641 -32.375 -16.438 1 96 89 ARG B C 1
ATOM 3244 O O . ARG B 1 89 ? 19.766 -31.562 -15.531 1 96 89 ARG B O 1
ATOM 3251 N N . LEU B 1 90 ? 18.781 -33.375 -16.438 1 97.88 90 LEU B N 1
ATOM 3252 C CA . LEU B 1 90 ? 18 -33.656 -15.25 1 97.88 90 LEU B CA 1
ATOM 3253 C C . LEU B 1 90 ? 18.906 -33.938 -14.055 1 97.88 90 LEU B C 1
ATOM 3255 O O . LEU B 1 90 ? 19.844 -34.719 -14.141 1 97.88 90 LEU B O 1
ATOM 3259 N N . MET B 1 91 ? 18.625 -33.25 -12.984 1 97.38 91 MET B N 1
ATOM 3260 C CA . MET B 1 91 ? 19.406 -33.406 -11.758 1 97.38 91 MET B CA 1
ATOM 3261 C C . MET B 1 91 ? 19.266 -34.781 -11.164 1 97.38 91 MET B C 1
ATOM 3263 O O . MET B 1 91 ? 18.25 -35.469 -11.391 1 97.38 91 MET B O 1
ATOM 3267 N N . ASP B 1 92 ? 20.328 -35.125 -10.422 1 96.69 92 ASP B N 1
ATOM 3268 C CA . ASP B 1 92 ? 20.219 -36.375 -9.672 1 96.69 92 ASP B CA 1
ATOM 3269 C C . ASP B 1 92 ? 19.406 -36.188 -8.398 1 96.69 92 ASP B C 1
ATOM 3271 O O . ASP B 1 92 ? 19.422 -35.125 -7.789 1 96.69 92 ASP B O 1
ATOM 3275 N N . THR B 1 93 ? 18.75 -37.312 -8.023 1 97 93 THR B N 1
ATOM 3276 C CA . THR B 1 93 ? 17.828 -37.25 -6.898 1 97 93 THR B CA 1
ATOM 3277 C C . THR B 1 93 ? 18.531 -36.75 -5.637 1 97 93 THR B C 1
ATOM 3279 O O . THR B 1 93 ? 18 -35.906 -4.918 1 97 93 THR B O 1
ATOM 3282 N N . PRO B 1 94 ? 19.797 -37.188 -5.363 1 97.56 94 PRO B N 1
ATOM 3283 C CA . PRO B 1 94 ? 20.453 -36.688 -4.145 1 97.56 94 PRO B CA 1
ATOM 3284 C C . PRO B 1 94 ? 20.641 -35.188 -4.133 1 97.56 94 PRO B C 1
ATOM 3286 O O . PRO B 1 94 ? 20.516 -34.562 -3.084 1 97.56 94 PRO B O 1
ATOM 3289 N N . ASP B 1 95 ? 20.938 -34.625 -5.23 1 97.69 95 ASP B N 1
ATOM 3290 C CA . ASP B 1 95 ? 21.125 -33.156 -5.32 1 97.69 95 ASP B CA 1
ATOM 3291 C C . ASP B 1 95 ? 19.812 -32.438 -5.082 1 97.69 95 ASP B C 1
ATOM 3293 O O . ASP B 1 95 ? 19.797 -31.359 -4.453 1 97.69 95 ASP B O 1
ATOM 3297 N N . VAL B 1 96 ? 18.781 -33 -5.574 1 97.94 96 VAL B N 1
ATOM 3298 C CA . VAL B 1 96 ? 17.453 -32.406 -5.387 1 97.94 96 VAL B CA 1
ATOM 3299 C C . VAL B 1 96 ? 17.078 -32.469 -3.908 1 97.94 96 VAL B C 1
ATOM 3301 O O . VAL B 1 96 ? 16.562 -31.484 -3.354 1 97.94 96 VAL B O 1
ATOM 3304 N N . ILE B 1 97 ? 17.328 -33.594 -3.32 1 97.88 97 ILE B N 1
ATOM 3305 C CA . ILE B 1 97 ? 17.016 -33.75 -1.905 1 97.88 97 ILE B CA 1
ATOM 3306 C C . ILE B 1 97 ? 17.812 -32.75 -1.079 1 97.88 97 ILE B C 1
ATOM 3308 O O . ILE B 1 97 ? 17.281 -32.156 -0.149 1 97.88 97 ILE B O 1
ATOM 3312 N N . ALA B 1 98 ? 19.078 -32.531 -1.435 1 97.94 98 ALA B N 1
ATOM 3313 C CA . ALA B 1 98 ? 19.906 -31.562 -0.734 1 97.94 98 ALA B CA 1
ATOM 3314 C C . ALA B 1 98 ? 19.328 -30.156 -0.875 1 97.94 98 ALA B C 1
ATOM 3316 O O . ALA B 1 98 ? 19.297 -29.391 0.094 1 97.94 98 ALA B O 1
ATOM 3317 N N . ALA B 1 99 ? 18.922 -29.875 -2.02 1 97.25 99 ALA B N 1
ATOM 3318 C CA . ALA B 1 99 ? 18.328 -28.562 -2.27 1 97.25 99 ALA B CA 1
ATOM 3319 C C . ALA B 1 99 ? 17.031 -28.391 -1.475 1 97.25 99 ALA B C 1
ATOM 3321 O O . ALA B 1 99 ? 16.781 -27.328 -0.91 1 97.25 99 ALA B O 1
ATOM 3322 N N . ALA B 1 100 ? 16.25 -29.406 -1.441 1 97.81 100 ALA B N 1
ATOM 3323 C CA . ALA B 1 100 ? 14.992 -29.391 -0.695 1 97.81 100 ALA B CA 1
ATOM 3324 C C . ALA B 1 100 ? 15.242 -29.188 0.796 1 97.81 100 ALA B C 1
ATOM 3326 O O . ALA B 1 100 ? 14.531 -28.422 1.456 1 97.81 100 ALA B O 1
ATOM 3327 N N . ARG B 1 101 ? 16.219 -29.859 1.277 1 97.56 101 ARG B N 1
ATOM 3328 C CA . ARG B 1 101 ? 16.578 -29.719 2.684 1 97.56 101 ARG B CA 1
ATOM 3329 C C . ARG B 1 101 ? 17 -28.281 2.996 1 97.56 101 ARG B C 1
ATOM 3331 O O . ARG B 1 101 ? 16.609 -27.734 4.023 1 97.56 101 ARG B O 1
ATOM 3338 N N . ARG B 1 102 ? 17.797 -27.734 2.141 1 95.94 102 ARG B N 1
ATOM 3339 C CA . ARG B 1 102 ? 18.203 -26.344 2.318 1 95.94 102 ARG B CA 1
ATOM 3340 C C . ARG B 1 102 ? 17.016 -25.406 2.297 1 95.94 102 ARG B C 1
ATOM 3342 O O . ARG B 1 102 ? 16.938 -24.453 3.086 1 95.94 102 ARG B O 1
ATOM 3349 N N . ALA B 1 103 ? 16.125 -25.688 1.392 1 95.75 103 ALA B N 1
ATOM 3350 C CA . ALA B 1 103 ? 14.922 -24.891 1.288 1 95.75 103 ALA B CA 1
ATOM 3351 C C . ALA B 1 103 ? 14.086 -24.984 2.561 1 95.75 103 ALA B C 1
ATOM 3353 O O . ALA B 1 103 ? 13.586 -23.969 3.066 1 95.75 103 ALA B O 1
ATOM 3354 N N . LYS B 1 104 ? 13.898 -26.156 3.033 1 95.69 104 LYS B N 1
ATOM 3355 C CA . LYS B 1 104 ? 13.172 -26.391 4.277 1 95.69 104 LYS B CA 1
ATOM 3356 C C . LYS B 1 104 ? 13.805 -25.625 5.438 1 95.69 104 LYS B C 1
ATOM 3358 O O . LYS B 1 104 ? 13.102 -24.953 6.199 1 95.69 104 LYS B O 1
ATOM 3363 N N . ASP B 1 105 ? 15.109 -25.703 5.508 1 94.31 105 ASP B N 1
ATOM 3364 C CA . ASP B 1 105 ? 15.844 -25.031 6.574 1 94.31 105 ASP B CA 1
ATOM 3365 C C . ASP B 1 105 ? 15.703 -23.516 6.469 1 94.31 105 ASP B C 1
ATOM 3367 O O . ASP B 1 105 ? 15.719 -22.812 7.48 1 94.31 105 ASP B O 1
ATOM 3371 N N . ALA B 1 106 ? 15.5 -23.125 5.285 1 92.62 106 ALA B N 1
ATOM 3372 C CA . ALA B 1 106 ? 15.383 -21.703 5.039 1 92.62 106 ALA B CA 1
ATOM 3373 C C . ALA B 1 106 ? 13.961 -21.203 5.293 1 92.62 106 ALA B C 1
ATOM 3375 O O . ALA B 1 106 ? 13.695 -20 5.266 1 92.62 106 ALA B O 1
ATOM 3376 N N . GLY B 1 107 ? 13.031 -22.156 5.434 1 93.88 107 GLY B N 1
ATOM 3377 C CA . GLY B 1 107 ? 11.695 -21.75 5.832 1 93.88 107 GLY B CA 1
ATOM 3378 C C . GLY B 1 107 ? 10.641 -22.062 4.793 1 93.88 107 GLY B C 1
ATOM 3379 O O . GLY B 1 107 ? 9.492 -21.609 4.906 1 93.88 107 GLY B O 1
ATOM 3380 N N . ALA B 1 108 ? 10.969 -22.828 3.783 1 95.5 108 ALA B N 1
ATOM 3381 C CA . ALA B 1 108 ? 9.984 -23.219 2.775 1 95.5 108 ALA B CA 1
ATOM 3382 C C . ALA B 1 108 ? 9.102 -24.359 3.271 1 95.5 108 ALA B C 1
ATOM 3384 O O . ALA B 1 108 ? 9.602 -25.328 3.844 1 95.5 108 ALA B O 1
ATOM 3385 N N . THR B 1 109 ? 7.852 -24.188 3.01 1 96.25 109 THR B N 1
ATOM 3386 C CA . THR B 1 109 ? 6.934 -25.266 3.369 1 96.25 109 THR B CA 1
ATOM 3387 C C . THR B 1 109 ? 6.641 -26.156 2.162 1 96.25 109 THR B C 1
ATOM 3389 O O . THR B 1 109 ? 6.285 -27.312 2.316 1 96.25 109 THR B O 1
ATOM 3392 N N . ARG B 1 110 ? 6.812 -25.594 1.018 1 97.44 110 ARG B N 1
ATOM 3393 C CA . ARG B 1 110 ? 6.586 -26.297 -0.239 1 97.44 110 ARG B CA 1
ATOM 3394 C C . ARG B 1 110 ? 7.82 -26.234 -1.134 1 97.44 110 ARG B C 1
ATOM 3396 O O . ARG B 1 110 ? 8.492 -25.203 -1.203 1 97.44 110 ARG B O 1
ATOM 3403 N N . PHE B 1 111 ? 8.109 -27.359 -1.742 1 98.12 111 PHE B N 1
ATOM 3404 C CA . PHE B 1 111 ? 9.234 -27.453 -2.672 1 98.12 111 PHE B CA 1
ATOM 3405 C C . PHE B 1 111 ? 8.742 -27.781 -4.078 1 98.12 111 PHE B C 1
ATOM 3407 O O . PHE B 1 111 ? 8.141 -28.828 -4.305 1 98.12 111 PHE B O 1
ATOM 3414 N N . CYS B 1 112 ? 9.031 -26.859 -4.961 1 98.12 112 CYS B N 1
ATOM 3415 C CA . CYS B 1 112 ? 8.562 -26.984 -6.336 1 98.12 112 CYS B CA 1
ATOM 3416 C C . CYS B 1 112 ? 9.703 -27.344 -7.273 1 98.12 112 CYS B C 1
ATOM 3418 O O . CYS B 1 112 ? 10.734 -26.672 -7.289 1 98.12 112 CYS B O 1
ATOM 3420 N N . MET B 1 113 ? 9.492 -28.328 -8.031 1 98.38 113 MET B N 1
ATOM 3421 C CA . MET B 1 113 ? 10.469 -28.797 -9.008 1 98.38 113 MET B CA 1
ATOM 3422 C C . MET B 1 113 ? 10 -28.516 -10.43 1 98.38 113 MET B C 1
ATOM 3424 O O . MET B 1 113 ? 8.945 -28.984 -10.844 1 98.38 113 MET B O 1
ATOM 3428 N N . ALA B 1 114 ? 10.781 -27.781 -11.133 1 97.94 114 ALA B N 1
ATOM 3429 C CA . ALA B 1 114 ? 10.406 -27.391 -12.492 1 97.94 114 ALA B CA 1
ATOM 3430 C C . ALA B 1 114 ? 11.359 -28.016 -13.516 1 97.94 114 ALA B C 1
ATOM 3432 O O . ALA B 1 114 ? 12.57 -28.094 -13.281 1 97.94 114 ALA B O 1
ATOM 3433 N N . ALA B 1 115 ? 10.836 -28.422 -14.641 1 98.12 115 ALA B N 1
ATOM 3434 C CA . ALA B 1 115 ? 11.648 -28.953 -15.742 1 98.12 115 ALA B CA 1
ATOM 3435 C C . ALA B 1 115 ? 11.25 -28.312 -17.062 1 98.12 115 ALA B C 1
ATOM 3437 O O . ALA B 1 115 ? 10.062 -28.25 -17.406 1 98.12 115 ALA B O 1
ATOM 3438 N N . ALA B 1 116 ? 12.219 -27.891 -17.828 1 97.31 116 ALA B N 1
ATOM 3439 C CA . ALA B 1 116 ? 11.992 -27.281 -19.125 1 97.31 116 ALA B CA 1
ATOM 3440 C C . ALA B 1 116 ? 11.625 -28.328 -20.172 1 97.31 116 ALA B C 1
ATOM 3442 O O . ALA B 1 116 ? 12.422 -28.641 -21.062 1 97.31 116 ALA B O 1
ATOM 3443 N N . TRP B 1 117 ? 10.406 -28.844 -20.078 1 96.75 117 TRP B N 1
ATOM 3444 C CA . TRP B 1 117 ? 9.891 -29.859 -21 1 96.75 117 TRP B CA 1
ATOM 3445 C C . TRP B 1 117 ? 8.539 -29.438 -21.562 1 96.75 117 TRP B C 1
ATOM 3447 O O . TRP B 1 117 ? 7.824 -28.641 -20.953 1 96.75 117 TRP B O 1
ATOM 3457 N N . ARG B 1 118 ? 8.234 -29.969 -22.719 1 97.38 118 ARG B N 1
ATOM 3458 C CA . ARG B 1 118 ? 6.859 -29.969 -23.219 1 97.38 118 ARG B CA 1
ATOM 3459 C C . ARG B 1 118 ? 6.012 -30.984 -22.469 1 97.38 118 ARG B C 1
ATOM 3461 O O . ARG B 1 118 ? 4.879 -30.703 -22.078 1 97.38 118 ARG B O 1
ATOM 3468 N N . ASN B 1 119 ? 6.496 -32.125 -22.359 1 97 119 ASN B N 1
ATOM 3469 C CA . ASN B 1 119 ? 5.973 -33.25 -21.625 1 97 119 ASN B CA 1
ATOM 3470 C C . ASN B 1 119 ? 7.09 -34.188 -21.156 1 97 119 ASN B C 1
ATOM 3472 O O . ASN B 1 119 ? 8.086 -34.375 -21.859 1 97 119 ASN B O 1
ATOM 3476 N N . PRO B 1 120 ? 6.941 -34.781 -20.031 1 97.5 120 PRO B N 1
ATOM 3477 C CA . PRO B 1 120 ? 7.984 -35.688 -19.578 1 97.5 120 PRO B CA 1
ATOM 3478 C C . PRO B 1 120 ? 7.91 -37.062 -20.281 1 97.5 120 PRO B C 1
ATOM 3480 O O . PRO B 1 120 ? 6.816 -37.562 -20.5 1 97.5 120 PRO B O 1
ATOM 3483 N N . LYS B 1 121 ? 9.031 -37.531 -20.578 1 95.81 121 LYS B N 1
ATOM 3484 C CA . LYS B 1 121 ? 9.109 -38.938 -21 1 95.81 121 LYS B CA 1
ATOM 3485 C C . LYS B 1 121 ? 8.984 -39.875 -19.797 1 95.81 121 LYS B C 1
ATOM 3487 O O . LYS B 1 121 ? 9.32 -39.5 -18.672 1 95.81 121 LYS B O 1
ATOM 3492 N N . ASP B 1 122 ? 8.586 -41.031 -20.031 1 94.5 122 ASP B N 1
ATOM 3493 C CA . ASP B 1 122 ? 8.312 -41.969 -18.953 1 94.5 122 ASP B CA 1
ATOM 3494 C C . ASP B 1 122 ? 9.555 -42.219 -18.109 1 94.5 122 ASP B C 1
ATOM 3496 O O . ASP B 1 122 ? 9.477 -42.281 -16.875 1 94.5 122 ASP B O 1
ATOM 3500 N N . ARG B 1 123 ? 10.656 -42.375 -18.766 1 94.5 123 ARG B N 1
ATOM 3501 C CA . ARG B 1 123 ? 11.898 -42.656 -18.047 1 94.5 123 ARG B CA 1
ATOM 3502 C C . ARG B 1 123 ? 12.227 -41.5 -17.109 1 94.5 123 ARG B C 1
ATOM 3504 O O . ARG B 1 123 ? 12.625 -41.719 -15.961 1 94.5 123 ARG B O 1
ATOM 3511 N N . ASP B 1 124 ? 12.125 -40.344 -17.578 1 96.88 124 ASP B N 1
ATOM 3512 C CA . ASP B 1 124 ? 12.398 -39.156 -16.766 1 96.88 124 ASP B CA 1
ATOM 3513 C C . ASP B 1 124 ? 11.352 -39 -15.664 1 96.88 124 ASP B C 1
ATOM 3515 O O . ASP B 1 124 ? 11.68 -38.594 -14.547 1 96.88 124 ASP B O 1
ATOM 3519 N N . LEU B 1 125 ? 10.125 -39.344 -15.977 1 98.31 125 LEU B N 1
ATOM 3520 C CA . LEU B 1 125 ? 9.047 -39.25 -15 1 98.31 125 LEU B CA 1
ATOM 3521 C C . LEU B 1 125 ? 9.305 -40.156 -13.797 1 98.31 125 LEU B C 1
ATOM 3523 O O . LEU B 1 125 ? 8.977 -39.781 -12.664 1 98.31 125 LEU B O 1
ATOM 3527 N N . GLU B 1 126 ? 9.82 -41.281 -14.117 1 97.69 126 GLU B N 1
ATOM 3528 C CA . GLU B 1 126 ? 10.156 -42.188 -13.031 1 97.69 126 GLU B CA 1
ATOM 3529 C C . GLU B 1 126 ? 11.125 -41.562 -12.047 1 97.69 126 GLU B C 1
ATOM 3531 O O . GLU B 1 126 ? 10.945 -41.656 -10.828 1 97.69 126 GLU B O 1
ATOM 3536 N N . LYS B 1 127 ? 12.102 -40.906 -12.586 1 98.06 127 LYS B N 1
ATOM 3537 C CA . LYS B 1 127 ? 13.07 -40.219 -11.742 1 98.06 127 LYS B CA 1
ATOM 3538 C C . LYS B 1 127 ? 12.414 -39.094 -10.945 1 98.06 127 LYS B C 1
ATOM 3540 O O . LYS B 1 127 ? 12.703 -38.906 -9.766 1 98.06 127 LYS B O 1
ATOM 3545 N N . VAL B 1 128 ? 11.555 -38.406 -11.562 1 98.69 128 VAL B N 1
ATOM 3546 C CA . VAL B 1 128 ? 10.859 -37.312 -10.898 1 98.69 128 VAL B CA 1
ATOM 3547 C C . VAL B 1 128 ? 9.984 -37.844 -9.773 1 98.69 128 VAL B C 1
ATOM 3549 O O . VAL B 1 128 ? 9.914 -37.25 -8.695 1 98.69 128 VAL B O 1
ATOM 3552 N N . CYS B 1 129 ? 9.312 -38.969 -10.023 1 98.69 129 CYS B N 1
ATOM 3553 C CA . CYS B 1 129 ? 8.492 -39.594 -8.992 1 98.69 129 CYS B CA 1
ATOM 3554 C C . CYS B 1 129 ? 9.336 -39.938 -7.77 1 98.69 129 CYS B C 1
ATOM 3556 O O . CYS B 1 129 ? 8.898 -39.75 -6.633 1 98.69 129 CYS B O 1
ATOM 3558 N N . ASP B 1 130 ? 10.508 -40.406 -8.039 1 98.31 130 ASP B N 1
ATOM 3559 C CA . ASP B 1 130 ? 11.43 -40.688 -6.938 1 98.31 130 ASP B CA 1
ATOM 3560 C C . ASP B 1 130 ? 11.75 -39.406 -6.16 1 98.31 130 ASP B C 1
ATOM 3562 O O . ASP B 1 130 ? 11.773 -39.406 -4.926 1 98.31 130 ASP B O 1
ATOM 3566 N N . MET B 1 131 ? 12.016 -38.344 -6.867 1 98.62 131 MET B N 1
ATOM 3567 C CA . MET B 1 131 ? 12.297 -37.062 -6.242 1 98.62 131 MET B CA 1
ATOM 3568 C C . MET B 1 131 ? 11.117 -36.594 -5.391 1 98.62 131 MET B C 1
ATOM 3570 O O . MET B 1 131 ? 11.305 -36.156 -4.254 1 98.62 131 MET B O 1
ATOM 3574 N N . VAL B 1 132 ? 9.945 -36.75 -5.922 1 98.75 132 VAL B N 1
ATOM 3575 C CA . VAL B 1 132 ? 8.727 -36.344 -5.238 1 98.75 132 VAL B CA 1
ATOM 3576 C C . VAL B 1 132 ? 8.594 -37.094 -3.92 1 98.75 132 VAL B C 1
ATOM 3578 O O . VAL B 1 132 ? 8.367 -36.5 -2.867 1 98.75 132 VAL B O 1
ATOM 3581 N N . GLY B 1 133 ? 8.719 -38.375 -4.008 1 98.5 133 GLY B N 1
ATOM 3582 C CA . GLY B 1 133 ? 8.648 -39.188 -2.807 1 98.5 133 GLY B CA 1
ATOM 3583 C C . GLY B 1 133 ? 9.672 -38.781 -1.755 1 98.5 133 GLY B C 1
ATOM 3584 O O . GLY B 1 133 ? 9.352 -38.719 -0.565 1 98.5 133 GLY B O 1
ATOM 3585 N N . ALA B 1 134 ? 10.852 -38.5 -2.207 1 98.06 134 ALA B N 1
ATOM 3586 C CA . ALA B 1 134 ? 11.93 -38.125 -1.296 1 98.06 134 ALA B CA 1
ATOM 3587 C C . ALA B 1 134 ? 11.633 -36.781 -0.624 1 98.06 134 ALA B C 1
ATOM 3589 O O . ALA B 1 134 ? 11.836 -36.625 0.583 1 98.06 134 ALA B O 1
ATOM 3590 N N . VAL B 1 135 ? 11.195 -35.844 -1.381 1 98.06 135 VAL B N 1
ATOM 3591 C CA . VAL B 1 135 ? 10.867 -34.531 -0.844 1 98.06 135 VAL B CA 1
ATOM 3592 C C . VAL B 1 135 ? 9.703 -34.656 0.142 1 98.06 135 VAL B C 1
ATOM 3594 O O . VAL B 1 135 ? 9.711 -34.031 1.201 1 98.06 135 VAL B O 1
ATOM 3597 N N . LYS B 1 136 ? 8.734 -35.469 -0.225 1 98.06 136 LYS B N 1
ATOM 3598 C CA . LYS B 1 136 ? 7.598 -35.719 0.653 1 98.06 136 LYS B CA 1
ATOM 3599 C C . LYS B 1 136 ? 8.055 -36.281 1.995 1 98.06 136 LYS B C 1
ATOM 3601 O O . LYS B 1 136 ? 7.512 -35.938 3.043 1 98.06 136 LYS B O 1
ATOM 3606 N N . SER B 1 137 ? 8.977 -37.125 1.956 1 97.56 137 SER B N 1
ATOM 3607 C CA . SER B 1 137 ? 9.484 -37.75 3.16 1 97.56 137 SER B CA 1
ATOM 3608 C C . SER B 1 137 ? 10.172 -36.75 4.078 1 97.56 137 SER B C 1
ATOM 3610 O O . SER B 1 137 ? 10.375 -37.031 5.262 1 97.56 137 SER B O 1
ATOM 3612 N N . LEU B 1 138 ? 10.57 -35.625 3.553 1 97.56 138 LEU B N 1
ATOM 3613 C CA . LEU B 1 138 ? 11.164 -34.562 4.355 1 97.56 138 LEU B CA 1
ATOM 3614 C C . LEU B 1 138 ? 10.094 -33.781 5.102 1 97.56 138 LEU B C 1
ATOM 3616 O O . LEU B 1 138 ? 10.406 -32.875 5.887 1 97.56 138 LEU B O 1
ATOM 3620 N N . GLY B 1 139 ? 8.812 -34.062 4.758 1 97.19 139 GLY B N 1
ATOM 3621 C CA . GLY B 1 139 ? 7.715 -33.375 5.414 1 97.19 139 GLY B CA 1
ATOM 3622 C C . GLY B 1 139 ? 7.301 -32.094 4.703 1 97.19 139 GLY B C 1
ATOM 3623 O O . GLY B 1 139 ? 6.609 -31.25 5.277 1 97.19 139 GLY B O 1
ATOM 3624 N N . MET B 1 140 ? 7.734 -31.891 3.504 1 97.62 140 MET B N 1
ATOM 3625 C CA . MET B 1 140 ? 7.371 -30.719 2.723 1 97.62 140 MET B CA 1
ATOM 3626 C C . MET B 1 140 ? 6.215 -31.031 1.777 1 97.62 140 MET B C 1
ATOM 3628 O O . MET B 1 140 ? 6.027 -32.188 1.371 1 97.62 140 MET B O 1
ATOM 3632 N N . GLU B 1 141 ? 5.441 -30 1.504 1 98.19 141 GLU B N 1
ATOM 3633 C CA . GLU B 1 141 ? 4.543 -30.125 0.358 1 98.19 141 GLU B CA 1
ATOM 3634 C C . GLU B 1 141 ? 5.328 -30.188 -0.95 1 98.19 141 GLU B C 1
ATOM 3636 O O . GLU B 1 141 ? 6.316 -29.484 -1.123 1 98.19 141 GLU B O 1
ATOM 3641 N N . THR B 1 142 ? 4.832 -31.047 -1.854 1 98.62 142 THR B N 1
ATOM 3642 C CA . THR B 1 142 ? 5.535 -31.266 -3.111 1 98.62 142 THR B CA 1
ATOM 3643 C C . THR B 1 142 ? 4.793 -30.609 -4.27 1 98.62 142 THR B C 1
ATOM 3645 O O . THR B 1 142 ? 3.561 -30.594 -4.305 1 98.62 142 THR B O 1
ATOM 3648 N N . CYS B 1 143 ? 5.543 -30.031 -5.125 1 98.62 143 CYS B N 1
ATOM 3649 C CA . CYS B 1 143 ? 5.016 -29.391 -6.32 1 98.62 143 CYS B CA 1
ATOM 3650 C C . CYS B 1 143 ? 5.922 -29.641 -7.523 1 98.62 143 CYS B C 1
ATOM 3652 O O . CYS B 1 143 ? 7.141 -29.719 -7.379 1 98.62 143 CYS B O 1
ATOM 3654 N N . ALA B 1 144 ? 5.34 -29.781 -8.68 1 98.75 144 ALA B N 1
ATOM 3655 C CA . ALA B 1 144 ? 6.129 -29.984 -9.891 1 98.75 144 ALA B CA 1
ATOM 3656 C C . ALA B 1 144 ? 5.488 -29.266 -11.078 1 98.75 144 ALA B C 1
ATOM 3658 O O . ALA B 1 144 ? 4.27 -29.078 -11.117 1 98.75 144 ALA B O 1
ATOM 3659 N N . THR B 1 145 ? 6.25 -28.828 -11.969 1 98.31 145 THR B N 1
ATOM 3660 C CA . THR B 1 145 ? 5.852 -28.328 -13.281 1 98.31 145 THR B CA 1
ATOM 3661 C C . THR B 1 145 ? 6.691 -28.969 -14.383 1 98.31 145 THR B C 1
ATOM 3663 O O . THR B 1 145 ? 7.871 -28.656 -14.531 1 98.31 145 THR B O 1
ATOM 3666 N N . LEU B 1 146 ? 6.055 -29.859 -15.156 1 98.5 146 LEU B N 1
ATOM 3667 C CA . LEU B 1 146 ? 6.789 -30.719 -16.062 1 98.5 146 LEU B CA 1
ATOM 3668 C C . LEU B 1 146 ? 6.211 -30.641 -17.484 1 98.5 146 LEU B C 1
ATOM 3670 O O . LEU B 1 146 ? 6.527 -31.469 -18.328 1 98.5 146 LEU B O 1
ATOM 3674 N N . GLY B 1 147 ? 5.32 -29.719 -17.703 1 97.88 147 GLY B N 1
ATOM 3675 C CA . GLY B 1 147 ? 4.656 -29.625 -18.984 1 97.88 147 GLY B CA 1
ATOM 3676 C C . GLY B 1 147 ? 3.338 -30.375 -19.031 1 97.88 147 GLY B C 1
ATOM 3677 O O . GLY B 1 147 ? 2.654 -30.5 -18.016 1 97.88 147 GLY B O 1
ATOM 3678 N N . MET B 1 148 ? 2.904 -30.719 -20.203 1 98.25 148 MET B N 1
ATOM 3679 C CA . MET B 1 148 ? 1.639 -31.422 -20.391 1 98.25 148 MET B CA 1
ATOM 3680 C C . MET B 1 148 ? 1.735 -32.875 -19.891 1 98.25 148 MET B C 1
ATOM 3682 O O . MET B 1 148 ? 2.766 -33.531 -20.062 1 98.25 148 MET B O 1
ATOM 3686 N N . LEU B 1 149 ? 0.639 -33.312 -19.359 1 98.5 149 LEU B N 1
ATOM 3687 C CA . LEU B 1 149 ? 0.584 -34.656 -18.812 1 98.5 149 LEU B CA 1
ATOM 3688 C C . LEU B 1 149 ? -0.545 -35.469 -19.453 1 98.5 149 LEU B C 1
ATOM 3690 O O . LEU B 1 149 ? -1.617 -34.906 -19.734 1 98.5 149 LEU B O 1
ATOM 3694 N N . THR B 1 150 ? -0.285 -36.75 -19.562 1 98 150 THR B N 1
ATOM 3695 C CA . THR B 1 150 ? -1.377 -37.688 -19.797 1 98 150 THR B CA 1
ATOM 3696 C C . THR B 1 150 ? -2.062 -38.062 -18.484 1 98 150 THR B C 1
ATOM 3698 O O . THR B 1 150 ? -1.504 -37.844 -17.406 1 98 150 THR B O 1
ATOM 3701 N N . PRO B 1 151 ? -3.295 -38.625 -18.578 1 98.44 151 PRO B N 1
ATOM 3702 C CA . PRO B 1 151 ? -3.957 -39.062 -17.359 1 98.44 151 PRO B CA 1
ATOM 3703 C C . PRO B 1 151 ? -3.115 -40.062 -16.578 1 98.44 151 PRO B C 1
ATOM 3705 O O . PRO B 1 151 ? -3.051 -40 -15.344 1 98.44 151 PRO B O 1
ATOM 3708 N N . LYS B 1 152 ? -2.469 -40.906 -17.328 1 98.31 152 LYS B N 1
ATOM 3709 C CA . LYS B 1 152 ? -1.641 -41.938 -16.688 1 98.31 152 LYS B CA 1
ATOM 3710 C C . LYS B 1 152 ? -0.47 -41.312 -15.938 1 98.31 152 LYS B C 1
ATOM 3712 O O . LYS B 1 152 ? -0.15 -41.688 -14.82 1 98.31 152 LYS B O 1
ATOM 3717 N N . GLN B 1 153 ? 0.169 -40.375 -16.531 1 98.62 153 GLN B N 1
ATOM 3718 C CA . GLN B 1 153 ? 1.296 -39.688 -15.906 1 98.62 153 GLN B CA 1
ATOM 3719 C C . GLN B 1 153 ? 0.857 -38.938 -14.664 1 98.62 153 GLN B C 1
ATOM 3721 O O . GLN B 1 153 ? 1.562 -38.906 -13.648 1 98.62 153 GLN B O 1
ATOM 3726 N N . ALA B 1 154 ? -0.282 -38.281 -14.719 1 98.75 154 ALA B N 1
ATOM 3727 C CA . ALA B 1 154 ? -0.829 -37.594 -13.555 1 98.75 154 ALA B CA 1
ATOM 3728 C C . ALA B 1 154 ? -1.058 -38.562 -12.398 1 98.75 154 ALA B C 1
ATOM 3730 O O . ALA B 1 154 ? -0.741 -38.25 -11.242 1 98.75 154 ALA B O 1
ATOM 3731 N N . GLY B 1 155 ? -1.61 -39.688 -12.742 1 98.69 155 GLY B N 1
ATOM 3732 C CA . GLY B 1 155 ? -1.818 -40.719 -11.727 1 98.69 155 GLY B CA 1
ATOM 3733 C C . GLY B 1 155 ? -0.532 -41.156 -11.062 1 98.69 155 GLY B C 1
ATOM 3734 O O . GLY B 1 155 ? -0.483 -41.344 -9.844 1 98.69 155 GLY B O 1
ATOM 3735 N N . ARG B 1 156 ? 0.512 -41.344 -11.844 1 98.56 156 ARG B N 1
ATOM 3736 C CA . ARG B 1 156 ? 1.809 -41.781 -11.32 1 98.56 156 ARG B CA 1
ATOM 3737 C C . ARG B 1 156 ? 2.367 -40.75 -10.359 1 98.56 156 ARG B C 1
ATOM 3739 O O . ARG B 1 156 ? 2.93 -41.094 -9.32 1 98.56 156 ARG B O 1
ATOM 3746 N N . LEU B 1 157 ? 2.246 -39.531 -10.719 1 98.81 157 LEU B N 1
ATOM 3747 C CA . LEU B 1 157 ? 2.727 -38.438 -9.875 1 98.81 157 LEU B CA 1
ATOM 3748 C C . LEU B 1 157 ? 1.95 -38.375 -8.562 1 98.81 157 LEU B C 1
ATOM 3750 O O . LEU B 1 157 ? 2.535 -38.156 -7.496 1 98.81 157 LEU B O 1
ATOM 3754 N N . PHE B 1 158 ? 0.636 -38.562 -8.641 1 98.81 158 PHE B N 1
ATOM 3755 C CA . PHE B 1 158 ? -0.182 -38.594 -7.434 1 98.81 158 PHE B CA 1
ATOM 3756 C C . PHE B 1 158 ? 0.284 -39.719 -6.516 1 98.81 158 PHE B C 1
ATOM 3758 O O . PHE B 1 158 ? 0.479 -39.531 -5.316 1 98.81 158 PHE B O 1
ATOM 3765 N N . ASP B 1 159 ? 0.474 -40.875 -7.125 1 98.62 159 ASP B N 1
ATOM 3766 C CA . ASP B 1 159 ? 0.889 -42.062 -6.367 1 98.62 159 ASP B CA 1
ATOM 3767 C C . ASP B 1 159 ? 2.246 -41.844 -5.703 1 98.62 159 ASP B C 1
ATOM 3769 O O . ASP B 1 159 ? 2.51 -42.375 -4.621 1 98.62 159 ASP B O 1
ATOM 3773 N N . ALA B 1 160 ? 3.059 -41.031 -6.344 1 98.56 160 ALA B N 1
ATOM 3774 C CA . ALA B 1 160 ? 4.395 -40.75 -5.824 1 98.56 160 ALA B CA 1
ATOM 3775 C C . ALA B 1 160 ? 4.328 -39.781 -4.648 1 98.56 160 ALA B C 1
ATOM 3777 O O . ALA B 1 160 ? 5.305 -39.625 -3.914 1 98.56 160 ALA B O 1
ATOM 3778 N N . GLY B 1 161 ? 3.186 -39.062 -4.52 1 98.56 161 GLY B N 1
ATOM 3779 C CA . GLY B 1 161 ? 3.025 -38.156 -3.395 1 98.56 161 GLY B CA 1
ATOM 3780 C C . GLY B 1 161 ? 3.006 -36.719 -3.807 1 98.56 161 GLY B C 1
ATOM 3781 O O . GLY B 1 161 ? 3.154 -35.812 -2.967 1 98.56 161 GLY B O 1
ATOM 3782 N N . LEU B 1 162 ? 2.82 -36.438 -5.051 1 98.88 162 LEU B N 1
ATOM 3783 C CA . LEU B 1 162 ? 2.768 -35.031 -5.492 1 98.88 162 LEU B CA 1
ATOM 3784 C C . LEU B 1 162 ? 1.52 -34.344 -4.957 1 98.88 162 LEU B C 1
ATOM 3786 O O . LEU B 1 162 ? 0.405 -34.844 -5.129 1 98.88 162 LEU B O 1
ATOM 3790 N N . ASP B 1 163 ? 1.713 -33.219 -4.344 1 98.75 163 ASP B N 1
ATOM 3791 C CA . ASP B 1 163 ? 0.599 -32.469 -3.762 1 98.75 163 ASP B CA 1
ATOM 3792 C C . ASP B 1 163 ? 0.034 -31.453 -4.754 1 98.75 163 ASP B C 1
ATOM 3794 O O . ASP B 1 163 ? -1.184 -31.328 -4.902 1 98.75 163 ASP B O 1
ATOM 3798 N N . PHE B 1 164 ? 0.957 -30.719 -5.426 1 98.81 164 PHE B N 1
ATOM 3799 C CA . PHE B 1 164 ? 0.561 -29.672 -6.363 1 98.81 164 PHE B CA 1
ATOM 3800 C C . PHE B 1 164 ? 1.194 -29.906 -7.73 1 98.81 164 PHE B C 1
ATOM 3802 O O . PHE B 1 164 ? 2.35 -30.328 -7.82 1 98.81 164 PHE B O 1
ATOM 3809 N N . TYR B 1 165 ? 0.463 -29.609 -8.734 1 98.88 165 TYR B N 1
ATOM 3810 C CA . TYR B 1 165 ? 1.015 -29.5 -10.078 1 98.88 165 TYR B CA 1
ATOM 3811 C C . TYR B 1 165 ? 0.808 -28.109 -10.648 1 98.88 165 TYR B C 1
ATOM 3813 O O . TYR B 1 165 ? -0.328 -27.641 -10.773 1 98.88 165 TYR B O 1
ATOM 3821 N N . ASN B 1 166 ? 1.926 -27.469 -10.914 1 98.69 166 ASN B N 1
ATOM 3822 C CA . ASN B 1 166 ? 1.842 -26.141 -11.523 1 98.69 166 ASN B CA 1
ATOM 3823 C C . ASN B 1 166 ? 1.737 -26.234 -13.039 1 98.69 166 ASN B C 1
ATOM 3825 O O . ASN B 1 166 ? 2.541 -26.906 -13.688 1 98.69 166 ASN B O 1
ATOM 3829 N N . HIS B 1 167 ? 0.772 -25.625 -13.539 1 98.62 167 HIS B N 1
ATOM 3830 C CA . HIS B 1 167 ? 0.511 -25.562 -14.977 1 98.62 167 HIS B CA 1
ATOM 3831 C C . HIS B 1 167 ? -0.264 -24.297 -15.336 1 98.62 167 HIS B C 1
ATOM 3833 O O . HIS B 1 167 ? -1.496 -24.312 -15.383 1 98.62 167 HIS B O 1
ATOM 3839 N N . ASN B 1 168 ? 0.455 -23.25 -15.672 1 98.19 168 ASN B N 1
ATOM 3840 C CA . ASN B 1 168 ? -0.149 -21.938 -15.875 1 98.19 168 ASN B CA 1
ATOM 3841 C C . ASN B 1 168 ? -0.874 -21.844 -17.219 1 98.19 168 ASN B C 1
ATOM 3843 O O . ASN B 1 168 ? -0.446 -22.453 -18.203 1 98.19 168 ASN B O 1
ATOM 3847 N N . VAL B 1 169 ? -1.907 -21.047 -17.203 1 98.38 169 VAL B N 1
ATOM 3848 C CA . VAL B 1 169 ? -2.523 -20.656 -18.469 1 98.38 169 VAL B CA 1
ATOM 3849 C C . VAL B 1 169 ? -1.808 -19.438 -19.047 1 98.38 169 VAL B C 1
ATOM 3851 O O . VAL B 1 169 ? -2.004 -19.078 -20.203 1 98.38 169 VAL B O 1
ATOM 3854 N N . ASP B 1 170 ? -1.045 -18.734 -18.266 1 97.56 170 ASP B N 1
ATOM 3855 C CA . ASP B 1 170 ? -0.112 -17.656 -18.609 1 97.56 170 ASP B CA 1
ATOM 3856 C C . ASP B 1 170 ? -0.854 -16.359 -18.906 1 97.56 170 ASP B C 1
ATOM 3858 O O . ASP B 1 170 ? -0.438 -15.289 -18.453 1 97.56 170 ASP B O 1
ATOM 3862 N N . THR B 1 171 ? -1.917 -16.422 -19.656 1 98.12 171 THR B N 1
ATOM 3863 C CA . THR B 1 171 ? -2.664 -15.234 -20.031 1 98.12 171 THR B CA 1
ATOM 3864 C C . THR B 1 171 ? -4.066 -15.602 -20.5 1 98.12 171 THR B C 1
ATOM 3866 O O . THR B 1 171 ? -4.52 -16.734 -20.312 1 98.12 171 THR B O 1
ATOM 3869 N N . SER B 1 172 ? -4.824 -14.641 -21.062 1 98.19 172 SER B N 1
ATOM 3870 C CA . SER B 1 172 ? -6.199 -14.844 -21.516 1 98.19 172 SER B CA 1
ATOM 3871 C C . SER B 1 172 ? -6.25 -15.672 -22.797 1 98.19 172 SER B C 1
ATOM 3873 O O . SER B 1 172 ? -5.254 -15.781 -23.5 1 98.19 172 SER B O 1
ATOM 3875 N N . PRO B 1 173 ? -7.484 -16.219 -23.047 1 97.62 173 PRO B N 1
ATOM 3876 C CA . PRO B 1 173 ? -7.672 -16.922 -24.328 1 97.62 173 PRO B CA 1
ATOM 3877 C C . PRO B 1 173 ? -7.395 -16.031 -25.531 1 97.62 173 PRO B C 1
ATOM 3879 O O . PRO B 1 173 ? -6.82 -16.484 -26.531 1 97.62 173 PRO B O 1
ATOM 3882 N N . GLU B 1 174 ? -7.727 -14.75 -25.469 1 97.69 174 GLU B N 1
ATOM 3883 C CA . GLU B 1 174 ? -7.617 -13.82 -26.594 1 97.69 174 GLU B CA 1
ATOM 3884 C C . GLU B 1 174 ? -6.16 -13.453 -26.859 1 97.69 174 GLU B C 1
ATOM 3886 O O . GLU B 1 174 ? -5.781 -13.18 -28 1 97.69 174 GLU B O 1
ATOM 3891 N N . PHE B 1 175 ? -5.336 -13.516 -25.812 1 98.25 175 PHE B N 1
ATOM 3892 C CA . PHE B 1 175 ? -3.965 -13.031 -25.922 1 98.25 175 PHE B CA 1
ATOM 3893 C C . PHE B 1 175 ? -2.986 -14.203 -26.016 1 98.25 175 PHE B C 1
ATOM 3895 O O . PHE B 1 175 ? -1.832 -14.016 -26.406 1 98.25 175 PHE B O 1
ATOM 3902 N N . TYR B 1 176 ? -3.4 -15.414 -25.797 1 98.31 176 TYR B N 1
ATOM 3903 C CA . TYR B 1 176 ? -2.561 -16.594 -25.672 1 98.31 176 TYR B CA 1
ATOM 3904 C C . TYR B 1 176 ? -1.755 -16.828 -26.938 1 98.31 176 TYR B C 1
ATOM 3906 O O . TYR B 1 176 ? -0.536 -17 -26.891 1 98.31 176 TYR B O 1
ATOM 3914 N N . GLY B 1 177 ? -2.312 -16.719 -28.047 1 97.62 177 GLY B N 1
ATOM 3915 C CA . GLY B 1 177 ? -1.677 -17 -29.328 1 97.62 177 GLY B CA 1
ATOM 3916 C C . GLY B 1 177 ? -0.573 -16.031 -29.672 1 97.62 177 GLY B C 1
ATOM 3917 O O . GLY B 1 177 ? 0.265 -16.312 -30.531 1 97.62 177 GLY B O 1
ATOM 3918 N N . LYS B 1 178 ? -0.583 -14.891 -29.078 1 97.5 178 LYS B N 1
ATOM 3919 C CA . LYS B 1 178 ? 0.452 -13.891 -29.297 1 97.5 178 LYS B CA 1
ATOM 3920 C C . LYS B 1 178 ? 1.727 -14.234 -28.531 1 97.5 178 LYS B C 1
ATOM 3922 O O . LYS B 1 178 ? 2.797 -13.695 -28.828 1 97.5 178 LYS B O 1
ATOM 3927 N N . ILE B 1 179 ? 1.619 -15.133 -27.578 1 97.75 179 ILE B N 1
ATOM 3928 C CA . ILE B 1 179 ? 2.734 -15.43 -26.688 1 97.75 179 ILE B CA 1
ATOM 3929 C C . ILE B 1 179 ? 3.287 -16.828 -26.984 1 97.75 179 ILE B C 1
ATOM 3931 O O . ILE B 1 179 ? 4.5 -17.047 -26.938 1 97.75 179 ILE B O 1
ATOM 3935 N N . ILE B 1 180 ? 2.426 -17.688 -27.297 1 97.81 180 ILE B N 1
ATOM 3936 C CA . ILE B 1 180 ? 2.787 -19.094 -27.5 1 97.81 180 ILE B CA 1
ATOM 3937 C C . ILE B 1 180 ? 2.029 -19.656 -28.688 1 97.81 180 ILE B C 1
ATOM 3939 O O . ILE B 1 180 ? 0.817 -19.469 -28.812 1 97.81 180 ILE B O 1
ATOM 3943 N N . THR B 1 181 ? 2.684 -20.438 -29.531 1 97.44 181 THR B N 1
ATOM 3944 C CA . THR B 1 181 ? 1.998 -20.984 -30.703 1 97.44 181 THR B CA 1
ATOM 3945 C C . THR B 1 181 ? 2.207 -22.484 -30.797 1 97.44 181 THR B C 1
ATOM 3947 O O . THR B 1 181 ? 1.477 -23.172 -31.516 1 97.44 181 THR B O 1
ATOM 3950 N N . THR B 1 182 ? 3.156 -23.016 -30.094 1 97.69 182 THR B N 1
ATOM 3951 C CA . THR B 1 182 ? 3.492 -24.422 -30.219 1 97.69 182 THR B CA 1
ATOM 3952 C C . THR B 1 182 ? 2.457 -25.297 -29.5 1 97.69 182 THR B C 1
ATOM 3954 O O . THR B 1 182 ? 2.404 -26.5 -29.719 1 97.69 182 THR B O 1
ATOM 3957 N N . ARG B 1 183 ? 1.688 -24.719 -28.641 1 95.62 183 ARG B N 1
ATOM 3958 C CA . ARG B 1 183 ? 0.563 -25.391 -27.984 1 95.62 183 ARG B CA 1
ATOM 3959 C C . ARG B 1 183 ? -0.621 -24.438 -27.828 1 95.62 183 ARG B C 1
ATOM 3961 O O . ARG B 1 183 ? -0.455 -23.219 -27.891 1 95.62 183 ARG B O 1
ATOM 3968 N N . THR B 1 184 ? -1.744 -25.047 -27.578 1 96.62 184 THR B N 1
ATOM 3969 C CA . THR B 1 184 ? -2.947 -24.234 -27.438 1 96.62 184 THR B CA 1
ATOM 3970 C C . THR B 1 184 ? -3.318 -24.078 -25.969 1 96.62 184 THR B C 1
ATOM 3972 O O . THR B 1 184 ? -2.844 -24.828 -25.109 1 96.62 184 THR B O 1
ATOM 3975 N N . LEU B 1 185 ? -4.121 -23.141 -25.766 1 97.88 185 LEU B N 1
ATOM 3976 C CA . LEU B 1 185 ? -4.648 -22.969 -24.422 1 97.88 185 LEU B CA 1
ATOM 3977 C C . LEU B 1 185 ? -5.453 -24.188 -23.984 1 97.88 185 LEU B C 1
ATOM 3979 O O . LEU B 1 185 ? -5.426 -24.578 -22.812 1 97.88 185 LEU B O 1
ATOM 3983 N N . GLN B 1 186 ? -6.191 -24.766 -24.922 1 97.38 186 GLN B N 1
ATOM 3984 C CA . GLN B 1 186 ? -6.988 -25.938 -24.609 1 97.38 186 GLN B CA 1
ATOM 3985 C C . GLN B 1 186 ? -6.105 -27.094 -24.125 1 97.38 186 GLN B C 1
ATOM 3987 O O . GLN B 1 186 ? -6.5 -27.859 -23.25 1 97.38 186 GLN B O 1
ATOM 3992 N N . ASP B 1 187 ? -4.934 -27.172 -24.703 1 97.25 187 ASP B N 1
ATOM 3993 C CA . ASP B 1 187 ? -3.98 -28.172 -24.234 1 97.25 187 ASP B CA 1
ATOM 3994 C C . ASP B 1 187 ? -3.695 -28 -22.734 1 97.25 187 ASP B C 1
ATOM 3996 O O . ASP B 1 187 ? -3.586 -28.984 -22 1 97.25 187 ASP B O 1
ATOM 4000 N N . ARG B 1 188 ? -3.506 -26.797 -22.344 1 97.69 188 ARG B N 1
ATOM 4001 C CA . ARG B 1 188 ? -3.223 -26.5 -20.953 1 97.69 188 ARG B CA 1
ATOM 4002 C C . ARG B 1 188 ? -4.414 -26.859 -20.062 1 97.69 188 ARG B C 1
ATOM 4004 O O . ARG B 1 188 ? -4.25 -27.484 -19.016 1 97.69 188 ARG B O 1
ATOM 4011 N N . VAL B 1 189 ? -5.602 -26.469 -20.516 1 98.19 189 VAL B N 1
ATOM 4012 C CA . VAL B 1 189 ? -6.816 -26.719 -19.75 1 98.19 189 VAL B CA 1
ATOM 4013 C C . VAL B 1 189 ? -7.039 -28.234 -19.609 1 98.19 189 VAL B C 1
ATOM 4015 O O . VAL B 1 189 ? -7.445 -28.703 -18.547 1 98.19 189 VAL B O 1
ATOM 4018 N N . ASP B 1 190 ? -6.766 -28.984 -20.656 1 98.25 190 ASP B N 1
ATOM 4019 C CA . ASP B 1 190 ? -6.898 -30.438 -20.609 1 98.25 190 ASP B CA 1
ATOM 4020 C C . ASP B 1 190 ? -5.953 -31.031 -19.578 1 98.25 190 ASP B C 1
ATOM 4022 O O . ASP B 1 190 ? -6.336 -31.938 -18.844 1 98.25 190 ASP B O 1
ATOM 4026 N N . THR B 1 191 ? -4.73 -30.547 -19.562 1 98.62 191 THR B N 1
ATOM 4027 C CA . THR B 1 191 ? -3.764 -31.031 -18.594 1 98.62 191 THR B CA 1
ATOM 4028 C C . THR B 1 191 ? -4.246 -30.75 -17.172 1 98.62 191 THR B C 1
ATOM 4030 O O . THR B 1 191 ? -4.117 -31.609 -16.281 1 98.62 191 THR B O 1
ATOM 4033 N N . LEU B 1 192 ? -4.805 -29.609 -16.953 1 98.75 192 LEU B N 1
ATOM 4034 C CA . LEU B 1 192 ? -5.352 -29.281 -15.641 1 98.75 192 LEU B CA 1
ATOM 4035 C C . LEU B 1 192 ? -6.441 -30.266 -15.242 1 98.75 192 LEU B C 1
ATOM 4037 O O . LEU B 1 192 ? -6.539 -30.656 -14.07 1 98.75 192 LEU B O 1
ATOM 4041 N N . ALA B 1 193 ? -7.238 -30.672 -16.188 1 98.56 193 ALA B N 1
ATOM 4042 C CA . ALA B 1 193 ? -8.289 -31.641 -15.922 1 98.56 193 ALA B CA 1
ATOM 4043 C C . ALA B 1 193 ? -7.695 -33 -15.508 1 98.56 193 ALA B C 1
ATOM 4045 O O . ALA B 1 193 ? -8.172 -33.625 -14.562 1 98.56 193 ALA B O 1
ATOM 4046 N N . HIS B 1 194 ? -6.648 -33.438 -16.219 1 98.62 194 HIS B N 1
ATOM 4047 C CA . HIS B 1 194 ? -5.98 -34.656 -15.859 1 98.62 194 HIS B CA 1
ATOM 4048 C C . HIS B 1 194 ? -5.445 -34.625 -14.43 1 98.62 194 HIS B C 1
ATOM 4050 O O . HIS B 1 194 ? -5.57 -35.594 -13.68 1 98.62 194 HIS B O 1
ATOM 4056 N N . VAL B 1 195 ? -4.863 -33.5 -14.109 1 98.75 195 VAL B N 1
ATOM 4057 C CA . VAL B 1 195 ? -4.27 -33.281 -12.789 1 98.75 195 VAL B CA 1
ATOM 4058 C C . VAL B 1 195 ? -5.352 -33.344 -11.719 1 98.75 195 VAL B C 1
ATOM 4060 O O . VAL B 1 195 ? -5.219 -34.062 -10.734 1 98.75 195 VAL B O 1
ATOM 4063 N N . ARG B 1 196 ? -6.422 -32.625 -11.922 1 98.38 196 ARG B N 1
ATOM 4064 C CA . ARG B 1 196 ? -7.543 -32.594 -10.984 1 98.38 196 ARG B CA 1
ATOM 4065 C C . ARG B 1 196 ? -8.148 -34 -10.82 1 98.38 196 ARG B C 1
ATOM 4067 O O . ARG B 1 196 ? -8.414 -34.438 -9.695 1 98.38 196 ARG B O 1
ATOM 4074 N N . ASP B 1 197 ? -8.336 -34.688 -11.914 1 98.31 197 ASP B N 1
ATOM 4075 C CA . ASP B 1 197 ? -8.969 -36 -11.914 1 98.31 197 ASP B CA 1
ATOM 4076 C C . ASP B 1 197 ? -8.102 -37 -11.172 1 98.31 197 ASP B C 1
ATOM 4078 O O . ASP B 1 197 ? -8.617 -37.969 -10.602 1 98.31 197 ASP B O 1
ATOM 4082 N N . ALA B 1 198 ? -6.805 -36.781 -11.195 1 98.62 198 ALA B N 1
ATOM 4083 C CA . ALA B 1 198 ? -5.879 -37.656 -10.508 1 98.62 198 ALA B CA 1
ATOM 4084 C C . ALA B 1 198 ? -5.875 -37.406 -9.008 1 98.62 198 ALA B C 1
ATOM 4086 O O . ALA B 1 198 ? -5.324 -38.188 -8.234 1 98.62 198 ALA B O 1
ATOM 4087 N N . GLY B 1 199 ? -6.453 -36.25 -8.625 1 98.38 199 GLY B N 1
ATOM 4088 C CA . GLY B 1 199 ? -6.5 -35.938 -7.207 1 98.38 199 GLY B CA 1
ATOM 4089 C C . GLY B 1 199 ? -5.375 -35 -6.77 1 98.38 199 GLY B C 1
ATOM 4090 O O . GLY B 1 199 ? -5.16 -34.812 -5.574 1 98.38 199 GLY B O 1
ATOM 4091 N N . ILE B 1 200 ? -4.605 -34.438 -7.68 1 98.75 200 ILE B N 1
ATOM 4092 C CA . ILE B 1 200 ? -3.521 -33.5 -7.391 1 98.75 200 ILE B CA 1
ATOM 4093 C C . ILE B 1 200 ? -4.07 -32.094 -7.332 1 98.75 200 ILE B C 1
ATOM 4095 O O . ILE B 1 200 ? -4.918 -31.703 -8.141 1 98.75 200 ILE B O 1
ATOM 4099 N N . LYS B 1 201 ? -3.641 -31.312 -6.367 1 98.75 201 LYS B N 1
ATOM 4100 C CA . LYS B 1 201 ? -4.031 -29.906 -6.297 1 98.75 201 LYS B CA 1
ATOM 4101 C C . LYS B 1 201 ? -3.473 -29.109 -7.48 1 98.75 201 LYS B C 1
ATOM 4103 O O . LYS B 1 201 ? -2.338 -29.344 -7.902 1 98.75 201 LYS B O 1
ATOM 4108 N N . VAL B 1 202 ? -4.254 -28.188 -7.902 1 98.75 202 VAL B N 1
ATOM 4109 C CA . VAL B 1 202 ? -3.906 -27.422 -9.094 1 98.75 202 VAL B CA 1
ATOM 4110 C C . VAL B 1 202 ? -3.279 -26.094 -8.695 1 98.75 202 VAL B C 1
ATOM 4112 O O . VAL B 1 202 ? -3.828 -25.375 -7.855 1 98.75 202 VAL B O 1
ATOM 4115 N N . CYS B 1 203 ? -2.131 -25.812 -9.172 1 98.69 203 CYS B N 1
ATOM 4116 C CA . CYS B 1 203 ? -1.478 -24.516 -9.164 1 98.69 203 CYS B CA 1
ATOM 4117 C C . CYS B 1 203 ? -1.441 -23.906 -10.562 1 98.69 203 CYS B C 1
ATOM 4119 O O . CYS B 1 203 ? -0.74 -24.406 -11.438 1 98.69 203 CYS B O 1
ATOM 4121 N N . CYS B 1 204 ? -2.227 -22.844 -10.734 1 98.81 204 CYS B N 1
ATOM 4122 C CA . CYS B 1 204 ? -2.377 -22.312 -12.086 1 98.81 204 CYS B CA 1
ATOM 4123 C C . CYS B 1 204 ? -2.607 -20.812 -12.055 1 98.81 204 CYS B C 1
ATOM 4125 O O . CYS B 1 204 ? -3.514 -20.328 -11.375 1 98.81 204 CYS B O 1
ATOM 4127 N N . GLY B 1 205 ? -1.833 -20.078 -12.719 1 98.44 205 GLY B N 1
ATOM 4128 C CA . GLY B 1 205 ? -1.921 -18.625 -12.836 1 98.44 205 GLY B CA 1
ATOM 4129 C C . GLY B 1 205 ? -1.371 -18.094 -14.141 1 98.44 205 GLY B C 1
ATOM 4130 O O . GLY B 1 205 ? -1.618 -18.672 -15.203 1 98.44 205 GLY B O 1
ATOM 4131 N N . GLY B 1 206 ? -0.771 -16.953 -13.992 1 98.12 206 GLY B N 1
ATOM 4132 C CA . GLY B 1 206 ? -0.269 -16.359 -15.219 1 98.12 206 GLY B CA 1
ATOM 4133 C C . GLY B 1 206 ? 0.716 -15.234 -14.977 1 98.12 206 GLY B C 1
ATOM 4134 O O . GLY B 1 206 ? 1.286 -15.125 -13.891 1 98.12 206 GLY B O 1
ATOM 4135 N N . ILE B 1 207 ? 1.053 -14.594 -16.094 1 97.81 207 ILE B N 1
ATOM 4136 C CA . ILE B 1 207 ? 2.066 -13.547 -16.125 1 97.81 207 ILE B CA 1
ATOM 4137 C C . ILE B 1 207 ? 1.439 -12.234 -16.594 1 97.81 207 ILE B C 1
ATOM 4139 O O . ILE B 1 207 ? 0.683 -12.219 -17.578 1 97.81 207 ILE B O 1
ATOM 4143 N N . ILE B 1 208 ? 1.729 -11.227 -15.891 1 97.94 208 ILE B N 1
ATOM 4144 C CA . ILE B 1 208 ? 1.258 -9.906 -16.312 1 97.94 208 ILE B CA 1
ATOM 4145 C C . ILE B 1 208 ? 2.445 -9.039 -16.719 1 97.94 208 ILE B C 1
ATOM 4147 O O . ILE B 1 208 ? 3.555 -9.211 -16.203 1 97.94 208 ILE B O 1
ATOM 4151 N N . GLY B 1 209 ? 2.182 -8.102 -17.688 1 97.62 209 GLY B N 1
ATOM 4152 C CA . GLY B 1 209 ? 3.201 -7.176 -18.141 1 97.62 209 GLY B CA 1
ATOM 4153 C C . GLY B 1 209 ? 3.852 -7.598 -19.438 1 97.62 209 GLY B C 1
ATOM 4154 O O . GLY B 1 209 ? 4.926 -7.105 -19.797 1 97.62 209 GLY B O 1
ATOM 4155 N N . MET B 1 210 ? 3.283 -8.477 -20.188 1 97.75 210 MET B N 1
ATOM 4156 C CA . MET B 1 210 ? 3.875 -8.992 -21.422 1 97.75 210 MET B CA 1
ATOM 4157 C C . MET B 1 210 ? 3.443 -8.156 -22.625 1 97.75 210 MET B C 1
ATOM 4159 O O . MET B 1 210 ? 3.883 -8.398 -23.75 1 97.75 210 MET B O 1
ATOM 4163 N N . GLY B 1 211 ? 2.639 -7.211 -22.344 1 97.38 211 GLY B N 1
ATOM 4164 C CA . GLY B 1 211 ? 2.061 -6.406 -23.406 1 97.38 211 GLY B CA 1
ATOM 4165 C C . GLY B 1 211 ? 0.555 -6.551 -23.516 1 97.38 211 GLY B C 1
ATOM 4166 O O . GLY B 1 211 ? -0.076 -5.922 -24.359 1 97.38 211 GLY B O 1
ATOM 4167 N N . GLU B 1 212 ? 0.001 -7.336 -22.688 1 98 212 GLU B N 1
ATOM 4168 C CA . GLU B 1 212 ? -1.442 -7.559 -22.656 1 98 212 GLU B CA 1
ATOM 4169 C C . GLU B 1 212 ? -2.172 -6.355 -22.062 1 98 212 GLU B C 1
ATOM 4171 O O . GLU B 1 212 ? -1.558 -5.508 -21.406 1 98 212 GLU B O 1
ATOM 4176 N N . ARG B 1 213 ? -3.473 -6.312 -22.297 1 96.38 213 ARG B N 1
ATOM 4177 C CA . ARG B 1 213 ? -4.328 -5.262 -21.75 1 96.38 213 ARG B CA 1
ATOM 4178 C C . ARG B 1 213 ? -5.004 -5.719 -20.469 1 96.38 213 ARG B C 1
ATOM 4180 O O . ARG B 1 213 ? -4.953 -6.902 -20.109 1 96.38 213 ARG B O 1
ATOM 4187 N N . ILE B 1 214 ? -5.664 -4.832 -19.828 1 97.62 214 ILE B N 1
ATOM 4188 C CA . ILE B 1 214 ? -6.352 -5.129 -18.578 1 97.62 214 ILE B CA 1
ATOM 4189 C C . ILE B 1 214 ? -7.41 -6.207 -18.812 1 97.62 214 ILE B C 1
ATOM 4191 O O . ILE B 1 214 ? -7.566 -7.121 -18 1 97.62 214 ILE B O 1
ATOM 4195 N N . ASP B 1 215 ? -8.078 -6.129 -19.922 1 97.81 215 ASP B N 1
ATOM 4196 C CA . ASP B 1 215 ? -9.117 -7.109 -20.234 1 97.81 215 ASP B CA 1
ATOM 4197 C C . ASP B 1 215 ? -8.523 -8.508 -20.359 1 97.81 215 ASP B C 1
ATOM 4199 O O . ASP B 1 215 ? -9.18 -9.5 -20.016 1 97.81 215 ASP B O 1
ATOM 4203 N N . ASP B 1 216 ? -7.32 -8.602 -20.844 1 98.5 216 ASP B N 1
ATOM 4204 C CA . ASP B 1 216 ? -6.645 -9.891 -20.922 1 98.5 216 ASP B CA 1
ATOM 4205 C C . ASP B 1 216 ? -6.328 -10.438 -19.531 1 98.5 216 ASP B C 1
ATOM 4207 O O . ASP B 1 216 ? -6.5 -11.633 -19.281 1 98.5 216 ASP B O 1
ATOM 4211 N N . ARG B 1 217 ? -5.855 -9.547 -18.672 1 98.75 217 ARG B N 1
ATOM 4212 C CA . ARG B 1 217 ? -5.551 -9.961 -17.312 1 98.75 217 ARG B CA 1
ATOM 4213 C C . ARG B 1 217 ? -6.797 -10.492 -16.609 1 98.75 217 ARG B C 1
ATOM 4215 O O . ARG B 1 217 ? -6.762 -11.562 -15.992 1 98.75 217 ARG B O 1
ATOM 4222 N N . LEU B 1 218 ? -7.844 -9.766 -16.766 1 98.81 218 LEU B N 1
ATOM 4223 C CA . LEU B 1 218 ? -9.102 -10.156 -16.141 1 98.81 218 LEU B CA 1
ATOM 4224 C C . LEU B 1 218 ? -9.656 -11.422 -16.797 1 98.81 218 LEU B C 1
ATOM 4226 O O . LEU B 1 218 ? -10.234 -12.273 -16.109 1 98.81 218 LEU B O 1
ATOM 4230 N N . GLY B 1 219 ? -9.484 -11.477 -18.109 1 98.69 219 GLY B N 1
ATOM 4231 C CA . GLY B 1 219 ? -9.906 -12.688 -18.797 1 98.69 219 GLY B CA 1
ATOM 4232 C C . GLY B 1 219 ? -9.219 -13.938 -18.297 1 98.69 219 GLY B C 1
ATOM 4233 O O . GLY B 1 219 ? -9.844 -14.992 -18.188 1 98.69 219 GLY B O 1
ATOM 4234 N N . MET B 1 220 ? -7.973 -13.836 -18.016 1 98.81 220 MET B N 1
ATOM 4235 C CA . MET B 1 220 ? -7.234 -14.945 -17.422 1 98.81 220 MET B CA 1
ATOM 4236 C C . MET B 1 220 ? -7.844 -15.344 -16.078 1 98.81 220 MET B C 1
ATOM 4238 O O . MET B 1 220 ? -8.047 -16.531 -15.82 1 98.81 220 MET B O 1
ATOM 4242 N N . LEU B 1 221 ? -8.156 -14.344 -15.266 1 98.81 221 LEU B N 1
ATOM 4243 C CA . LEU B 1 221 ? -8.711 -14.625 -13.945 1 98.81 221 LEU B CA 1
ATOM 4244 C C . LEU B 1 221 ? -10.086 -15.266 -14.062 1 98.81 221 LEU B C 1
ATOM 4246 O O . LEU B 1 221 ? -10.414 -16.188 -13.305 1 98.81 221 LEU B O 1
ATOM 4250 N N . VAL B 1 222 ? -10.898 -14.781 -14.961 1 98.81 222 VAL B N 1
ATOM 4251 C CA . VAL B 1 222 ? -12.234 -15.328 -15.172 1 98.81 222 VAL B CA 1
ATOM 4252 C C . VAL B 1 222 ? -12.133 -16.781 -15.609 1 98.81 222 VAL B C 1
ATOM 4254 O O . VAL B 1 222 ? -12.891 -17.641 -15.141 1 98.81 222 VAL B O 1
ATOM 4257 N N . LEU B 1 223 ? -11.188 -17.047 -16.516 1 98.69 223 LEU B N 1
ATOM 4258 C CA . LEU B 1 223 ? -10.953 -18.422 -16.938 1 98.69 223 LEU B CA 1
ATOM 4259 C C . LEU B 1 223 ? -10.641 -19.312 -15.734 1 98.69 223 LEU B C 1
ATOM 4261 O O . LEU B 1 223 ? -11.258 -20.375 -15.57 1 98.69 223 LEU B O 1
ATOM 4265 N N . LEU B 1 224 ? -9.727 -18.891 -14.906 1 98.75 224 LEU B N 1
ATOM 4266 C CA . LEU B 1 224 ? -9.32 -19.672 -13.742 1 98.75 224 LEU B CA 1
ATOM 4267 C C . LEU B 1 224 ? -10.492 -19.859 -12.773 1 98.75 224 LEU B C 1
ATOM 4269 O O . LEU B 1 224 ? -10.719 -20.953 -12.273 1 98.75 224 LEU B O 1
ATOM 4273 N N . ALA B 1 225 ? -11.25 -18.797 -12.555 1 98.62 225 ALA B N 1
ATOM 4274 C CA . ALA B 1 225 ? -12.336 -18.797 -11.578 1 98.62 225 ALA B CA 1
ATOM 4275 C C . ALA B 1 225 ? -13.508 -19.641 -12.055 1 98.62 225 ALA B C 1
ATOM 4277 O O . ALA B 1 225 ? -14.398 -19.984 -11.266 1 98.62 225 ALA B O 1
ATOM 4278 N N . ASN B 1 226 ? -13.531 -19.969 -13.344 1 98.19 226 ASN B N 1
ATOM 4279 C CA . ASN B 1 226 ? -14.664 -20.703 -13.891 1 98.19 226 ASN B CA 1
ATOM 4280 C C . ASN B 1 226 ? -14.281 -22.156 -14.203 1 98.19 226 ASN B C 1
ATOM 4282 O O . ASN B 1 226 ? -15.07 -22.891 -14.805 1 98.19 226 ASN B O 1
ATOM 4286 N N . LEU B 1 227 ? -13.086 -22.562 -13.875 1 97.94 227 LEU B N 1
ATOM 4287 C CA . LEU B 1 227 ? -12.758 -23.984 -13.922 1 97.94 227 LEU B CA 1
ATOM 4288 C C . LEU B 1 227 ? -13.695 -24.797 -13.031 1 97.94 227 LEU B C 1
ATOM 4290 O O . LEU B 1 227 ? -14.359 -24.234 -12.156 1 97.94 227 LEU B O 1
ATOM 4294 N N . PRO B 1 228 ? -13.766 -26.094 -13.258 1 96.88 228 PRO B N 1
ATOM 4295 C CA . PRO B 1 228 ? -14.68 -26.891 -12.43 1 96.88 228 PRO B CA 1
ATOM 4296 C C . PRO B 1 228 ? -14.43 -26.703 -10.938 1 96.88 228 PRO B C 1
ATOM 4298 O O . PRO B 1 228 ? -15.375 -26.703 -10.141 1 96.88 228 PRO B O 1
ATOM 4301 N N . SER B 1 229 ? -13.227 -26.562 -10.656 1 97.06 229 SER B N 1
ATOM 4302 C CA . SER B 1 229 ? -12.797 -26.109 -9.336 1 97.06 229 SER B CA 1
ATOM 4303 C C . SER B 1 229 ? -11.742 -25.016 -9.445 1 97.06 229 SER B C 1
ATOM 4305 O O . SER B 1 229 ? -10.883 -25.047 -10.336 1 97.06 229 SER B O 1
ATOM 4307 N N . HIS B 1 230 ? -11.891 -24.031 -8.523 1 98.31 230 HIS B N 1
ATOM 4308 C CA . HIS B 1 230 ? -10.82 -23.031 -8.5 1 98.31 230 HIS B CA 1
ATOM 4309 C C . HIS B 1 230 ? -9.461 -23.688 -8.242 1 98.31 230 HIS B C 1
ATOM 4311 O O . HIS B 1 230 ? -9.375 -24.656 -7.484 1 98.31 230 HIS B O 1
ATOM 4317 N N . PRO B 1 231 ? -8.391 -23.156 -8.883 1 98.75 231 PRO B N 1
ATOM 4318 C CA . PRO B 1 231 ? -7.07 -23.625 -8.477 1 98.75 231 PRO B CA 1
ATOM 4319 C C . PRO B 1 231 ? -6.809 -23.438 -6.984 1 98.75 231 PRO B C 1
ATOM 4321 O O . PRO B 1 231 ? -7.211 -22.422 -6.414 1 98.75 231 PRO B O 1
ATOM 4324 N N . GLU B 1 232 ? -6.168 -24.406 -6.418 1 98.5 232 GLU B N 1
ATOM 4325 C CA . GLU B 1 232 ? -5.824 -24.281 -5.008 1 98.5 232 GLU B CA 1
ATOM 4326 C C . GLU B 1 232 ? -4.789 -23.188 -4.789 1 98.5 232 GLU B C 1
ATOM 4328 O O . GLU B 1 232 ? -4.762 -22.547 -3.73 1 98.5 232 GLU B O 1
ATOM 4333 N N . SER B 1 233 ? -3.959 -22.969 -5.758 1 98.56 233 SER B N 1
ATOM 4334 C CA . SER B 1 233 ? -2.953 -21.922 -5.746 1 98.56 233 SER B CA 1
ATOM 4335 C C . SER B 1 233 ? -2.932 -21.156 -7.07 1 98.56 233 SER B C 1
ATOM 4337 O O . SER B 1 233 ? -2.992 -21.766 -8.141 1 98.56 233 SER B O 1
ATOM 4339 N N . VAL B 1 234 ? -2.9 -19.844 -6.965 1 98.88 234 VAL B N 1
ATOM 4340 C CA . VAL B 1 234 ? -2.904 -18.984 -8.148 1 98.88 234 VAL B CA 1
ATOM 4341 C C . VAL B 1 234 ? -1.693 -18.062 -8.109 1 98.88 234 VAL B C 1
ATOM 4343 O O . VAL B 1 234 ? -1.726 -17.016 -7.461 1 98.88 234 VAL B O 1
ATOM 4346 N N . PRO B 1 235 ? -0.636 -18.406 -8.805 1 98.56 235 PRO B N 1
ATOM 4347 C CA . PRO B 1 235 ? 0.506 -17.5 -8.906 1 98.56 235 PRO B CA 1
ATOM 4348 C C . PRO B 1 235 ? 0.251 -16.344 -9.875 1 98.56 235 PRO B C 1
ATOM 4350 O O . PRO B 1 235 ? -0.19 -16.562 -11.008 1 98.56 235 PRO B O 1
ATOM 4353 N N . ILE B 1 236 ? 0.421 -15.188 -9.43 1 98.44 236 ILE B N 1
ATOM 4354 C CA . ILE B 1 236 ? 0.447 -14 -10.266 1 98.44 236 ILE B CA 1
ATOM 4355 C C . ILE B 1 236 ? 1.887 -13.516 -10.445 1 98.44 236 ILE B C 1
ATOM 4357 O O . ILE B 1 236 ? 2.502 -13.023 -9.492 1 98.44 236 ILE B O 1
ATOM 4361 N N . ASN B 1 237 ? 2.4 -13.672 -11.672 1 97.19 237 ASN B N 1
ATOM 4362 C CA . ASN B 1 237 ? 3.777 -13.312 -11.984 1 97.19 237 ASN B CA 1
ATOM 4363 C C . ASN B 1 237 ? 3.852 -11.969 -12.719 1 97.19 237 ASN B C 1
ATOM 4365 O O . ASN B 1 237 ? 3.074 -11.719 -13.641 1 97.19 237 ASN B O 1
ATOM 4369 N N . LEU B 1 238 ? 4.719 -11.18 -12.227 1 95.44 238 LEU B N 1
ATOM 4370 C CA . LEU B 1 238 ? 5.117 -10.016 -13 1 95.44 238 LEU B CA 1
ATOM 4371 C C . LEU B 1 238 ? 6.262 -10.359 -13.945 1 95.44 238 LEU B C 1
ATOM 4373 O O . LEU B 1 238 ? 7.254 -10.969 -13.539 1 95.44 238 LEU B O 1
ATOM 4377 N N . TRP B 1 239 ? 6.121 -9.914 -15.125 1 92.38 239 TRP B N 1
ATOM 4378 C CA . TRP B 1 239 ? 7.133 -10.219 -16.125 1 92.38 239 TRP B CA 1
ATOM 4379 C C . TRP B 1 239 ? 8.508 -9.719 -15.688 1 92.38 239 TRP B C 1
ATOM 4381 O O . TRP B 1 239 ? 8.648 -8.562 -15.281 1 92.38 239 TRP B O 1
ATOM 4391 N N . ASN B 1 240 ? 9.438 -10.641 -15.773 1 89.75 240 ASN B N 1
ATOM 4392 C CA . ASN B 1 240 ? 10.852 -10.344 -15.578 1 89.75 240 ASN B CA 1
ATOM 4393 C C . ASN B 1 240 ? 11.578 -10.195 -16.922 1 89.75 240 ASN B C 1
ATOM 4395 O O . ASN B 1 240 ? 11.438 -11.039 -17.797 1 89.75 240 ASN B O 1
ATOM 4399 N N . GLU B 1 241 ? 12.344 -9.211 -16.938 1 88.19 241 GLU B N 1
ATOM 4400 C CA . GLU B 1 241 ? 13.07 -8.992 -18.188 1 88.19 241 GLU B CA 1
ATOM 4401 C C . GLU B 1 241 ? 14.047 -10.133 -18.469 1 88.19 241 GLU B C 1
ATOM 4403 O O . GLU B 1 241 ? 14.836 -10.508 -17.594 1 88.19 241 GLU B O 1
ATOM 4408 N N . VAL B 1 242 ? 13.898 -10.664 -19.641 1 88.62 242 VAL B N 1
ATOM 4409 C CA . VAL B 1 242 ? 14.773 -11.688 -20.188 1 88.62 242 VAL B CA 1
ATOM 4410 C C . VAL B 1 242 ? 15.258 -11.281 -21.578 1 88.62 242 VAL B C 1
ATOM 4412 O O . VAL B 1 242 ? 14.453 -11.148 -22.5 1 88.62 242 VAL B O 1
ATOM 4415 N N . GLU B 1 243 ? 16.531 -11.156 -21.656 1 89.31 243 GLU B N 1
ATOM 4416 C CA . GLU B 1 243 ? 17.062 -10.742 -22.953 1 89.31 243 GLU B CA 1
ATOM 4417 C C . GLU B 1 243 ? 16.891 -11.844 -24 1 89.31 243 GLU B C 1
ATOM 4419 O O . GLU B 1 243 ? 17.062 -13.023 -23.688 1 89.31 243 GLU B O 1
ATOM 4424 N N . GLY B 1 244 ? 16.516 -11.422 -25.203 1 93.38 244 GLY B N 1
ATOM 4425 C CA . GLY B 1 244 ? 16.547 -12.344 -26.328 1 93.38 244 GLY B CA 1
ATOM 4426 C C . GLY B 1 244 ? 15.203 -12.984 -26.609 1 93.38 244 GLY B C 1
ATOM 4427 O O . GLY B 1 244 ? 15.062 -13.758 -27.562 1 93.38 244 GLY B O 1
ATOM 4428 N N . VAL B 1 245 ? 14.219 -12.695 -25.812 1 96.19 245 VAL B N 1
ATOM 4429 C CA . VAL B 1 245 ? 12.914 -13.312 -26.031 1 96.19 245 VAL B CA 1
ATOM 4430 C C . VAL B 1 245 ? 11.953 -12.289 -26.641 1 96.19 245 VAL B C 1
ATOM 4432 O O . VAL B 1 245 ? 12.078 -11.094 -26.375 1 96.19 245 VAL B O 1
ATOM 4435 N N . PRO B 1 246 ? 10.977 -12.688 -27.344 1 96.88 246 PRO B N 1
ATOM 4436 C CA . PRO B 1 246 ? 10.07 -11.789 -28.078 1 96.88 246 PRO B CA 1
ATOM 4437 C C . PRO B 1 246 ? 9.305 -10.844 -27.156 1 96.88 246 PRO B C 1
ATOM 4439 O O . PRO B 1 246 ? 9.055 -9.695 -27.516 1 96.88 246 PRO B O 1
ATOM 4442 N N . VAL B 1 247 ? 8.93 -11.227 -26.016 1 97.38 247 VAL B N 1
ATOM 4443 C CA . VAL B 1 247 ? 8.094 -10.438 -25.125 1 97.38 247 VAL B CA 1
ATOM 4444 C C . VAL B 1 247 ? 8.828 -9.156 -24.719 1 97.38 247 VAL B C 1
ATOM 4446 O O . VAL B 1 247 ? 8.195 -8.156 -24.359 1 97.38 247 VAL B O 1
ATOM 4449 N N . ASN B 1 248 ? 10.109 -9.172 -24.797 1 95.06 248 ASN B N 1
ATOM 4450 C CA . ASN B 1 248 ? 10.883 -7.969 -24.5 1 95.06 248 ASN B CA 1
ATOM 4451 C C . ASN B 1 248 ? 10.453 -6.793 -25.359 1 95.06 248 ASN B C 1
ATOM 4453 O O . ASN B 1 248 ? 10.562 -5.637 -24.953 1 95.06 248 ASN B O 1
ATOM 4457 N N . ASN B 1 249 ? 10 -7.133 -26.484 1 95.56 249 ASN B N 1
ATOM 4458 C CA . ASN B 1 249 ? 9.633 -6.098 -27.438 1 95.56 249 ASN B CA 1
ATOM 4459 C C . ASN B 1 249 ? 8.258 -5.508 -27.141 1 95.56 249 ASN B C 1
ATOM 4461 O O . ASN B 1 249 ? 7.926 -4.418 -27.609 1 95.56 249 ASN B O 1
ATOM 4465 N N . THR B 1 250 ? 7.504 -6.219 -26.375 1 96.69 250 THR B N 1
ATOM 4466 C CA . THR B 1 250 ? 6.125 -5.793 -26.156 1 96.69 250 THR B CA 1
ATOM 4467 C C . THR B 1 250 ? 5.871 -5.508 -24.672 1 96.69 250 THR B C 1
ATOM 4469 O O . THR B 1 250 ? 4.863 -4.891 -24.328 1 96.69 250 THR B O 1
ATOM 4472 N N . ALA B 1 251 ? 6.727 -5.879 -23.844 1 96.19 251 ALA B N 1
ATOM 4473 C CA . ALA B 1 251 ? 6.512 -5.863 -22.406 1 96.19 251 ALA B CA 1
ATOM 4474 C C . ALA B 1 251 ? 6.305 -4.441 -21.891 1 96.19 251 ALA B C 1
ATOM 4476 O O . ALA B 1 251 ? 6.953 -3.506 -22.359 1 96.19 251 ALA B O 1
ATOM 4477 N N . GLU B 1 252 ? 5.402 -4.297 -21.047 1 95.19 252 GLU B N 1
ATOM 4478 C CA . GLU B 1 252 ? 5.141 -3.064 -20.312 1 95.19 252 GLU B CA 1
ATOM 4479 C C . GLU B 1 252 ? 4.887 -3.346 -18.844 1 95.19 252 GLU B C 1
ATOM 4481 O O . GLU B 1 252 ? 3.951 -4.07 -18.484 1 95.19 252 GLU B O 1
ATOM 4486 N N . ARG B 1 253 ? 5.672 -2.76 -18.047 1 94.06 253 ARG B N 1
ATOM 4487 C CA . ARG B 1 253 ? 5.504 -2.979 -16.625 1 94.06 253 ARG B CA 1
ATOM 4488 C C . ARG B 1 253 ? 4.172 -2.424 -16.141 1 94.06 253 ARG B C 1
ATOM 4490 O O . ARG B 1 253 ? 3.846 -1.262 -16.391 1 94.06 253 ARG B O 1
ATOM 4497 N N . PRO B 1 254 ? 3.453 -3.246 -15.438 1 94.94 254 PRO B N 1
ATOM 4498 C CA . PRO B 1 254 ? 2.17 -2.744 -14.938 1 94.94 254 PRO B CA 1
ATOM 4499 C C . PRO B 1 254 ? 2.336 -1.657 -13.883 1 94.94 254 PRO B C 1
ATOM 4501 O O . PRO B 1 254 ? 3.287 -1.693 -13.094 1 94.94 254 PRO B O 1
ATOM 4504 N N . ASP B 1 255 ? 1.39 -0.731 -13.93 1 95.12 255 ASP B N 1
ATOM 4505 C CA . ASP B 1 255 ? 1.244 0.207 -12.82 1 95.12 255 ASP B CA 1
ATOM 4506 C C . ASP B 1 255 ? 1.062 -0.532 -11.492 1 95.12 255 ASP B C 1
ATOM 4508 O O . ASP B 1 255 ? 0.286 -1.485 -11.414 1 95.12 255 ASP B O 1
ATOM 4512 N N . PRO B 1 256 ? 1.778 -0.096 -10.492 1 96.81 256 PRO B N 1
ATOM 4513 C CA . PRO B 1 256 ? 1.687 -0.782 -9.195 1 96.81 256 PRO B CA 1
ATOM 4514 C C . PRO B 1 256 ? 0.257 -0.851 -8.664 1 96.81 256 PRO B C 1
ATOM 4516 O O . PRO B 1 256 ? -0.157 -1.882 -8.133 1 96.81 256 PRO B O 1
ATOM 4519 N N . ILE B 1 257 ? -0.455 0.174 -8.82 1 97.88 257 ILE B N 1
ATOM 4520 C CA . ILE B 1 257 ? -1.831 0.186 -8.328 1 97.88 257 ILE B CA 1
ATOM 4521 C C . ILE B 1 257 ? -2.666 -0.814 -9.125 1 97.88 257 ILE B C 1
ATOM 4523 O O . ILE B 1 257 ? -3.518 -1.507 -8.562 1 97.88 257 ILE B O 1
ATOM 4527 N N . ALA B 1 258 ? -2.408 -0.901 -10.406 1 97.62 258 ALA B N 1
ATOM 4528 C CA . ALA B 1 258 ? -3.102 -1.865 -11.258 1 97.62 258 ALA B CA 1
ATOM 4529 C C . ALA B 1 258 ? -2.82 -3.295 -10.812 1 97.62 258 ALA B C 1
ATOM 4531 O O . ALA B 1 258 ? -3.715 -4.145 -10.82 1 97.62 258 ALA B O 1
ATOM 4532 N N . LEU B 1 259 ? -1.601 -3.529 -10.469 1 97.94 259 LEU B N 1
ATOM 4533 C CA . LEU B 1 259 ? -1.237 -4.848 -9.969 1 97.94 259 LEU B CA 1
ATOM 4534 C C . LEU B 1 259 ? -2.016 -5.184 -8.703 1 97.94 259 LEU B C 1
ATOM 4536 O O . LEU B 1 259 ? -2.566 -6.277 -8.57 1 97.94 259 LEU B O 1
ATOM 4540 N N . VAL B 1 260 ? -2.039 -4.219 -7.785 1 98.75 260 VAL B N 1
ATOM 4541 C CA . VAL B 1 260 ? -2.75 -4.434 -6.527 1 98.75 260 VAL B CA 1
ATOM 4542 C C . VAL B 1 260 ? -4.227 -4.711 -6.809 1 98.75 260 VAL B C 1
ATOM 4544 O O . VAL B 1 260 ? -4.824 -5.605 -6.207 1 98.75 260 VAL B O 1
ATOM 4547 N N . ARG B 1 261 ? -4.82 -3.971 -7.719 1 98.75 261 ARG B N 1
ATOM 4548 C CA . ARG B 1 261 ? -6.211 -4.195 -8.102 1 98.75 261 ARG B CA 1
ATOM 4549 C C . ARG B 1 261 ? -6.418 -5.613 -8.617 1 98.75 261 ARG B C 1
ATOM 4551 O O . ARG B 1 261 ? -7.414 -6.258 -8.297 1 98.75 261 ARG B O 1
ATOM 4558 N N . LEU B 1 262 ? -5.477 -6.035 -9.391 1 98.81 262 LEU B N 1
ATOM 4559 C CA . LEU B 1 262 ? -5.578 -7.375 -9.969 1 98.81 262 LEU B CA 1
ATOM 4560 C C . LEU B 1 262 ? -5.531 -8.438 -8.875 1 98.81 262 LEU B C 1
ATOM 4562 O O . LEU B 1 262 ? -6.301 -9.398 -8.906 1 98.81 262 LEU B O 1
ATOM 4566 N N . ILE B 1 263 ? -4.652 -8.273 -7.914 1 98.88 263 ILE B N 1
ATOM 4567 C CA . ILE B 1 263 ? -4.555 -9.203 -6.793 1 98.88 263 ILE B CA 1
ATOM 4568 C C . ILE B 1 263 ? -5.863 -9.203 -6.008 1 98.88 263 ILE B C 1
ATOM 4570 O O . ILE B 1 263 ? -6.367 -10.266 -5.629 1 98.88 263 ILE B O 1
ATOM 4574 N N . ALA B 1 264 ? -6.398 -8.023 -5.812 1 98.88 264 ALA B N 1
ATOM 4575 C CA . ALA B 1 264 ? -7.664 -7.91 -5.09 1 98.88 264 ALA B CA 1
ATOM 4576 C C . ALA B 1 264 ? -8.789 -8.633 -5.832 1 98.88 264 ALA B C 1
ATOM 4578 O O . ALA B 1 264 ? -9.562 -9.367 -5.223 1 98.88 264 ALA B O 1
ATOM 4579 N N . VAL B 1 265 ? -8.867 -8.445 -7.102 1 98.88 265 VAL B N 1
ATOM 4580 C CA . VAL B 1 265 ? -9.891 -9.102 -7.906 1 98.88 265 VAL B CA 1
ATOM 4581 C C . VAL B 1 265 ? -9.688 -10.609 -7.867 1 98.88 265 VAL B C 1
ATOM 4583 O O . VAL B 1 265 ? -10.656 -11.367 -7.777 1 98.88 265 VAL B O 1
ATOM 4586 N N . THR B 1 266 ? -8.43 -11.047 -7.926 1 98.88 266 THR B N 1
ATOM 4587 C CA . THR B 1 266 ? -8.133 -12.469 -7.828 1 98.88 266 THR B CA 1
ATOM 4588 C C . THR B 1 266 ? -8.719 -13.055 -6.543 1 98.88 266 THR B C 1
ATOM 4590 O O . THR B 1 266 ? -9.391 -14.086 -6.578 1 98.88 266 THR B O 1
ATOM 4593 N N . ARG B 1 267 ? -8.508 -12.367 -5.418 1 98.88 267 ARG B N 1
ATOM 4594 C CA . ARG B 1 267 ? -9.016 -12.805 -4.121 1 98.88 267 ARG B CA 1
ATOM 4595 C C . ARG B 1 267 ? -10.539 -12.875 -4.121 1 98.88 267 ARG B C 1
ATOM 4597 O O . ARG B 1 267 ? -11.125 -13.82 -3.6 1 98.88 267 ARG B O 1
ATOM 4604 N N . ILE B 1 268 ? -11.156 -11.922 -4.754 1 98.81 268 ILE B N 1
ATOM 4605 C CA . ILE B 1 268 ? -12.617 -11.844 -4.75 1 98.81 268 ILE B CA 1
ATOM 4606 C C . ILE B 1 268 ? -13.188 -12.953 -5.633 1 98.81 268 ILE B C 1
ATOM 4608 O O . ILE B 1 268 ? -14.148 -13.617 -5.254 1 98.81 268 ILE B O 1
ATOM 4612 N N . LEU B 1 269 ? -12.578 -13.188 -6.801 1 98.75 269 LEU B N 1
ATOM 4613 C CA . LEU B 1 269 ? -13.094 -14.18 -7.738 1 98.75 269 LEU B CA 1
ATOM 4614 C C . LEU B 1 269 ? -12.859 -15.594 -7.219 1 98.75 269 LEU B C 1
ATOM 4616 O O . LEU B 1 269 ? -13.664 -16.5 -7.461 1 98.75 269 LEU B O 1
ATOM 4620 N N . MET B 1 270 ? -11.758 -15.789 -6.523 1 98.69 270 MET B N 1
ATOM 4621 C CA . MET B 1 270 ? -11.367 -17.109 -6.023 1 98.69 270 MET B CA 1
ATOM 4622 C C . MET B 1 270 ? -11.047 -17.047 -4.535 1 98.69 270 MET B C 1
ATOM 4624 O O . MET B 1 270 ? -9.883 -17.172 -4.141 1 98.69 270 MET B O 1
ATOM 4628 N N . PRO B 1 271 ? -12.055 -16.969 -3.727 1 98.5 271 PRO B N 1
ATOM 4629 C CA . PRO B 1 271 ? -11.922 -16.625 -2.309 1 98.5 271 PRO B CA 1
ATOM 4630 C C . PRO B 1 271 ? -11.133 -17.672 -1.524 1 98.5 271 PRO B C 1
ATOM 4632 O O . PRO B 1 271 ? -10.547 -17.359 -0.488 1 98.5 271 PRO B O 1
ATOM 4635 N N . LYS B 1 272 ? -11.016 -18.875 -1.995 1 98.38 272 LYS B N 1
ATOM 4636 C CA . LYS B 1 272 ? -10.391 -19.938 -1.207 1 98.38 272 LYS B CA 1
ATOM 4637 C C . LYS B 1 272 ? -9.055 -20.359 -1.808 1 98.38 272 LYS B C 1
ATOM 4639 O O . LYS B 1 272 ? -8.398 -21.266 -1.295 1 98.38 272 LYS B O 1
ATOM 4644 N N . SER B 1 273 ? -8.656 -19.719 -2.895 1 98.75 273 SER B N 1
ATOM 4645 C CA . SER B 1 273 ? -7.363 -20.016 -3.512 1 98.75 273 SER B CA 1
ATOM 4646 C C . SER B 1 273 ? -6.234 -19.266 -2.812 1 98.75 273 SER B C 1
ATOM 4648 O O . SER B 1 273 ? -6.391 -18.109 -2.428 1 98.75 273 SER B O 1
ATOM 4650 N N . VAL B 1 274 ? -5.129 -19.969 -2.643 1 98.75 274 VAL B N 1
ATOM 4651 C CA . VAL B 1 274 ? -3.924 -19.25 -2.227 1 98.75 274 VAL B CA 1
ATOM 4652 C C . VAL B 1 274 ? -3.396 -18.406 -3.383 1 98.75 274 VAL B C 1
ATOM 4654 O O . VAL B 1 274 ? -3.166 -18.922 -4.48 1 98.75 274 VAL B O 1
ATOM 4657 N N . VAL B 1 275 ? -3.32 -17.141 -3.15 1 98.88 275 VAL B N 1
ATOM 4658 C CA . VAL B 1 275 ? -2.801 -16.234 -4.168 1 98.88 275 VAL B CA 1
ATOM 4659 C C . VAL B 1 275 ? -1.315 -15.977 -3.924 1 98.88 275 VAL B C 1
ATOM 4661 O O . VAL B 1 275 ? -0.934 -15.445 -2.875 1 98.88 275 VAL B O 1
ATOM 4664 N N . ARG B 1 276 ? -0.495 -16.312 -4.879 1 98.44 276 ARG B N 1
ATOM 4665 C CA . ARG B 1 276 ? 0.949 -16.188 -4.699 1 98.44 276 ARG B CA 1
ATOM 4666 C C . ARG B 1 276 ? 1.501 -15 -5.477 1 98.44 276 ARG B C 1
ATOM 4668 O O . ARG B 1 276 ? 1.275 -14.883 -6.684 1 98.44 276 ARG B O 1
ATOM 4675 N N . LEU B 1 277 ? 2.102 -14.148 -4.695 1 95.94 277 LEU B N 1
ATOM 4676 C CA . LEU B 1 277 ? 2.939 -13.125 -5.316 1 95.94 277 LEU B CA 1
ATOM 4677 C C . LEU B 1 277 ? 4.277 -13.719 -5.754 1 95.94 277 LEU B C 1
ATOM 4679 O O . LEU B 1 277 ? 5.191 -13.859 -4.941 1 95.94 277 LEU B O 1
ATOM 4683 N N . SER B 1 278 ? 4.461 -13.953 -7.016 1 93.12 278 SER B N 1
ATOM 4684 C CA . SER B 1 278 ? 5.527 -14.828 -7.488 1 93.12 278 SER B CA 1
ATOM 4685 C C . SER B 1 278 ? 6.641 -14.031 -8.164 1 93.12 278 SER B C 1
ATOM 4687 O O . SER B 1 278 ? 7.301 -13.211 -7.527 1 93.12 278 SER B O 1
ATOM 4689 N N . ALA B 1 279 ? 6.883 -14.312 -9.398 1 91.38 279 ALA B N 1
ATOM 4690 C CA . ALA B 1 279 ? 7.992 -13.68 -10.109 1 91.38 279 ALA B CA 1
ATOM 4691 C C . ALA B 1 279 ? 7.801 -12.164 -10.188 1 91.38 279 ALA B C 1
ATOM 4693 O O . ALA B 1 279 ? 6.668 -11.68 -10.258 1 91.38 279 ALA B O 1
ATOM 4694 N N . GLY B 1 280 ? 8.906 -11.484 -10.148 1 93.69 280 GLY B N 1
ATOM 4695 C CA . GLY B 1 280 ? 8.852 -10.047 -10.352 1 93.69 280 GLY B CA 1
ATOM 4696 C C . GLY B 1 280 ? 8.922 -9.258 -9.055 1 93.69 280 GLY B C 1
ATOM 4697 O O . GLY B 1 280 ? 9.016 -8.031 -9.078 1 93.69 280 GLY B O 1
ATOM 4698 N N . ARG B 1 281 ? 8.992 -9.93 -7.887 1 94.75 281 ARG B N 1
ATOM 4699 C CA . ARG B 1 281 ? 8.984 -9.242 -6.602 1 94.75 281 ARG B CA 1
ATOM 4700 C C . ARG B 1 281 ? 10.242 -8.406 -6.414 1 94.75 281 ARG B C 1
ATOM 4702 O O . ARG B 1 281 ? 10.266 -7.484 -5.598 1 94.75 281 ARG B O 1
ATOM 4709 N N . GLN B 1 282 ? 11.32 -8.727 -7.148 1 91.62 282 GLN B N 1
ATOM 4710 C CA . GLN B 1 282 ? 12.547 -7.945 -7.051 1 91.62 282 GLN B CA 1
ATOM 4711 C C . GLN B 1 282 ? 12.32 -6.508 -7.504 1 91.62 282 GLN B C 1
ATOM 4713 O O . GLN B 1 282 ? 13.102 -5.617 -7.176 1 91.62 282 GLN B O 1
ATOM 4718 N N . TYR B 1 283 ? 11.273 -6.312 -8.289 1 91.88 283 TYR B N 1
ATOM 4719 C CA . TYR B 1 283 ? 10.961 -4.98 -8.797 1 91.88 283 TYR B CA 1
ATOM 4720 C C . TYR B 1 283 ? 10.008 -4.254 -7.859 1 91.88 283 TYR B C 1
ATOM 4722 O O . TYR B 1 283 ? 9.656 -3.096 -8.102 1 91.88 283 TYR B O 1
ATOM 4730 N N . MET B 1 284 ? 9.578 -4.898 -6.82 1 94.5 284 MET B N 1
ATOM 4731 C CA . MET B 1 284 ? 8.547 -4.336 -5.957 1 94.5 284 MET B CA 1
ATOM 4732 C C . MET B 1 284 ? 9.156 -3.676 -4.727 1 94.5 284 MET B C 1
ATOM 4734 O O . MET B 1 284 ? 10.102 -4.207 -4.141 1 94.5 284 MET B O 1
ATOM 4738 N N . THR B 1 285 ? 8.602 -2.531 -4.434 1 94.94 285 THR B N 1
ATOM 4739 C CA . THR B 1 285 ? 8.938 -1.934 -3.146 1 94.94 285 THR B CA 1
ATOM 4740 C C . THR B 1 285 ? 8.305 -2.719 -2.004 1 94.94 285 THR B C 1
ATOM 4742 O O . THR B 1 285 ? 7.41 -3.539 -2.229 1 94.94 285 THR B O 1
ATOM 4745 N N . ASP B 1 286 ? 8.758 -2.49 -0.814 1 96.19 286 ASP B N 1
ATOM 4746 C CA . ASP B 1 286 ? 8.164 -3.119 0.359 1 96.19 286 ASP B CA 1
ATOM 4747 C C . ASP B 1 286 ? 6.699 -2.703 0.521 1 96.19 286 ASP B C 1
ATOM 4749 O O . ASP B 1 286 ? 5.852 -3.523 0.87 1 96.19 286 ASP B O 1
ATOM 4753 N N . GLU B 1 287 ? 6.449 -1.462 0.2 1 96.44 287 GLU B N 1
ATOM 4754 C CA . GLU B 1 287 ? 5.078 -0.978 0.339 1 96.44 287 GLU B CA 1
ATOM 4755 C C . GLU B 1 287 ? 4.152 -1.64 -0.678 1 96.44 287 GLU B C 1
ATOM 4757 O O . GLU B 1 287 ? 3.006 -1.961 -0.363 1 96.44 287 GLU B O 1
ATOM 4762 N N . LEU B 1 288 ? 4.711 -1.829 -1.882 1 97.38 288 LEU B N 1
ATOM 4763 C CA . LEU B 1 288 ? 3.9 -2.498 -2.895 1 97.38 288 LEU B CA 1
ATOM 4764 C C . LEU B 1 288 ? 3.584 -3.932 -2.477 1 97.38 288 LEU B C 1
ATOM 4766 O O . LEU B 1 288 ? 2.439 -4.375 -2.586 1 97.38 288 LEU B O 1
ATOM 4770 N N . GLN B 1 289 ? 4.574 -4.629 -1.998 1 98.06 289 GLN B N 1
ATOM 4771 C CA . GLN B 1 289 ? 4.332 -5.988 -1.532 1 98.06 289 GLN B CA 1
ATOM 4772 C C . GLN B 1 289 ? 3.355 -6.004 -0.359 1 98.06 289 GLN B C 1
ATOM 4774 O O . GLN B 1 289 ? 2.469 -6.859 -0.291 1 98.06 289 GLN B O 1
ATOM 4779 N N . ALA B 1 290 ? 3.49 -5.023 0.553 1 98.38 290 ALA B N 1
ATOM 4780 C CA . ALA B 1 290 ? 2.6 -4.934 1.707 1 98.38 290 ALA B CA 1
ATOM 4781 C C . ALA B 1 290 ? 1.148 -4.766 1.269 1 98.38 290 ALA B C 1
ATOM 4783 O O . ALA B 1 290 ? 0.253 -5.426 1.803 1 98.38 290 ALA B O 1
ATOM 4784 N N . ILE B 1 291 ? 0.942 -3.916 0.302 1 98.62 291 ILE B N 1
ATOM 4785 C CA . ILE B 1 291 ? -0.433 -3.676 -0.121 1 98.62 291 ILE B CA 1
ATOM 4786 C C . ILE B 1 291 ? -0.96 -4.891 -0.882 1 98.62 291 ILE B C 1
ATOM 4788 O O . ILE B 1 291 ? -2.15 -5.207 -0.811 1 98.62 291 ILE B O 1
ATOM 4792 N N . CYS B 1 292 ? -0.117 -5.609 -1.583 1 98.75 292 CYS B N 1
ATOM 4793 C CA . CYS B 1 292 ? -0.532 -6.848 -2.234 1 98.75 292 CYS B CA 1
ATOM 4794 C C . CYS B 1 292 ? -0.976 -7.879 -1.207 1 98.75 292 CYS B C 1
ATOM 4796 O O . CYS B 1 292 ? -1.961 -8.594 -1.42 1 98.75 292 CYS B O 1
ATOM 4798 N N . PHE B 1 293 ? -0.264 -7.961 -0.067 1 98.69 293 PHE B N 1
ATOM 4799 C CA . PHE B 1 293 ? -0.676 -8.859 1.005 1 98.69 293 PHE B CA 1
ATOM 4800 C C . PHE B 1 293 ? -2.033 -8.453 1.562 1 98.69 293 PHE B C 1
ATOM 4802 O O . PHE B 1 293 ? -2.893 -9.305 1.806 1 98.69 293 PHE B O 1
ATOM 4809 N N . LEU B 1 294 ? -2.248 -7.176 1.691 1 98.69 294 LEU B N 1
ATOM 4810 C CA . LEU B 1 294 ? -3.545 -6.691 2.15 1 98.69 294 LEU B CA 1
ATOM 4811 C C . LEU B 1 294 ? -4.645 -7.059 1.162 1 98.69 294 LEU B C 1
ATOM 4813 O O . LEU B 1 294 ? -5.77 -7.359 1.563 1 98.69 294 LEU B O 1
ATOM 4817 N N . ALA B 1 295 ? -4.301 -7.059 -0.115 1 98.69 295 ALA B N 1
ATOM 4818 C CA . ALA B 1 295 ? -5.266 -7.32 -1.18 1 98.69 295 ALA B CA 1
ATOM 4819 C C . ALA B 1 295 ? -5.672 -8.789 -1.205 1 98.69 295 ALA B C 1
ATOM 4821 O O . ALA B 1 295 ? -6.695 -9.148 -1.788 1 98.69 295 ALA B O 1
ATOM 4822 N N . GLY B 1 296 ? -4.766 -9.656 -0.614 1 98.5 296 GLY B N 1
ATOM 4823 C CA . GLY B 1 296 ? -5.184 -11.047 -0.538 1 98.5 296 GLY B CA 1
ATOM 4824 C C . GLY B 1 296 ? -4.086 -12.023 -0.931 1 98.5 296 GLY B C 1
ATOM 4825 O O . GLY B 1 296 ? -4.277 -13.234 -0.868 1 98.5 296 GLY B O 1
ATOM 4826 N N . ALA B 1 297 ? -2.932 -11.492 -1.377 1 98.81 297 ALA B N 1
ATOM 4827 C CA . ALA B 1 297 ? -1.808 -12.398 -1.618 1 98.81 297 ALA B CA 1
ATOM 4828 C C . ALA B 1 297 ? -1.322 -13.031 -0.317 1 98.81 297 ALA B C 1
ATOM 4830 O O . ALA B 1 297 ? -1.155 -12.336 0.691 1 98.81 297 ALA B O 1
ATOM 4831 N N . ASN B 1 298 ? -1.104 -14.305 -0.308 1 98.69 298 ASN B N 1
ATOM 4832 C CA . ASN B 1 298 ? -0.739 -14.953 0.948 1 98.69 298 ASN B CA 1
ATOM 4833 C C . ASN B 1 298 ? 0.248 -16.094 0.723 1 98.69 298 ASN B C 1
ATOM 4835 O O . ASN B 1 298 ? 0.249 -17.078 1.469 1 98.69 298 ASN B O 1
ATOM 4839 N N . SER B 1 299 ? 1.039 -15.945 -0.307 1 98.31 299 SER B N 1
ATOM 4840 C CA . SER B 1 299 ? 2.146 -16.859 -0.586 1 98.31 299 SER B CA 1
ATOM 4841 C C . SER B 1 299 ? 3.242 -16.156 -1.387 1 98.31 299 SER B C 1
ATOM 4843 O O . SER B 1 299 ? 2.963 -15.281 -2.201 1 98.31 299 SER B O 1
ATOM 4845 N N . ILE B 1 300 ? 4.48 -16.562 -1.107 1 97.44 300 ILE B N 1
ATOM 4846 C CA . ILE B 1 300 ? 5.609 -16.062 -1.884 1 97.44 300 ILE B CA 1
ATOM 4847 C C . ILE B 1 300 ? 6.617 -17.188 -2.105 1 97.44 300 ILE B C 1
ATOM 4849 O O . ILE B 1 300 ? 6.617 -18.188 -1.377 1 97.44 300 ILE B O 1
ATOM 4853 N N . PHE B 1 301 ? 7.441 -17 -3.105 1 95.12 301 PHE B N 1
ATOM 4854 C CA . PHE B 1 301 ? 8.633 -17.812 -3.252 1 95.12 301 PHE B CA 1
ATOM 4855 C C . PHE B 1 301 ? 9.797 -17.234 -2.453 1 95.12 301 PHE B C 1
ATOM 4857 O O . PHE B 1 301 ? 10.055 -16.031 -2.52 1 95.12 301 PHE B O 1
ATOM 4864 N N . ILE B 1 302 ? 10.422 -18.094 -1.765 1 92.56 302 ILE B N 1
ATOM 4865 C CA . ILE B 1 302 ? 11.633 -17.641 -1.084 1 92.56 302 ILE B CA 1
ATOM 4866 C C . ILE B 1 302 ? 12.859 -18.266 -1.743 1 92.56 302 ILE B C 1
ATOM 4868 O O . ILE B 1 302 ? 12.734 -19.234 -2.498 1 92.56 302 ILE B O 1
ATOM 4872 N N . GLY B 1 303 ? 14.047 -17.703 -1.409 1 87.62 303 GLY B N 1
ATOM 4873 C CA . GLY B 1 303 ? 15.281 -18.078 -2.088 1 87.62 303 GLY B CA 1
ATOM 4874 C C . GLY B 1 303 ? 15.789 -17 -3.025 1 87.62 303 GLY B C 1
ATOM 4875 O O . GLY B 1 303 ? 15.016 -16.156 -3.484 1 87.62 303 GLY B O 1
ATOM 4876 N N . ASP B 1 304 ? 17 -17.062 -3.406 1 81.38 304 ASP B N 1
ATOM 4877 C CA . ASP B 1 304 ? 17.641 -15.977 -4.137 1 81.38 304 ASP B CA 1
ATOM 4878 C C . ASP B 1 304 ? 17.297 -16.031 -5.621 1 81.38 304 ASP B C 1
ATOM 4880 O O . ASP B 1 304 ? 17.406 -15.031 -6.332 1 81.38 304 ASP B O 1
ATOM 4884 N N . VAL B 1 305 ? 16.891 -17.281 -6.02 1 79.69 305 VAL B N 1
ATOM 4885 C CA . VAL B 1 305 ? 16.609 -17.469 -7.434 1 79.69 305 VAL B CA 1
ATOM 4886 C C . VAL B 1 305 ? 15.297 -18.25 -7.594 1 79.69 305 VAL B C 1
ATOM 4888 O O . VAL B 1 305 ? 14.969 -19.094 -6.766 1 79.69 305 VAL B O 1
ATOM 4891 N N . LEU B 1 306 ? 14.586 -17.906 -8.641 1 81.56 306 LEU B N 1
ATOM 4892 C CA . LEU B 1 306 ? 13.43 -18.719 -9.008 1 81.56 306 LEU B CA 1
ATOM 4893 C C . LEU B 1 306 ? 13.828 -19.844 -9.953 1 81.56 306 LEU B C 1
ATOM 4895 O O . LEU B 1 306 ? 14.516 -20.797 -9.539 1 81.56 306 LEU B O 1
ATOM 4899 N N . LEU B 1 307 ? 13.516 -19.656 -11.164 1 81.12 307 LEU B N 1
ATOM 4900 C CA . LEU B 1 307 ? 14.047 -20.609 -12.133 1 81.12 307 LEU B CA 1
ATOM 4901 C C . LEU B 1 307 ? 15.352 -20.109 -12.742 1 81.12 307 LEU B C 1
ATOM 4903 O O . LEU B 1 307 ? 16.406 -20.688 -12.523 1 81.12 307 LEU B O 1
ATOM 4907 N N . THR B 1 308 ? 15.18 -18.984 -13.344 1 78.44 308 THR B N 1
ATOM 4908 C CA . THR B 1 308 ? 16.344 -18.406 -14.016 1 78.44 308 THR B CA 1
ATOM 4909 C C . THR B 1 308 ? 16.469 -16.922 -13.695 1 78.44 308 THR B C 1
ATOM 4911 O O . THR B 1 308 ? 17.391 -16.25 -14.164 1 78.44 308 THR B O 1
ATOM 4914 N N . THR B 1 309 ? 15.562 -16.438 -12.93 1 77.88 309 THR B N 1
ATOM 4915 C CA . THR B 1 309 ? 15.555 -15.016 -12.633 1 77.88 309 THR B CA 1
ATOM 4916 C C . THR B 1 309 ? 15.742 -14.773 -11.141 1 77.88 309 THR B C 1
ATOM 4918 O O . THR B 1 309 ? 15.531 -15.672 -10.32 1 77.88 309 THR B O 1
ATOM 4921 N N . LYS B 1 310 ? 16 -13.531 -10.797 1 78.31 310 LYS B N 1
ATOM 4922 C CA . LYS B 1 310 ? 16.312 -13.148 -9.422 1 78.31 310 LYS B CA 1
ATOM 4923 C C . LYS B 1 310 ? 15.039 -13.07 -8.578 1 78.31 310 LYS B C 1
ATOM 4925 O O . LYS B 1 310 ? 13.945 -12.883 -9.117 1 78.31 310 LYS B O 1
ATOM 4930 N N . ASN B 1 311 ? 15.203 -13.305 -7.355 1 84.25 311 ASN B N 1
ATOM 4931 C CA . ASN B 1 311 ? 14.195 -13.18 -6.312 1 84.25 311 ASN B CA 1
ATOM 4932 C C . ASN B 1 311 ? 14.719 -12.391 -5.117 1 84.25 311 ASN B C 1
ATOM 4934 O O . ASN B 1 311 ? 15.93 -12.297 -4.914 1 84.25 311 ASN B O 1
ATOM 4938 N N . PRO B 1 312 ? 13.789 -11.703 -4.348 1 82.69 312 PRO B N 1
ATOM 4939 C CA . PRO B 1 312 ? 14.312 -11.07 -3.137 1 82.69 312 PRO B CA 1
ATOM 4940 C C . PRO B 1 312 ? 15.062 -12.047 -2.234 1 82.69 312 PRO B C 1
ATOM 4942 O O . PRO B 1 312 ? 14.664 -13.211 -2.117 1 82.69 312 PRO B O 1
ATOM 4945 N N . GLN B 1 313 ? 16.016 -11.508 -1.591 1 85.69 313 GLN B N 1
ATOM 4946 C CA . GLN B 1 313 ? 16.797 -12.328 -0.674 1 85.69 313 GLN B CA 1
ATOM 4947 C C . GLN B 1 313 ? 15.969 -12.727 0.549 1 85.69 313 GLN B C 1
ATOM 4949 O O . GLN B 1 313 ? 15.078 -11.984 0.967 1 85.69 313 GLN B O 1
ATOM 4954 N N . ARG B 1 314 ? 16.312 -13.758 1.044 1 85.5 314 ARG B N 1
ATOM 4955 C CA . ARG B 1 314 ? 15.633 -14.32 2.201 1 85.5 314 ARG B CA 1
ATOM 4956 C C . ARG B 1 314 ? 15.547 -13.312 3.34 1 85.5 314 ARG B C 1
ATOM 4958 O O . ARG B 1 314 ? 14.5 -13.156 3.963 1 85.5 314 ARG B O 1
ATOM 4965 N N . ASP B 1 315 ? 16.594 -12.633 3.549 1 87.19 315 ASP B N 1
ATOM 4966 C CA . ASP B 1 315 ? 16.641 -11.695 4.664 1 87.19 315 ASP B CA 1
ATOM 4967 C C . ASP B 1 315 ? 15.68 -10.523 4.43 1 87.19 315 ASP B C 1
ATOM 4969 O O . ASP B 1 315 ? 15.078 -10.016 5.375 1 87.19 315 ASP B O 1
ATOM 4973 N N . ARG B 1 316 ? 15.625 -10.148 3.213 1 91.69 316 ARG B N 1
ATOM 4974 C CA . ARG B 1 316 ? 14.703 -9.07 2.879 1 91.69 316 ARG B CA 1
ATOM 4975 C C . ARG B 1 316 ? 13.258 -9.492 3.1 1 91.69 316 ARG B C 1
ATOM 4977 O O . ARG B 1 316 ? 12.453 -8.719 3.641 1 91.69 316 ARG B O 1
ATOM 4984 N N . ASP B 1 317 ? 12.992 -10.695 2.709 1 94.06 317 ASP B N 1
ATOM 4985 C CA . ASP B 1 317 ? 11.641 -11.219 2.918 1 94.06 317 ASP B CA 1
ATOM 4986 C C . ASP B 1 317 ? 11.32 -11.336 4.406 1 94.06 317 ASP B C 1
ATOM 4988 O O . ASP B 1 317 ? 10.242 -10.938 4.848 1 94.06 317 ASP B O 1
ATOM 4992 N N . ALA B 1 318 ? 12.227 -11.875 5.109 1 93.31 318 ALA B N 1
ATOM 4993 C CA . ALA B 1 318 ? 12.039 -12.039 6.547 1 93.31 318 ALA B CA 1
ATOM 4994 C C . ALA B 1 318 ? 11.836 -10.695 7.23 1 93.31 318 ALA B C 1
ATOM 4996 O O . ALA B 1 318 ? 10.953 -10.555 8.086 1 93.31 318 ALA B O 1
ATOM 4997 N N . ASN B 1 319 ? 12.633 -9.75 6.863 1 94.94 319 ASN B N 1
ATOM 4998 C CA . ASN B 1 319 ? 12.531 -8.406 7.422 1 94.94 319 ASN B CA 1
ATOM 4999 C C . ASN B 1 319 ? 11.164 -7.781 7.129 1 94.94 319 ASN B C 1
ATOM 5001 O O . ASN B 1 319 ? 10.547 -7.199 8.023 1 94.94 319 ASN B O 1
ATOM 5005 N N . LEU B 1 320 ? 10.734 -7.949 5.906 1 96.62 320 LEU B N 1
ATOM 5006 C CA . LEU B 1 320 ? 9.438 -7.387 5.531 1 96.62 320 LEU B CA 1
ATOM 5007 C C . LEU B 1 320 ? 8.312 -8.031 6.336 1 96.62 320 LEU B C 1
ATOM 5009 O O . LEU B 1 320 ? 7.477 -7.328 6.902 1 96.62 320 LEU B O 1
ATOM 5013 N N . LEU B 1 321 ? 8.328 -9.312 6.418 1 96.88 321 LEU B N 1
ATOM 5014 C CA . LEU B 1 321 ? 7.262 -10.016 7.129 1 96.88 321 LEU B CA 1
ATOM 5015 C C . LEU B 1 321 ? 7.273 -9.664 8.609 1 96.88 321 LEU B C 1
ATOM 5017 O O . LEU B 1 321 ? 6.219 -9.523 9.234 1 96.88 321 LEU B O 1
ATOM 5021 N N . GLU B 1 322 ? 8.438 -9.539 9.141 1 95.75 322 GLU B N 1
ATOM 5022 C CA . GLU B 1 322 ? 8.562 -9.133 10.539 1 95.75 322 GLU B CA 1
ATOM 5023 C C . GLU B 1 322 ? 7.965 -7.75 10.766 1 95.75 322 GLU B C 1
ATOM 5025 O O . GLU B 1 322 ? 7.184 -7.551 11.695 1 95.75 322 GLU B O 1
ATOM 5030 N N . ARG B 1 323 ? 8.281 -6.812 9.938 1 96.56 323 ARG B N 1
ATOM 5031 C CA . ARG B 1 323 ? 7.777 -5.449 10.055 1 96.56 323 ARG B CA 1
ATOM 5032 C C . ARG B 1 323 ? 6.262 -5.41 9.891 1 96.56 323 ARG B C 1
ATOM 5034 O O . ARG B 1 323 ? 5.594 -4.535 10.445 1 96.56 323 ARG B O 1
ATOM 5041 N N . LEU B 1 324 ? 5.742 -6.383 9.164 1 98.25 324 LEU B N 1
ATOM 5042 C CA . LEU B 1 324 ? 4.301 -6.445 8.938 1 98.25 324 LEU B CA 1
ATOM 5043 C C . LEU B 1 324 ? 3.607 -7.238 10.039 1 98.25 324 LEU B C 1
ATOM 5045 O O . LEU B 1 324 ? 2.377 -7.273 10.102 1 98.25 324 LEU B O 1
ATOM 5049 N N . GLY B 1 325 ? 4.352 -7.887 10.906 1 97.19 325 GLY B N 1
ATOM 5050 C CA . GLY B 1 325 ? 3.768 -8.758 11.914 1 97.19 325 GLY B CA 1
ATOM 5051 C C . GLY B 1 325 ? 3.121 -10 11.328 1 97.19 325 GLY B C 1
ATOM 5052 O O . GLY B 1 325 ? 2.121 -10.492 11.852 1 97.19 325 GLY B O 1
ATOM 5053 N N . MET B 1 326 ? 3.637 -10.438 10.211 1 96.62 326 MET B N 1
ATOM 5054 C CA . MET B 1 326 ? 3.102 -11.625 9.539 1 96.62 326 MET B CA 1
ATOM 5055 C C . MET B 1 326 ? 3.926 -12.859 9.883 1 96.62 326 MET B C 1
ATOM 5057 O O . MET B 1 326 ? 5.152 -12.781 9.984 1 96.62 326 MET B O 1
ATOM 5061 N N . THR B 1 327 ? 3.234 -13.898 9.961 1 95 327 THR B N 1
ATOM 5062 C CA . THR B 1 327 ? 3.898 -15.156 10.297 1 95 327 THR B CA 1
ATOM 5063 C C . THR B 1 327 ? 4.16 -15.984 9.047 1 95 327 THR B C 1
ATOM 5065 O O . THR B 1 327 ? 3.43 -15.875 8.055 1 95 327 THR B O 1
ATOM 5068 N N . SER B 1 328 ? 5.234 -16.656 9.086 1 93 328 SER B N 1
ATOM 5069 C CA . SER B 1 328 ? 5.641 -17.641 8.094 1 93 328 SER B CA 1
ATOM 5070 C C . SER B 1 328 ? 6.676 -18.609 8.656 1 93 328 SER B C 1
ATOM 5072 O O . SER B 1 328 ? 7.117 -18.453 9.797 1 93 328 SER B O 1
ATOM 5074 N N . ARG B 1 329 ? 6.949 -19.578 7.949 1 87.5 329 ARG B N 1
ATOM 5075 C CA . ARG B 1 329 ? 8.008 -20.484 8.398 1 87.5 329 ARG B CA 1
ATOM 5076 C C . ARG B 1 329 ? 9.375 -19.812 8.289 1 87.5 329 ARG B C 1
ATOM 5078 O O . ARG B 1 329 ? 10.344 -20.266 8.898 1 87.5 329 ARG B O 1
ATOM 5085 N N . LEU B 1 330 ? 9.445 -18.812 7.504 1 83.5 330 LEU B N 1
ATOM 5086 C CA . LEU B 1 330 ? 10.664 -18 7.426 1 83.5 330 LEU B CA 1
ATOM 5087 C C . LEU B 1 330 ? 11 -17.391 8.781 1 83.5 330 LEU B C 1
ATOM 5089 O O . LEU B 1 330 ? 12.164 -17.328 9.164 1 83.5 330 LEU B O 1
ATOM 5093 N N . THR B 1 331 ? 10.055 -16.953 9.484 1 73.19 331 THR B N 1
ATOM 5094 C CA . THR B 1 331 ? 10.242 -16.203 10.727 1 73.19 331 THR B CA 1
ATOM 5095 C C . THR B 1 331 ? 10.305 -17.141 11.922 1 73.19 331 THR B C 1
ATOM 5097 O O . THR B 1 331 ? 10.781 -16.766 12.992 1 73.19 331 THR B O 1
ATOM 5100 N N . GLN B 1 332 ? 9.836 -18.297 11.789 1 68.38 332 GLN B N 1
ATOM 5101 C CA . GLN B 1 332 ? 9.891 -19.266 12.867 1 68.38 332 GLN B CA 1
ATOM 5102 C C . GLN B 1 332 ? 11.281 -19.891 12.969 1 68.38 332 GLN B C 1
ATOM 5104 O O . GLN B 1 332 ? 11.719 -20.266 14.062 1 68.38 332 GLN B O 1
ATOM 5109 N N . SER B 1 333 ? 11.891 -20.031 11.844 1 55.91 333 SER B N 1
ATOM 5110 C CA . SER B 1 333 ? 13.211 -20.656 11.836 1 55.91 333 SER B CA 1
ATOM 5111 C C . SER B 1 333 ? 14.258 -19.734 12.453 1 55.91 333 SER B C 1
ATOM 5113 O O . SER B 1 333 ? 15.305 -20.203 12.914 1 55.91 333 SER B O 1
ATOM 5115 N N . GLN B 1 334 ? 14.102 -18.5 12.555 1 47.5 334 GLN B N 1
ATOM 5116 C CA . GLN B 1 334 ? 15.078 -17.594 13.156 1 47.5 334 GLN B CA 1
ATOM 5117 C C . GLN B 1 334 ? 14.984 -17.609 14.68 1 47.5 334 GLN B C 1
ATOM 5119 O O . GLN B 1 334 ? 15.945 -17.266 15.367 1 47.5 334 GLN B O 1
ATOM 5124 N N . ILE B 1 335 ? 13.945 -17.859 15.336 1 42.88 335 ILE B N 1
ATOM 5125 C CA . ILE B 1 335 ? 13.859 -17.875 16.797 1 42.88 335 ILE B CA 1
ATOM 5126 C C . ILE B 1 335 ? 14.469 -19.172 17.328 1 42.88 335 ILE B C 1
ATOM 5128 O O . ILE B 1 335 ? 14.641 -19.328 18.531 1 42.88 335 ILE B O 1
ATOM 5132 N N . ALA B 1 336 ? 14.609 -20.203 16.594 1 33.72 336 ALA B N 1
ATOM 5133 C CA . ALA B 1 336 ? 15.227 -21.359 17.25 1 33.72 336 ALA B CA 1
ATOM 5134 C C . ALA B 1 336 ? 16.75 -21.25 17.203 1 33.72 336 ALA B C 1
ATOM 5136 O O . ALA B 1 336 ? 17.344 -21.016 16.141 1 33.72 336 ALA B O 1
#

Foldseek 3Di:
DPPPPPPPPPPVPCFLPQDQDDDLVNLVVLLPPPLVVLLVSLLVLLVVAHDLQFFAEEAAEEQWAAPQCWQQQQDLRHPVWDQVDDTDHGHALVVLLVVLVVCVLLFHQEYEYEHRYQADDPVVLVRVLVSQLSSVVVVHAYEYEGHADDLVSLLSNVVSPHAEYEQELAKAQVCSCVRTPVDHSVSSLVSQVSNVVSPHAYEYEHEPFLQDDLSTLSRRLSVQSNRPAHGQAYEYAYRDDGPTGNSNVRGGGDDLSSVLSSLLSSCRSHVNHAYEDEHPCVVPDLVSVVSSSSSNHRYYYADQDHYHDGDDHLVVVLVSSVVVVHDGSSVVSVVD/DPDPPPPCPPPPPCFLPQDQDDDLVNLVVLLPPPLVVLLVSLLVSLVVAHDLQFFAEEAAEEQWAAPQCWQQQQDLRHPVWDQVDDTDHGHALVVLLVVLVVCVLLFHQEYEYEHRYQADDPVVLVRVLVSQLSSVVVVHAYEYEGHADDLVSLLSNVVSPHAEYEQELAKAQVCSCVRTPVDHSVSSLVRQVSNVVSVHAYEYEHEPFLQDDLSTLSRRLSVQSNRPAHGQEYEYAYRDDGPTGNSNVRGGGDDLSSVLSSLLSSCRSHVNHAYEDEHPCVVPDLVSVVSSSSSNHRYYYADQDHYHDGDDHLVVVLVSSVVVSHDGSSVVSVVD

Organism: NCBI:txid2511166

pLDDT: mean 92.79, std 14.91, range [20.97, 98.88]